Protein AF-A0A842QML1-F1 (afdb_monomer)

Foldseek 3Di:
DDDPVVLVVVVVVCVVVVHDLVVSLVVCVVVVDDNVVSVVVSVVVVVLVVLVVVVVVVVVVLVVVVCCVVVPPPCPVPPPPQDKDKDKDFDFDKAAAWDKDKDFAPDFAFWFAKEFWFKKWFDWWKWKWKDDPNDTFTFDTPVPDPFDQPPPVPVPTGGITTDDGGGDRRRGDPRHGDRIIMMTMHIDGIMTTTRMMMTIGRHHPPDPPPWAFAADEAEEAEAQAKAKEQRCLRTPDPDQWDKDKDWDQWDWDDDRRITITHHNDFDKTWMWMWTHDPPDIYIHPIHIYGYDNDDDRHDYDRPDVPPPPPDDDDDDDPDDCVVVVSVVVVVVVVVVSPPDPDDDDPPPVVVVVVPDDDDDVVVVVVVVVVVVVVLVPDDDPVVSVVVVVVVVVVVVVVLVPDWCSVLLVQLVVLLVQLVPDDDPVSNVVSLVVNVVSLVVVVVTPDDPVSNVVSVVSSVVSVVVD

Sequence (465 aa):
MGNKRQISRYITECLRKGISYRNIKDSLLRKGYPANIAEGIILDYRHKGRLIKWSAVSVMSVFFLISMYLSGSGIAGMATLGYSQNYIDETGLIINQSSSYSWYVPHKGRLISVAFTGNLLGGGSAKAYLEHENKKYLVFSSEKQNFQVTDISSSILGSAKHFNTVCEQACYLPELNKSVYSFVFEINNSVLEIEKIHYDIKAAAEVESVPEFLDIPDQEVSVNSRLAIDLNTFFNSSEKPEFSYLSRNISVEINDNLAAISPENKGTYHVYFIAELGSLKFMSNLVRIEVTDSGSSAGIIRGAAVHPQKKEKPSPRPLPNLLLLSLVIAVIITLAVIPSRFYDTRDLASKLDRIRKSSRLSSSIEKYNKMKETLNSSIPEKEKSKLLYKMEKGIRALSKELPGSDIQHQFDEKCREFRSAKSRGIKECIYNELRQVYEKMIESGLPQESKKEAYRKLQRYYKQI

Secondary structure (DSSP, 8-state):
---HHHHHHHHHHHHHTT--HHHHHHHHHHTT--HHHHHHHHHHHHHHHHHHHHHHHHHHHHHHHHHHHHTT-----------EEEEEEEEEEEE-SSEEEEEE--S-SEEEEEEEEEEEESSSEEEEEEEETTEEEEEEETTT---B------TTSPPEEEEEEE-SGGGS-S-B--SEEEEEEEEESSEEEEEEEEEEEEPPS-------BPPPPPEEEETT--EEEEGGGTB--SS-PEEEEEESS--EEEETTEEEE--SS-EEEEEEEEEEETTEEEE---EEEEEESSPPPP-EE----------PPPP-PPPPTHHHHHHHHHHHHHHHHS------GGGSHHHHGGG---STHHHHHHHHHHHHHHHHHHS-HHHHHHHHHHHHHHHHHHHHTSTTHHHHHHHHHHHHHHHH--SHHHHHHHHHHHHHHHHHHHHSS--HHHHHHHHHHHHHHHTT-

Mean predicted aligned error: 17.9 Å

Nearest PDB structures (foldseek):
  4m03-assembly1_A-2  TM=4.666E-01  e=7.725E-05  Staphylococcus aureus subsp. aureus NCTC 8325
  4ogz-assembly2_B  TM=7.692E-01  e=2.279E-02  Bacteroides fragilis NCTC 9343
  4m02-assembly1_A  TM=6.259E-01  e=4.138E-03  Staphylococcus aureus subsp. aureus NCTC 8325
  4nzj-assembly1_A  TM=6.607E-01  e=3.206E-02  Bacteroides fragilis NCTC 9343
  4m00-assembly1_A  TM=3.060E-01  e=6.153E-05  Staphylococcus aureus subsp. aureus NCTC 8325

Solvent-accessible surface area (backbone atoms only — not comparable to full-atom values): 26777 Å² total; per-residue (Å²): 131,83,58,68,68,58,55,52,52,50,53,54,52,39,48,74,70,68,48,50,73,65,61,52,38,52,53,37,43,76,72,71,42,56,67,69,59,39,49,52,53,54,50,55,52,55,50,53,58,49,51,58,56,52,48,53,53,51,53,52,52,51,52,52,53,51,46,50,60,72,68,63,62,71,77,75,71,79,73,77,73,77,60,63,49,81,46,77,43,82,65,67,42,76,42,68,53,58,47,75,46,81,46,75,52,90,70,82,31,18,39,32,28,39,25,39,23,34,36,37,35,42,88,46,45,44,37,34,23,45,41,55,96,94,42,74,34,45,22,44,46,60,90,78,56,86,60,57,74,56,83,72,87,50,96,83,60,62,66,47,33,48,48,72,72,40,46,60,54,19,61,63,42,94,50,48,75,65,55,65,43,37,36,41,38,49,47,43,77,28,35,43,35,37,42,33,41,39,34,27,34,28,64,53,84,76,69,70,68,76,64,50,61,44,84,61,74,69,45,66,31,19,52,75,37,57,39,34,37,40,48,59,62,33,40,58,60,97,64,85,58,50,60,51,74,50,56,88,87,64,70,70,49,67,59,75,52,39,38,35,34,60,44,84,58,74,48,79,46,56,37,31,45,32,40,29,56,90,93,42,78,46,69,42,56,82,25,43,38,38,31,38,91,79,39,64,85,48,59,75,46,61,63,64,88,71,69,80,71,76,78,72,79,78,74,87,72,81,81,61,72,62,62,57,50,52,50,50,51,51,50,51,54,53,58,67,68,43,82,74,79,81,83,83,79,76,72,64,67,70,64,64,66,77,77,74,84,79,75,73,62,56,57,58,50,52,52,47,51,56,50,52,56,55,52,73,76,75,54,63,72,78,57,46,55,58,49,50,51,53,50,54,53,50,53,55,54,60,46,66,74,41,76,49,40,67,53,55,50,55,41,56,49,43,57,49,51,42,71,69,45,87,48,64,70,57,33,54,54,42,48,53,53,45,48,54,46,47,54,54,45,68,77,35,83,51,57,69,66,60,53,53,51,52,51,57,50,50,60,52,52,64,73,73,102

pLDDT: mean 83.18, std 17.81, range [34.91, 98.5]

Structure (mmCIF, N/CA/C/O backbone):
data_AF-A0A842QML1-F1
#
_entry.id   AF-A0A842QML1-F1
#
loop_
_atom_site.group_PDB
_atom_site.id
_atom_site.type_symbol
_atom_site.label_atom_id
_atom_site.label_alt_id
_atom_site.label_comp_id
_atom_site.label_asym_id
_atom_site.label_entity_id
_atom_site.label_seq_id
_atom_site.pdbx_PDB_ins_code
_atom_site.Cartn_x
_atom_site.Cartn_y
_atom_site.Cartn_z
_atom_site.occupancy
_atom_site.B_iso_or_equiv
_atom_site.auth_seq_id
_atom_site.auth_comp_id
_atom_site.auth_asym_id
_atom_site.auth_atom_id
_atom_site.pdbx_PDB_model_num
ATOM 1 N N . MET A 1 1 ? 31.351 59.900 -23.881 1.00 55.59 1 MET A N 1
ATOM 2 C CA . MET A 1 1 ? 30.667 58.716 -23.306 1.00 55.59 1 MET A CA 1
ATOM 3 C C . MET A 1 1 ? 31.717 57.773 -22.739 1.00 55.59 1 MET A C 1
ATOM 5 O O . MET A 1 1 ? 32.613 57.384 -23.477 1.00 55.59 1 MET A O 1
ATOM 9 N N . GLY A 1 2 ? 31.667 57.469 -21.437 1.00 68.31 2 GLY A N 1
ATOM 10 C CA . GLY A 1 2 ? 32.673 56.628 -20.777 1.00 68.31 2 GLY A CA 1
ATOM 11 C C . GLY A 1 2 ? 32.789 55.239 -21.412 1.00 68.31 2 GLY A C 1
ATOM 12 O O . GLY A 1 2 ? 31.798 54.653 -21.852 1.00 68.31 2 GLY A O 1
ATOM 13 N N . ASN A 1 3 ? 34.009 54.706 -21.465 1.00 87.06 3 ASN A N 1
ATOM 14 C CA . ASN A 1 3 ? 34.282 53.377 -22.000 1.00 87.06 3 ASN A CA 1
ATOM 15 C C . ASN A 1 3 ? 33.513 52.322 -21.178 1.00 87.06 3 ASN A C 1
ATOM 17 O O . ASN A 1 3 ? 33.705 52.226 -19.965 1.00 87.06 3 ASN A O 1
ATOM 21 N N . LYS A 1 4 ? 32.668 51.497 -21.818 1.00 86.38 4 LYS A N 1
ATOM 22 C CA . LYS A 1 4 ? 31.871 50.442 -21.150 1.00 86.38 4 LYS A CA 1
ATOM 23 C C . LYS A 1 4 ? 32.716 49.540 -20.238 1.00 86.38 4 LYS A C 1
ATOM 25 O O . LYS A 1 4 ? 32.237 49.108 -19.191 1.00 86.38 4 LYS A O 1
ATOM 30 N N . ARG A 1 5 ? 33.989 49.300 -20.586 1.00 88.88 5 ARG A N 1
ATOM 31 C CA . ARG A 1 5 ? 34.927 48.533 -19.746 1.00 88.88 5 ARG A CA 1
ATOM 32 C C . ARG A 1 5 ? 35.213 49.208 -18.401 1.00 88.88 5 ARG A C 1
ATOM 34 O O . ARG A 1 5 ? 35.343 48.512 -17.401 1.00 88.88 5 ARG A O 1
ATOM 41 N N . GLN A 1 6 ? 35.294 50.537 -18.354 1.00 92.69 6 GLN A N 1
ATOM 42 C CA . GLN A 1 6 ? 35.544 51.279 -17.112 1.00 92.69 6 GLN A CA 1
ATOM 43 C C . GLN A 1 6 ? 34.335 51.219 -16.173 1.00 92.69 6 GLN A C 1
ATOM 45 O O . GLN A 1 6 ? 34.504 50.977 -14.982 1.00 92.69 6 GLN A O 1
ATOM 50 N N . ILE A 1 7 ? 33.119 51.351 -16.714 1.00 92.56 7 ILE A N 1
ATOM 51 C CA . ILE A 1 7 ? 31.875 51.226 -15.936 1.00 92.56 7 ILE A CA 1
ATOM 52 C C . ILE A 1 7 ? 31.741 49.811 -15.371 1.00 92.56 7 ILE A C 1
ATOM 54 O O . ILE A 1 7 ? 31.443 49.634 -14.195 1.00 92.56 7 ILE A O 1
ATOM 58 N N . SER A 1 8 ? 32.022 48.805 -16.199 1.00 91.25 8 SER A N 1
ATOM 59 C CA . SER A 1 8 ? 32.019 47.402 -15.794 1.00 91.25 8 SER A CA 1
ATOM 60 C C . SER A 1 8 ? 32.974 47.144 -14.622 1.00 91.25 8 SER A C 1
ATOM 62 O O . SER A 1 8 ? 32.567 46.571 -13.611 1.00 91.25 8 SER A O 1
ATOM 64 N N . ARG A 1 9 ? 34.220 47.636 -14.706 1.00 93.88 9 ARG A N 1
ATOM 65 C CA . ARG A 1 9 ? 35.197 47.514 -13.610 1.00 93.88 9 ARG A CA 1
ATOM 66 C C . ARG A 1 9 ? 34.731 48.228 -12.345 1.00 93.88 9 ARG A C 1
ATOM 68 O O . ARG A 1 9 ? 34.823 47.648 -11.270 1.00 93.88 9 ARG A O 1
ATOM 75 N N . TYR A 1 10 ? 34.195 49.440 -12.484 1.00 95.25 10 TYR A N 1
ATOM 76 C CA . TYR A 1 10 ? 33.683 50.225 -11.363 1.00 95.25 10 TYR A CA 1
ATOM 77 C C . TYR A 1 10 ? 32.561 49.492 -10.614 1.00 95.25 10 TYR A C 1
ATOM 79 O O . TYR A 1 10 ? 32.622 49.359 -9.395 1.00 95.25 10 TYR A O 1
ATOM 87 N N . ILE A 1 11 ? 31.575 48.948 -11.335 1.00 94.69 11 ILE A N 1
ATOM 88 C CA . ILE A 1 11 ? 30.469 48.190 -10.730 1.00 94.69 11 ILE A CA 1
ATOM 89 C C . ILE A 1 11 ? 30.998 46.953 -10.005 1.00 94.69 11 ILE A C 1
ATOM 91 O O . ILE A 1 11 ? 30.613 46.706 -8.864 1.00 94.69 11 ILE A O 1
ATOM 95 N N . THR A 1 12 ? 31.907 46.201 -10.632 1.00 93.69 12 THR A N 1
ATOM 96 C CA . THR A 1 12 ? 32.519 45.020 -10.013 1.00 93.69 12 THR A CA 1
ATOM 97 C C . THR A 1 12 ? 33.270 45.379 -8.728 1.00 93.69 12 THR A C 1
ATOM 99 O O . THR A 1 12 ? 33.119 44.691 -7.720 1.00 93.69 12 THR A O 1
ATOM 102 N N . GLU A 1 13 ? 34.042 46.468 -8.723 1.00 96.25 13 GLU A N 1
ATOM 103 C CA . GLU A 1 13 ? 34.774 46.915 -7.536 1.00 96.25 13 GLU A CA 1
ATOM 104 C C . GLU A 1 13 ? 33.829 47.370 -6.412 1.00 96.25 13 GLU A C 1
ATOM 106 O O . GLU A 1 13 ? 34.029 47.006 -5.253 1.00 96.25 13 GLU A O 1
ATOM 111 N N . CYS A 1 14 ? 32.762 48.102 -6.744 1.00 95.81 14 CYS A N 1
ATOM 112 C CA . CYS A 1 14 ? 31.739 48.507 -5.782 1.00 95.81 14 CYS A CA 1
ATOM 113 C C . CYS A 1 14 ? 31.014 47.305 -5.165 1.00 95.81 14 CYS A C 1
ATOM 115 O O . CYS A 1 14 ? 30.838 47.259 -3.948 1.00 95.81 14 CYS A O 1
ATOM 117 N N . LEU A 1 15 ? 30.640 46.312 -5.976 1.00 93.94 15 LEU A N 1
ATOM 118 C CA . LEU A 1 15 ? 30.017 45.082 -5.483 1.00 93.94 15 LEU A CA 1
ATOM 119 C C . LEU A 1 15 ? 30.975 44.280 -4.594 1.00 93.94 15 LEU A C 1
ATOM 121 O O . LEU A 1 15 ? 30.546 43.751 -3.572 1.00 93.94 15 LEU A O 1
ATOM 125 N N . ARG A 1 16 ? 32.276 44.245 -4.922 1.00 93.56 16 ARG A N 1
ATOM 126 C CA . ARG A 1 16 ? 33.303 43.610 -4.076 1.00 93.56 16 ARG A CA 1
ATOM 127 C C . ARG A 1 16 ? 33.438 44.295 -2.714 1.00 93.56 16 ARG A C 1
ATOM 129 O O . ARG A 1 16 ? 33.714 43.628 -1.726 1.00 93.56 16 ARG A O 1
ATOM 136 N N . LYS A 1 17 ? 33.211 45.610 -2.656 1.00 97.00 17 LYS A N 1
ATOM 137 C CA . LYS A 1 17 ? 33.167 46.400 -1.414 1.00 97.00 17 LYS A CA 1
ATOM 138 C C . LYS A 1 17 ? 31.820 46.302 -0.675 1.00 97.00 17 LYS A C 1
ATOM 140 O O . LYS A 1 17 ? 31.623 47.014 0.301 1.00 97.00 17 LYS A O 1
ATOM 145 N N . GLY A 1 18 ? 30.882 45.468 -1.134 1.00 95.00 18 GLY A N 1
ATOM 146 C CA . GLY A 1 18 ? 29.568 45.292 -0.503 1.00 95.00 18 GLY A CA 1
ATOM 147 C C . GLY A 1 18 ? 28.580 46.437 -0.755 1.00 95.00 18 GLY A C 1
ATOM 148 O O . GLY A 1 18 ? 27.549 46.520 -0.091 1.00 95.00 18 GLY A O 1
ATOM 149 N N . ILE A 1 19 ? 28.861 47.329 -1.710 1.00 96.81 19 ILE A N 1
ATOM 150 C CA . ILE A 1 19 ? 27.980 48.459 -2.017 1.00 96.81 19 ILE A CA 1
ATOM 151 C C . ILE A 1 19 ? 26.719 47.943 -2.720 1.00 96.81 19 ILE A C 1
ATOM 153 O O . ILE A 1 19 ? 26.787 47.194 -3.696 1.00 96.81 19 ILE A O 1
ATOM 157 N N . SER A 1 20 ? 25.550 48.371 -2.239 1.00 96.12 20 SER A N 1
ATOM 158 C CA . SER A 1 20 ? 24.263 47.968 -2.808 1.00 96.12 20 SER A CA 1
ATOM 159 C C . SER A 1 20 ? 24.079 48.486 -4.244 1.00 96.12 20 SER A C 1
ATOM 161 O O . SER A 1 20 ? 24.532 49.574 -4.599 1.00 96.12 20 SER A O 1
ATOM 163 N N . TYR A 1 21 ? 23.339 47.743 -5.074 1.00 95.38 21 TYR A N 1
ATOM 164 C CA . TYR A 1 21 ? 23.032 48.151 -6.454 1.00 95.38 21 TYR A CA 1
ATOM 165 C C . TYR A 1 21 ? 22.348 49.525 -6.548 1.00 95.38 21 TYR A C 1
ATOM 167 O O . TYR A 1 21 ? 22.563 50.239 -7.525 1.00 95.38 21 TYR A O 1
ATOM 175 N N . ARG A 1 22 ? 21.558 49.911 -5.532 1.00 96.25 22 ARG A N 1
ATOM 176 C CA . ARG A 1 22 ? 20.924 51.237 -5.452 1.00 96.25 22 ARG A CA 1
ATOM 177 C C . ARG A 1 22 ? 21.986 52.336 -5.332 1.00 96.25 22 ARG A C 1
ATOM 179 O O . ARG A 1 22 ? 22.004 53.242 -6.152 1.00 96.25 22 ARG A O 1
ATOM 186 N N . ASN A 1 23 ? 22.944 52.179 -4.419 1.00 97.31 23 ASN A N 1
ATOM 187 C CA . ASN A 1 23 ? 24.018 53.157 -4.216 1.00 97.31 23 ASN A CA 1
ATOM 188 C C . ASN A 1 23 ? 24.957 53.256 -5.431 1.00 97.31 23 ASN A C 1
ATOM 190 O O . ASN A 1 23 ? 25.477 54.330 -5.739 1.00 97.31 23 ASN A O 1
ATOM 194 N N . ILE A 1 24 ? 25.162 52.146 -6.150 1.00 96.94 24 ILE A N 1
ATOM 195 C CA . ILE A 1 24 ? 25.912 52.143 -7.414 1.00 96.94 24 ILE A CA 1
ATOM 196 C C . ILE A 1 24 ? 25.136 52.907 -8.497 1.00 96.94 24 ILE A C 1
ATOM 198 O O . ILE A 1 24 ? 25.736 53.732 -9.186 1.00 96.94 24 ILE A O 1
ATOM 202 N N . LYS A 1 25 ? 23.814 52.690 -8.623 1.00 97.12 25 LYS A N 1
ATOM 203 C CA . LYS A 1 25 ? 22.943 53.451 -9.541 1.00 97.12 25 LYS A CA 1
ATOM 204 C C . LYS A 1 25 ? 23.053 54.948 -9.253 1.00 97.12 25 LYS A C 1
ATOM 206 O O . LYS A 1 25 ? 23.355 55.714 -10.162 1.00 97.12 25 LYS A O 1
ATOM 211 N N . ASP A 1 26 ? 22.919 55.345 -7.991 1.00 96.50 26 ASP A N 1
ATOM 212 C CA . ASP A 1 26 ? 22.982 56.750 -7.579 1.00 96.50 26 ASP A CA 1
ATOM 213 C C . ASP A 1 26 ? 24.363 57.368 -7.845 1.00 96.50 26 ASP A C 1
ATOM 215 O O . ASP A 1 26 ? 24.467 58.509 -8.294 1.00 96.50 26 ASP A O 1
ATOM 219 N N . SER A 1 27 ? 25.440 56.602 -7.652 1.00 96.62 27 SER A N 1
ATOM 220 C CA . SER A 1 27 ? 26.801 57.051 -7.972 1.00 96.62 27 SER A CA 1
ATOM 221 C C . SER A 1 27 ? 27.025 57.240 -9.475 1.00 96.62 27 SER A C 1
ATOM 223 O O . SER A 1 27 ? 27.752 58.147 -9.879 1.00 96.62 27 SER A O 1
ATOM 225 N N . LEU A 1 28 ? 26.398 56.413 -10.319 1.00 95.88 28 LEU A N 1
ATOM 226 C CA . LEU A 1 28 ? 26.414 56.596 -11.772 1.00 95.88 28 LEU A CA 1
ATOM 227 C C . LEU A 1 28 ? 25.606 57.837 -12.176 1.00 95.88 28 LEU A C 1
ATOM 229 O O . LEU A 1 28 ? 26.089 58.629 -12.981 1.00 95.88 28 LEU A O 1
ATOM 233 N N . LEU A 1 29 ? 24.438 58.066 -11.571 1.00 96.25 29 LEU A N 1
ATOM 234 C CA . LEU A 1 29 ? 23.644 59.278 -11.811 1.00 96.25 29 LEU A CA 1
ATOM 235 C C . LEU A 1 29 ? 24.438 60.548 -11.466 1.00 96.25 29 LEU A C 1
ATOM 237 O O . LEU A 1 29 ? 24.521 61.459 -12.286 1.00 96.25 29 LEU A O 1
ATOM 241 N N . ARG A 1 30 ? 25.114 60.578 -10.306 1.00 96.81 30 ARG A N 1
ATOM 242 C CA . ARG A 1 30 ? 25.975 61.708 -9.891 1.00 96.81 30 ARG A CA 1
ATOM 243 C C . ARG A 1 30 ? 27.157 61.954 -10.831 1.00 96.81 30 ARG A C 1
ATOM 245 O O . ARG A 1 30 ? 27.635 63.077 -10.924 1.00 96.81 30 ARG A O 1
ATOM 252 N N . LYS A 1 31 ? 27.623 60.922 -11.540 1.00 95.00 31 LYS A N 1
ATOM 253 C CA . LYS A 1 31 ? 28.674 61.024 -12.567 1.00 95.00 31 LYS A CA 1
ATOM 254 C C . LYS A 1 31 ? 28.137 61.432 -13.949 1.00 95.00 31 LYS A C 1
ATOM 256 O O . LYS A 1 31 ? 28.888 61.376 -14.920 1.00 95.00 31 LYS A O 1
ATOM 261 N N . GLY A 1 32 ? 26.862 61.818 -14.049 1.00 95.94 32 GLY A N 1
ATOM 262 C CA . GLY A 1 32 ? 26.246 62.336 -15.272 1.00 95.94 32 GLY A CA 1
ATOM 263 C C . GLY A 1 32 ? 25.717 61.268 -16.231 1.00 95.94 32 GLY A C 1
ATOM 264 O O . GLY A 1 32 ? 25.461 61.569 -17.395 1.00 95.94 32 GLY A O 1
ATOM 265 N N . TYR A 1 33 ? 25.560 60.014 -15.790 1.00 94.06 33 TYR A N 1
ATOM 266 C CA . TYR A 1 33 ? 24.946 58.983 -16.630 1.00 94.06 33 TYR A CA 1
ATOM 267 C C . TYR A 1 33 ? 23.414 59.134 -16.647 1.00 94.06 33 TYR A C 1
ATOM 269 O O . TYR A 1 33 ? 22.812 59.236 -15.576 1.00 94.06 33 TYR A O 1
ATOM 277 N N . PRO A 1 34 ? 22.757 59.081 -17.825 1.00 95.44 34 PRO A N 1
ATOM 278 C CA . PRO A 1 34 ? 21.299 59.077 -17.921 1.00 95.44 34 PRO A CA 1
ATOM 279 C C . PRO A 1 34 ? 20.665 57.930 -17.128 1.00 95.44 34 PRO A C 1
ATOM 281 O O . PRO A 1 34 ? 21.191 56.811 -17.102 1.00 95.44 34 PRO A O 1
ATOM 284 N N . ALA A 1 35 ? 19.514 58.191 -16.505 1.00 94.69 35 ALA A N 1
ATOM 285 C CA . ALA A 1 35 ? 18.883 57.249 -15.581 1.00 94.69 35 ALA A CA 1
ATOM 286 C C . ALA A 1 35 ? 18.518 55.903 -16.217 1.00 94.69 35 ALA A C 1
ATOM 288 O O . ALA A 1 35 ? 18.776 54.856 -15.624 1.00 94.69 35 ALA A O 1
ATOM 289 N N . ASN A 1 36 ? 18.010 55.922 -17.449 1.00 92.75 36 ASN A N 1
ATOM 290 C CA . ASN A 1 36 ? 17.714 54.722 -18.231 1.00 92.75 36 ASN A CA 1
ATOM 291 C C . ASN A 1 36 ? 18.972 53.881 -18.525 1.00 92.75 36 ASN A C 1
ATOM 293 O O . ASN A 1 36 ? 18.925 52.654 -18.461 1.00 92.75 36 ASN A O 1
ATOM 297 N N . ILE A 1 37 ? 20.112 54.525 -18.800 1.00 93.00 37 ILE A N 1
ATOM 298 C CA . ILE A 1 37 ? 21.386 53.844 -19.061 1.00 93.00 37 ILE A CA 1
ATOM 299 C C . ILE A 1 37 ? 21.933 53.226 -17.772 1.00 93.00 37 ILE A C 1
ATOM 301 O O . ILE A 1 37 ? 22.316 52.056 -17.771 1.00 93.00 37 ILE A O 1
ATOM 305 N N . ALA A 1 38 ? 21.940 53.979 -16.668 1.00 94.62 38 ALA A N 1
ATOM 306 C CA . ALA A 1 38 ? 22.382 53.477 -15.367 1.00 94.62 38 ALA A CA 1
ATOM 307 C C . ALA A 1 38 ? 21.535 52.275 -14.909 1.00 94.62 38 ALA A C 1
ATOM 309 O O . ALA A 1 38 ? 22.074 51.269 -14.451 1.00 94.62 38 ALA A O 1
ATOM 310 N N . GLU A 1 39 ? 20.217 52.345 -15.093 1.00 94.56 39 GLU A N 1
ATOM 311 C CA . GLU A 1 39 ? 19.285 51.259 -14.786 1.00 94.56 39 GLU A CA 1
ATOM 312 C C . GLU A 1 39 ? 19.513 50.019 -15.654 1.00 94.56 39 GLU A C 1
ATOM 314 O O . GLU A 1 39 ? 19.634 48.915 -15.118 1.00 94.56 39 GLU A O 1
ATOM 319 N N . GLY A 1 40 ? 19.663 50.194 -16.970 1.00 94.31 40 GLY A N 1
ATOM 320 C CA . GLY A 1 40 ? 19.946 49.093 -17.890 1.00 94.31 40 GLY A CA 1
ATOM 321 C C . GLY A 1 40 ? 21.242 48.354 -17.547 1.00 94.31 40 GLY A C 1
ATOM 322 O O . GLY A 1 40 ? 21.274 47.124 -17.545 1.00 94.31 40 GLY A O 1
ATOM 323 N N . ILE A 1 41 ? 22.298 49.087 -17.176 1.00 92.38 41 ILE A N 1
ATOM 324 C CA . ILE A 1 41 ? 23.580 48.486 -16.786 1.00 92.38 41 ILE A CA 1
ATOM 325 C C . ILE A 1 41 ? 23.444 47.684 -15.481 1.00 92.38 41 ILE A C 1
ATOM 327 O O . ILE A 1 41 ? 23.972 46.576 -15.380 1.00 92.38 41 ILE A O 1
ATOM 331 N N . ILE A 1 42 ? 22.729 48.214 -14.484 1.00 94.25 42 ILE A N 1
ATOM 332 C CA . ILE A 1 42 ? 22.511 47.525 -13.203 1.00 94.25 42 ILE A CA 1
ATOM 333 C C . ILE A 1 42 ? 21.672 46.254 -13.392 1.00 94.25 42 ILE A C 1
ATOM 335 O O . ILE A 1 42 ? 21.979 45.220 -12.791 1.00 94.25 42 ILE A O 1
ATOM 339 N N . LEU A 1 43 ? 20.643 46.300 -14.242 1.00 91.25 43 LEU A N 1
ATOM 340 C CA . LEU A 1 43 ? 19.810 45.138 -14.556 1.00 91.25 43 LEU A CA 1
ATOM 341 C C . LEU A 1 43 ? 20.603 44.037 -15.271 1.00 91.25 43 LEU A C 1
ATOM 343 O O . LEU A 1 43 ? 20.524 42.880 -14.853 1.00 91.25 43 LEU A O 1
ATOM 347 N N . ASP A 1 44 ? 21.418 44.385 -16.272 1.00 90.69 44 ASP A N 1
ATOM 348 C CA . ASP A 1 44 ? 22.288 43.431 -16.978 1.00 90.69 44 ASP A CA 1
ATOM 349 C C . ASP A 1 44 ? 23.252 42.724 -16.005 1.00 90.69 44 ASP A C 1
ATOM 351 O O . ASP A 1 44 ? 23.385 41.497 -16.005 1.00 90.69 44 ASP A O 1
ATOM 355 N N . TYR A 1 45 ? 23.845 43.480 -15.077 1.00 89.19 45 TYR A N 1
ATOM 356 C CA . TYR A 1 45 ? 24.709 42.928 -14.031 1.00 89.19 45 TYR A CA 1
ATOM 357 C C . TYR A 1 45 ? 23.971 42.006 -13.054 1.00 89.19 45 TYR A C 1
ATOM 359 O O . TYR A 1 45 ? 24.484 40.943 -12.692 1.00 89.19 45 TYR A O 1
ATOM 367 N N . ARG A 1 46 ? 22.748 42.369 -12.647 1.00 88.81 46 ARG A N 1
ATOM 368 C CA . ARG A 1 46 ? 21.918 41.541 -11.759 1.00 88.81 46 ARG A CA 1
ATOM 369 C C . ARG A 1 46 ? 21.536 40.215 -12.420 1.00 88.81 46 ARG A C 1
ATOM 371 O O . ARG A 1 46 ? 21.548 39.180 -11.749 1.00 88.81 46 ARG A O 1
ATOM 378 N N . HIS A 1 47 ? 21.219 40.235 -13.714 1.00 85.31 47 HIS A N 1
ATOM 379 C CA . HIS A 1 47 ? 20.915 39.029 -14.484 1.00 85.31 47 HIS A CA 1
ATOM 380 C C . HIS A 1 47 ? 22.141 38.123 -14.635 1.00 85.31 47 HIS A C 1
ATOM 382 O O . HIS A 1 47 ? 22.050 36.937 -14.315 1.00 85.31 47 HIS A O 1
ATOM 388 N N . LYS A 1 48 ? 23.304 38.676 -15.003 1.00 87.19 48 LYS A N 1
ATOM 389 C CA . LYS A 1 48 ? 24.568 37.919 -15.093 1.00 87.19 48 LYS A CA 1
ATOM 390 C C . LYS A 1 48 ? 24.964 37.284 -13.763 1.00 87.19 48 LYS A C 1
ATOM 392 O O . LYS A 1 48 ? 25.312 36.108 -13.722 1.00 87.19 48 LYS A O 1
ATOM 397 N N . GLY A 1 49 ? 24.832 38.024 -12.661 1.00 83.38 49 GLY A N 1
ATOM 398 C CA . GLY A 1 49 ? 25.118 37.508 -11.322 1.00 83.38 49 GLY A CA 1
ATOM 399 C C . GLY A 1 49 ? 24.214 36.340 -10.910 1.00 83.38 49 GLY A C 1
ATOM 400 O O . GLY A 1 49 ? 24.682 35.411 -10.256 1.00 83.38 49 GLY A O 1
ATOM 401 N N . ARG A 1 50 ? 22.931 36.342 -11.308 1.00 83.31 50 ARG A N 1
ATOM 402 C CA . ARG A 1 50 ? 22.047 35.182 -11.098 1.00 83.31 50 ARG A CA 1
ATOM 403 C C . ARG A 1 50 ? 22.462 34.009 -11.980 1.00 83.31 50 ARG A C 1
ATOM 405 O O . ARG A 1 50 ? 22.604 32.913 -11.454 1.00 83.31 50 ARG A O 1
ATOM 412 N N . LEU A 1 51 ? 22.691 34.234 -13.273 1.00 82.12 51 LEU A N 1
ATOM 413 C CA . LEU A 1 51 ? 23.059 33.170 -14.214 1.00 82.12 51 LEU A CA 1
ATOM 414 C C . LEU A 1 51 ? 24.316 32.410 -13.769 1.00 82.12 51 LEU A C 1
ATOM 416 O O . LEU A 1 51 ? 24.307 31.186 -13.784 1.00 82.12 51 LEU A O 1
ATOM 420 N N . ILE A 1 52 ? 25.339 33.115 -13.276 1.00 83.19 52 ILE A N 1
ATOM 421 C CA . ILE A 1 52 ? 26.573 32.497 -12.758 1.00 83.19 52 ILE A CA 1
ATOM 422 C C . ILE A 1 52 ? 26.308 31.632 -11.512 1.00 83.19 52 ILE A C 1
ATOM 424 O O . ILE A 1 52 ? 26.905 30.573 -11.347 1.00 83.19 52 ILE A O 1
ATOM 428 N N . LYS A 1 53 ? 25.399 32.049 -10.620 1.00 81.69 53 LYS A N 1
ATOM 429 C CA . LYS A 1 53 ? 25.046 31.244 -9.437 1.00 81.69 53 LYS A CA 1
ATOM 430 C C . LYS A 1 53 ? 24.271 29.981 -9.816 1.00 81.69 53 LYS A C 1
ATOM 432 O O . LYS A 1 53 ? 24.544 28.914 -9.279 1.00 81.69 53 LYS A O 1
ATOM 437 N N . TRP A 1 54 ? 23.327 30.093 -10.749 1.00 84.69 54 TRP A N 1
ATOM 438 C CA . TRP A 1 54 ? 22.528 28.953 -11.206 1.00 84.69 54 TRP A CA 1
ATOM 439 C C . TRP A 1 54 ? 23.329 27.977 -12.079 1.00 84.69 54 TRP A C 1
ATOM 441 O O . TRP A 1 54 ? 23.075 26.773 -12.020 1.00 84.69 54 TRP A O 1
ATOM 451 N N . SER A 1 55 ? 24.323 28.453 -12.838 1.00 84.62 55 SER A N 1
ATOM 452 C CA . SER A 1 55 ? 25.195 27.572 -13.622 1.00 84.62 55 SER A CA 1
ATOM 453 C C . SER A 1 55 ? 26.050 26.680 -12.723 1.00 84.62 55 SER A C 1
ATOM 455 O O . SER A 1 55 ? 26.136 25.484 -12.983 1.00 84.62 55 SER A O 1
ATOM 457 N N . ALA A 1 56 ? 26.590 27.206 -11.618 1.00 84.81 56 ALA A N 1
ATOM 458 C CA . ALA A 1 56 ? 27.343 26.407 -10.650 1.00 84.81 56 ALA A CA 1
ATOM 459 C C . ALA A 1 56 ? 26.494 25.278 -10.034 1.00 84.81 56 ALA A C 1
ATOM 461 O O . ALA A 1 56 ? 26.943 24.135 -9.965 1.00 84.81 56 ALA A O 1
ATOM 462 N N . VAL A 1 57 ? 25.244 25.575 -9.653 1.00 85.81 57 VAL A N 1
ATOM 463 C CA . VAL A 1 57 ? 24.299 24.570 -9.127 1.00 85.81 57 VAL A CA 1
ATOM 464 C C . VAL A 1 57 ? 23.975 23.508 -10.180 1.00 85.81 57 VAL A C 1
ATOM 466 O O . VAL A 1 57 ? 23.961 22.317 -9.878 1.00 85.81 57 VAL A O 1
ATOM 469 N N . SER A 1 58 ? 23.762 23.927 -11.429 1.00 83.62 58 SER A N 1
ATOM 470 C CA . SER A 1 58 ? 23.445 23.012 -12.531 1.00 83.62 58 SER A CA 1
ATOM 471 C C . SER A 1 58 ? 24.610 22.065 -12.829 1.00 83.62 58 SER A C 1
ATOM 473 O O . SER A 1 58 ? 24.407 20.861 -12.951 1.00 83.62 58 SER A O 1
ATOM 475 N N . VAL A 1 59 ? 25.841 22.587 -12.874 1.00 88.94 59 VAL A N 1
ATOM 476 C CA . VAL A 1 59 ? 27.054 21.780 -13.071 1.00 88.94 59 VAL A CA 1
ATOM 477 C C . VAL A 1 59 ? 27.228 20.777 -11.928 1.00 88.94 59 VAL A C 1
ATOM 479 O O . VAL A 1 59 ? 27.447 19.597 -12.188 1.00 88.94 59 VAL A O 1
ATOM 482 N N . MET A 1 60 ? 27.055 21.202 -10.672 1.00 89.75 60 MET A N 1
ATOM 483 C CA . MET A 1 60 ? 27.161 20.311 -9.510 1.00 89.75 60 MET A CA 1
ATOM 484 C C . MET A 1 60 ? 26.117 19.182 -9.543 1.00 89.75 60 MET A C 1
ATOM 486 O O . MET A 1 60 ? 26.444 18.034 -9.254 1.00 89.75 60 MET A O 1
ATOM 490 N N . SER A 1 61 ? 24.882 19.479 -9.961 1.00 85.25 61 SER A N 1
ATOM 491 C CA . SER A 1 61 ? 23.829 18.470 -10.129 1.00 85.25 61 SER A CA 1
ATOM 492 C C . SER A 1 61 ? 24.166 17.450 -11.220 1.00 85.25 61 SER A C 1
ATOM 494 O O . SER A 1 61 ? 23.974 16.254 -11.010 1.00 85.25 61 SER A O 1
ATOM 496 N N . VAL A 1 62 ? 24.722 17.890 -12.353 1.00 91.31 62 VAL A N 1
ATOM 497 C CA . VAL A 1 62 ? 25.167 16.981 -13.423 1.00 91.31 62 VAL A CA 1
ATOM 498 C C . VAL A 1 62 ? 26.295 16.071 -12.932 1.00 91.31 62 VAL A C 1
ATOM 500 O O . VAL A 1 62 ? 26.236 14.866 -13.157 1.00 91.31 62 VAL A O 1
ATOM 503 N N . PHE A 1 63 ? 27.280 16.607 -12.204 1.00 89.56 63 PHE A N 1
ATOM 504 C CA . PHE A 1 63 ? 28.339 15.790 -11.599 1.00 89.56 63 PHE A CA 1
ATOM 505 C C . PHE A 1 63 ? 27.793 14.771 -10.596 1.00 89.56 63 PHE A C 1
ATOM 507 O O . PHE A 1 63 ? 28.235 13.625 -10.601 1.00 89.56 63 PHE A O 1
ATOM 514 N N . PHE A 1 64 ? 26.811 15.151 -9.774 1.00 87.25 64 PHE A N 1
ATOM 515 C CA . PHE A 1 64 ? 26.159 14.231 -8.842 1.00 87.25 64 PHE A CA 1
ATOM 516 C C . PHE A 1 64 ? 25.455 13.077 -9.573 1.00 87.25 64 PHE A C 1
ATOM 518 O O . PHE A 1 64 ? 25.633 11.918 -9.208 1.00 87.25 64 PHE A O 1
ATOM 525 N N . LEU A 1 65 ? 24.729 13.374 -10.656 1.00 82.81 65 LEU A N 1
ATOM 526 C CA . LEU A 1 65 ? 24.064 12.357 -11.477 1.00 82.81 65 LEU A CA 1
ATOM 527 C C . LEU A 1 65 ? 25.062 11.430 -12.187 1.00 82.81 65 LEU A C 1
ATOM 529 O O . LEU A 1 65 ? 24.858 10.218 -12.215 1.00 82.81 65 LEU A O 1
ATOM 533 N N . ILE A 1 66 ? 26.160 11.977 -12.722 1.00 86.94 66 ILE A N 1
ATOM 534 C CA . ILE A 1 66 ? 27.238 11.178 -13.324 1.00 86.94 66 ILE A CA 1
ATOM 535 C C . ILE A 1 66 ? 27.899 10.289 -12.266 1.00 86.94 66 ILE A C 1
ATOM 537 O O . ILE A 1 66 ? 28.158 9.122 -12.539 1.00 86.94 66 ILE A O 1
ATOM 541 N N . SER A 1 67 ? 28.129 10.809 -11.058 1.00 84.44 67 SER A N 1
ATOM 542 C CA . SER A 1 67 ? 28.676 10.035 -9.939 1.00 84.44 67 SER A CA 1
ATOM 543 C C . SER A 1 67 ? 27.759 8.865 -9.571 1.00 84.44 67 SER A C 1
ATOM 545 O O . SER A 1 67 ? 28.213 7.726 -9.551 1.00 84.44 67 SER A O 1
ATOM 547 N N . MET A 1 68 ? 26.450 9.104 -9.403 1.00 78.94 68 MET A N 1
ATOM 548 C CA . MET A 1 68 ? 25.474 8.033 -9.141 1.00 78.94 68 MET A CA 1
ATOM 549 C C . MET A 1 68 ? 25.478 6.953 -10.232 1.00 78.94 68 MET A C 1
ATOM 551 O O . MET A 1 68 ? 25.387 5.762 -9.921 1.00 78.94 68 MET A O 1
ATOM 555 N N . TYR A 1 69 ? 25.613 7.362 -11.496 1.00 79.19 69 TYR A N 1
ATOM 556 C CA . TYR A 1 69 ? 25.687 6.450 -12.635 1.00 79.19 69 TYR A CA 1
ATOM 557 C C . TYR A 1 69 ? 26.990 5.632 -12.647 1.00 79.19 69 TYR A C 1
ATOM 559 O O . TYR A 1 69 ? 26.956 4.416 -12.822 1.00 79.19 69 TYR A O 1
ATOM 567 N N . LEU A 1 70 ? 28.143 6.278 -12.435 1.00 78.75 70 LEU A N 1
ATOM 568 C CA . LEU A 1 70 ? 29.460 5.631 -12.461 1.00 78.75 70 LEU A CA 1
ATOM 569 C C . LEU A 1 70 ? 29.711 4.731 -11.251 1.00 78.75 70 LEU A C 1
ATOM 571 O O . LEU A 1 70 ? 30.363 3.701 -11.394 1.00 78.75 70 LEU A O 1
ATOM 575 N N . SER A 1 71 ? 29.175 5.073 -10.078 1.00 75.69 71 SER A N 1
ATOM 576 C CA . SER A 1 71 ? 29.291 4.245 -8.874 1.00 75.69 71 SER A CA 1
ATOM 577 C C . SER A 1 71 ? 28.516 2.928 -8.966 1.00 75.69 71 SER A C 1
ATOM 579 O O . SER A 1 71 ? 28.499 2.179 -7.994 1.00 75.69 71 SER A O 1
ATOM 581 N N . GLY A 1 72 ? 27.873 2.628 -10.102 1.00 60.78 72 GLY A N 1
ATOM 582 C CA . GLY A 1 72 ? 27.194 1.354 -10.305 1.00 60.78 72 GLY A CA 1
ATOM 583 C C . GLY A 1 72 ? 26.098 1.123 -9.274 1.00 60.78 72 GLY A C 1
ATOM 584 O O . GLY A 1 72 ? 25.796 -0.026 -8.963 1.00 60.78 72 GLY A O 1
ATOM 585 N N . SER A 1 73 ? 25.517 2.206 -8.738 1.00 51.88 73 SER A N 1
ATOM 586 C CA . SER A 1 73 ? 24.351 2.132 -7.869 1.00 51.88 73 SER A CA 1
ATOM 587 C C . SER A 1 73 ? 23.152 1.713 -8.716 1.00 51.88 73 SER A C 1
ATOM 589 O O . SER A 1 73 ? 22.257 2.490 -9.035 1.00 51.88 73 SER A O 1
ATOM 591 N N . GLY A 1 74 ? 23.128 0.437 -9.103 1.00 53.03 74 GLY A N 1
ATOM 592 C CA . GLY A 1 74 ? 21.870 -0.266 -9.167 1.00 53.03 74 GLY A CA 1
ATOM 593 C C . GLY A 1 74 ? 21.269 -0.059 -7.791 1.00 53.03 74 GLY A C 1
ATOM 594 O O . GLY A 1 74 ? 21.725 -0.657 -6.820 1.00 53.03 74 GLY A O 1
ATOM 595 N N . ILE A 1 75 ? 20.322 0.871 -7.686 1.00 49.75 75 ILE A N 1
ATOM 596 C CA . ILE A 1 75 ? 19.410 0.938 -6.557 1.00 49.75 75 ILE A CA 1
ATOM 597 C C . ILE A 1 75 ? 18.607 -0.360 -6.672 1.00 49.75 75 ILE A C 1
ATOM 599 O O . ILE A 1 75 ? 17.474 -0.377 -7.138 1.00 49.75 75 ILE A O 1
ATOM 603 N N . ALA A 1 76 ? 19.227 -1.479 -6.299 1.00 50.06 76 ALA A N 1
ATOM 604 C CA . ALA A 1 76 ? 18.539 -2.637 -5.789 1.00 50.06 76 ALA A CA 1
ATOM 605 C C . ALA A 1 76 ? 18.011 -2.160 -4.439 1.00 50.06 76 ALA A C 1
ATOM 607 O O . ALA A 1 76 ? 18.611 -2.377 -3.389 1.00 50.06 76 ALA A O 1
ATOM 608 N N . GLY A 1 77 ? 16.964 -1.335 -4.500 1.00 44.31 77 GLY A N 1
ATOM 609 C CA . GLY A 1 77 ? 16.218 -0.937 -3.333 1.00 44.31 77 GLY A CA 1
ATOM 610 C C . GLY A 1 77 ? 15.646 -2.222 -2.783 1.00 44.31 77 GLY A C 1
ATOM 611 O O . GLY A 1 77 ? 14.662 -2.732 -3.308 1.00 44.31 77 GLY A O 1
ATOM 612 N N . MET A 1 78 ? 16.298 -2.769 -1.764 1.00 45.28 78 MET A N 1
ATOM 613 C CA . MET A 1 78 ? 15.708 -3.803 -0.940 1.00 45.28 78 MET A CA 1
ATOM 614 C C . MET A 1 78 ? 14.618 -3.103 -0.134 1.00 45.28 78 MET A C 1
ATOM 616 O O . MET A 1 78 ? 14.837 -2.625 0.976 1.00 45.28 78 MET A O 1
ATOM 620 N N . ALA A 1 79 ? 13.453 -2.935 -0.753 1.00 43.88 79 ALA A N 1
ATOM 621 C CA . ALA A 1 79 ? 12.244 -2.640 -0.022 1.00 43.88 79 ALA A CA 1
ATOM 622 C C . ALA A 1 79 ? 11.917 -3.921 0.743 1.00 43.88 79 ALA A C 1
ATOM 624 O O . ALA A 1 79 ? 11.336 -4.853 0.194 1.00 43.88 79 ALA A O 1
ATOM 625 N N . THR A 1 80 ? 12.341 -3.994 2.003 1.00 46.78 80 THR A N 1
ATOM 626 C CA . THR A 1 80 ? 11.803 -4.981 2.932 1.00 46.78 80 THR A CA 1
ATOM 627 C C . THR A 1 80 ? 10.375 -4.544 3.234 1.00 46.78 80 THR A C 1
ATOM 629 O O . THR A 1 80 ? 10.103 -3.802 4.176 1.00 46.78 80 THR A O 1
ATOM 632 N N . LEU A 1 81 ? 9.446 -4.922 2.356 1.00 55.88 81 LEU A N 1
ATOM 633 C CA . LEU A 1 81 ? 8.024 -4.778 2.621 1.00 55.88 81 LEU A CA 1
ATOM 634 C C . LEU A 1 81 ? 7.732 -5.669 3.827 1.00 55.88 81 LEU A C 1
ATOM 636 O O . LEU A 1 81 ? 7.678 -6.892 3.718 1.00 55.88 81 LEU A O 1
ATOM 640 N N . GLY A 1 82 ? 7.656 -5.048 5.007 1.00 60.59 82 GLY A N 1
ATOM 641 C CA . GLY A 1 82 ? 7.209 -5.713 6.219 1.00 60.59 82 GLY A CA 1
ATOM 642 C C . GLY A 1 82 ? 5.839 -6.304 5.934 1.00 60.59 82 GLY A C 1
ATOM 643 O O . GLY A 1 82 ? 4.898 -5.574 5.639 1.00 60.59 82 GLY A O 1
ATOM 644 N N . TYR A 1 83 ? 5.766 -7.627 5.949 1.00 71.12 83 TYR A N 1
ATOM 645 C CA . TYR A 1 83 ? 4.593 -8.349 5.508 1.00 71.12 83 TYR A CA 1
ATOM 646 C C . TYR A 1 83 ? 3.475 -8.206 6.530 1.00 71.12 83 TYR A C 1
ATOM 648 O O . TYR A 1 83 ? 3.537 -8.829 7.586 1.00 71.12 83 TYR A O 1
ATOM 656 N N . SER A 1 84 ? 2.476 -7.379 6.240 1.00 85.19 84 SER A N 1
ATOM 657 C CA . SER A 1 84 ? 1.257 -7.278 7.037 1.00 85.19 84 SER A CA 1
ATOM 658 C C . SER A 1 84 ? 0.067 -7.707 6.190 1.00 85.19 84 SER A C 1
ATOM 660 O O . SER A 1 84 ? -0.159 -7.144 5.119 1.00 85.19 84 SER A O 1
ATOM 662 N N . GLN A 1 85 ? -0.689 -8.694 6.658 1.00 88.25 85 GLN A N 1
ATOM 663 C CA . GLN A 1 85 ? -1.968 -9.073 6.060 1.00 88.25 85 GLN A CA 1
ATOM 664 C C . GLN A 1 85 ? -3.097 -8.403 6.829 1.00 88.25 85 GLN A C 1
ATOM 666 O O . GLN A 1 85 ? -3.104 -8.451 8.059 1.00 88.25 85 GLN A O 1
ATOM 671 N N . ASN A 1 86 ? -4.026 -7.800 6.090 1.00 94.00 86 ASN A N 1
ATOM 672 C CA . ASN A 1 86 ? -5.229 -7.197 6.642 1.00 94.00 86 ASN A CA 1
ATOM 673 C C . ASN A 1 86 ? -6.348 -8.237 6.712 1.00 94.00 86 ASN A C 1
ATOM 675 O O . ASN A 1 86 ? -6.613 -8.939 5.735 1.00 94.00 86 ASN A O 1
ATOM 679 N N . TYR A 1 87 ? -7.008 -8.296 7.859 1.00 95.56 87 TYR A N 1
ATOM 680 C CA . TYR A 1 87 ? -8.108 -9.198 8.144 1.00 95.56 87 TYR A CA 1
ATOM 681 C C . TYR A 1 87 ? -9.302 -8.426 8.701 1.00 95.56 87 TYR A C 1
ATOM 683 O O . TYR A 1 87 ? -9.158 -7.354 9.295 1.00 95.56 87 TYR A O 1
ATOM 691 N N . ILE A 1 88 ? -10.491 -8.998 8.516 1.00 97.19 88 ILE A N 1
ATOM 692 C CA . ILE A 1 88 ? -11.758 -8.450 8.997 1.00 97.19 88 ILE A CA 1
ATOM 693 C C . ILE A 1 88 ? -12.484 -9.552 9.762 1.00 97.19 88 ILE A C 1
ATOM 695 O O . ILE A 1 88 ? -12.653 -10.652 9.242 1.00 97.19 88 ILE A O 1
ATOM 699 N N . ASP A 1 89 ? -12.901 -9.246 10.985 1.00 97.38 89 ASP A N 1
ATOM 700 C CA . ASP A 1 89 ? -13.728 -10.106 11.831 1.00 97.38 89 ASP A CA 1
ATOM 701 C C . ASP A 1 89 ? -15.104 -9.453 12.025 1.00 97.38 89 ASP A C 1
ATOM 703 O O . ASP A 1 89 ? -15.188 -8.300 12.458 1.00 97.38 89 ASP A O 1
ATOM 707 N N . GLU A 1 90 ? -16.175 -10.152 11.647 1.00 97.31 90 GLU A N 1
ATOM 708 C CA . GLU A 1 90 ? -17.558 -9.672 11.761 1.00 97.31 90 GLU A CA 1
ATOM 709 C C . GLU A 1 90 ? -18.124 -10.102 13.116 1.00 97.31 90 GLU A C 1
ATOM 711 O O . GLU A 1 90 ? -18.483 -11.262 13.312 1.00 97.31 90 GLU A O 1
ATOM 716 N N . THR A 1 91 ? -18.179 -9.177 14.076 1.00 95.62 91 THR A N 1
ATOM 717 C CA . THR A 1 91 ? -18.451 -9.526 15.478 1.00 95.62 91 THR A CA 1
ATOM 718 C C . THR A 1 91 ? -19.868 -9.192 15.929 1.00 95.62 91 THR A C 1
ATOM 720 O O . THR A 1 91 ? -20.408 -9.893 16.785 1.00 95.62 91 THR A O 1
ATOM 723 N N . GLY A 1 92 ? -20.483 -8.142 15.370 1.00 96.06 92 GLY A N 1
ATOM 724 C CA . GLY A 1 92 ? -21.843 -7.714 15.724 1.00 96.06 92 GLY A CA 1
ATOM 725 C C . GLY A 1 92 ? -22.033 -7.430 17.222 1.00 96.06 92 GLY A C 1
ATOM 726 O O . GLY A 1 92 ? -23.095 -7.711 17.775 1.00 96.06 92 GLY A O 1
ATOM 727 N N . LEU A 1 93 ? -20.997 -6.930 17.904 1.00 97.69 93 LEU A N 1
ATOM 728 C CA . LEU A 1 93 ? -21.026 -6.703 19.350 1.00 97.69 93 LEU A CA 1
ATOM 729 C C . LEU A 1 93 ? -21.883 -5.485 19.686 1.00 97.69 93 LEU A C 1
ATOM 731 O O . LEU A 1 93 ? -21.703 -4.420 19.102 1.00 97.69 93 LEU A O 1
ATOM 735 N N . ILE A 1 94 ? -22.747 -5.620 20.692 1.00 98.00 94 ILE A N 1
ATOM 736 C CA . ILE A 1 94 ? -23.561 -4.525 21.231 1.00 98.00 94 ILE A CA 1
ATOM 737 C C . ILE A 1 94 ? -23.173 -4.320 22.693 1.00 98.00 94 ILE A C 1
ATOM 739 O O . ILE A 1 94 ? -23.418 -5.180 23.539 1.00 98.00 94 ILE A O 1
ATOM 743 N N . ILE A 1 95 ? -22.566 -3.173 22.996 1.00 98.25 95 ILE A N 1
ATOM 744 C CA . ILE A 1 95 ? -22.067 -2.832 24.326 1.00 98.25 95 ILE A CA 1
ATOM 745 C C . ILE A 1 95 ? -22.849 -1.637 24.876 1.00 98.25 95 ILE A C 1
ATOM 747 O O . ILE A 1 95 ? -22.659 -0.496 24.461 1.00 98.25 95 ILE A O 1
ATOM 751 N N . ASN A 1 96 ? -23.724 -1.899 25.845 1.00 97.75 96 ASN A N 1
ATOM 752 C CA . ASN A 1 96 ? -24.559 -0.889 26.510 1.00 97.75 96 ASN A CA 1
ATOM 753 C C . ASN A 1 96 ? -24.059 -0.497 27.915 1.00 97.75 96 ASN A C 1
ATOM 755 O O . ASN A 1 96 ? -24.608 0.414 28.531 1.00 97.75 96 ASN A O 1
ATOM 759 N N . GLN A 1 97 ? -23.024 -1.170 28.424 1.00 97.88 97 GLN A N 1
ATOM 760 C CA . GLN A 1 97 ? -22.403 -0.895 29.718 1.00 97.88 97 GLN A CA 1
ATOM 761 C C . GLN A 1 97 ? -20.907 -1.222 29.692 1.00 97.88 97 GLN A C 1
ATOM 763 O O . GLN A 1 97 ? -20.453 -2.055 28.902 1.00 97.88 97 GLN A O 1
ATOM 768 N N . SER A 1 98 ? -20.141 -0.581 30.578 1.00 98.38 98 SER A N 1
ATOM 769 C CA . SER A 1 98 ? -18.710 -0.853 30.724 1.00 98.38 98 SER A CA 1
ATOM 770 C C . SER A 1 98 ? -18.470 -2.331 31.032 1.00 98.38 98 SER A C 1
ATOM 772 O O . SER A 1 98 ? -19.051 -2.885 31.964 1.00 98.38 98 SER A O 1
ATOM 774 N N . SER A 1 99 ? -17.646 -2.981 30.219 1.00 98.31 99 SER A N 1
ATOM 775 C CA . SER A 1 99 ? -17.458 -4.435 30.233 1.00 98.31 99 SER A CA 1
ATOM 776 C C . SER A 1 99 ? -16.134 -4.816 29.574 1.00 98.31 99 SER A C 1
ATOM 778 O O . SER A 1 99 ? -15.425 -3.959 29.045 1.00 98.31 99 SER A O 1
ATOM 780 N N . SER A 1 100 ? -15.782 -6.100 29.615 1.00 98.00 100 SER A N 1
ATOM 781 C CA . SER A 1 100 ? -14.670 -6.652 28.845 1.00 98.00 100 SER A CA 1
ATOM 782 C C . SER A 1 100 ? -15.139 -7.761 27.906 1.00 98.00 100 SER A C 1
ATOM 784 O O . SER A 1 100 ? -16.108 -8.464 28.190 1.00 98.00 100 SER A O 1
ATOM 786 N N . TYR A 1 101 ? -14.448 -7.917 26.778 1.00 98.12 101 TYR A N 1
ATOM 787 C CA . TYR A 1 101 ? -14.715 -8.935 25.766 1.00 98.12 101 TYR A CA 1
ATOM 788 C C . TYR A 1 101 ? -13.411 -9.614 25.353 1.00 98.12 101 TYR A C 1
ATOM 790 O O . TYR A 1 101 ? -12.466 -8.954 24.920 1.00 98.12 101 TYR A O 1
ATOM 798 N N . SER A 1 102 ? -13.352 -10.938 25.483 1.00 97.81 102 SER A N 1
ATOM 799 C CA . SER A 1 102 ? -12.210 -11.723 25.017 1.00 97.81 102 SER A CA 1
ATOM 800 C C . SER A 1 102 ? -12.320 -11.967 23.517 1.00 97.81 102 SER A C 1
ATOM 802 O O . SER A 1 102 ? -13.234 -12.645 23.057 1.00 97.81 102 SER A O 1
ATOM 804 N N . TRP A 1 103 ? -11.365 -11.430 22.768 1.00 98.06 103 TRP A N 1
ATOM 805 C CA . TRP A 1 103 ? -11.279 -11.555 21.323 1.00 98.06 103 TRP A CA 1
ATOM 806 C C . TRP A 1 103 ? -10.215 -12.581 20.933 1.00 98.06 103 TRP A C 1
ATOM 808 O O . TRP A 1 103 ? -9.058 -12.480 21.352 1.00 98.06 103 TRP A O 1
ATOM 818 N N . TYR A 1 104 ? -10.620 -13.573 20.141 1.00 97.25 104 TYR A N 1
ATOM 819 C CA . TYR A 1 104 ? -9.746 -14.608 19.599 1.00 97.25 104 TYR A CA 1
ATOM 820 C C . TYR A 1 104 ? -9.308 -14.227 18.184 1.00 97.25 104 TYR A C 1
ATOM 822 O O . TYR A 1 104 ? -10.144 -14.073 17.300 1.00 97.25 104 TYR A O 1
ATOM 830 N N . VAL A 1 105 ? -8.000 -14.106 17.968 1.00 96.56 105 VAL A N 1
ATOM 831 C CA . VAL A 1 105 ? -7.405 -13.820 16.660 1.00 96.56 105 VAL A CA 1
ATOM 832 C C . VAL A 1 105 ? -7.117 -15.153 15.961 1.00 96.56 105 VAL A C 1
ATOM 834 O O . VAL A 1 105 ? -6.216 -15.876 16.396 1.00 96.56 105 VAL A O 1
ATOM 837 N N . PRO A 1 106 ? -7.844 -15.507 14.884 1.00 91.31 106 PRO A N 1
ATOM 838 C CA . PRO A 1 106 ? -7.695 -16.811 14.234 1.00 91.31 106 PRO A CA 1
ATOM 839 C C . PRO A 1 106 ? -6.377 -16.962 13.461 1.00 91.31 106 PRO A C 1
ATOM 841 O O . PRO A 1 106 ? -5.912 -18.080 13.240 1.00 91.31 106 PRO A O 1
ATOM 844 N N . HIS A 1 107 ? -5.754 -15.852 13.063 1.00 91.88 107 HIS A N 1
ATOM 845 C CA . HIS A 1 107 ? -4.533 -15.845 12.261 1.00 91.88 107 HIS A CA 1
ATOM 846 C C . HIS A 1 107 ? -3.283 -15.779 13.145 1.00 91.88 107 HIS A C 1
ATOM 848 O O . HIS A 1 107 ? -3.181 -14.953 14.052 1.00 91.88 107 HIS A O 1
ATOM 854 N N . LYS A 1 108 ? -2.302 -16.643 12.863 1.00 89.06 108 LYS A N 1
ATOM 855 C CA . LYS A 1 108 ? -1.020 -16.662 13.578 1.00 89.06 108 LYS A CA 1
ATOM 856 C C . LYS A 1 108 ? -0.142 -15.488 13.145 1.00 89.06 108 LYS A C 1
ATOM 858 O O . LYS A 1 108 ? 0.023 -15.238 11.956 1.00 89.06 108 LYS A O 1
ATOM 863 N N . GLY A 1 109 ? 0.495 -14.831 14.109 1.00 90.69 109 GLY A N 1
ATOM 864 C CA . GLY A 1 109 ? 1.492 -13.795 13.865 1.00 90.69 109 GLY A CA 1
ATOM 865 C C . GLY A 1 109 ? 1.464 -12.702 14.927 1.00 90.69 109 GLY A C 1
ATOM 866 O O . GLY A 1 109 ? 0.857 -12.855 15.983 1.00 90.69 109 GLY A O 1
ATOM 867 N N . ARG A 1 110 ? 2.144 -11.591 14.645 1.00 93.25 110 ARG A N 1
ATOM 868 C CA . ARG A 1 110 ? 2.191 -10.414 15.512 1.00 93.25 110 ARG A CA 1
ATOM 869 C C . ARG A 1 110 ? 1.129 -9.411 15.083 1.00 93.25 110 ARG A C 1
ATOM 871 O O . ARG A 1 110 ? 1.173 -8.908 13.966 1.00 93.25 110 ARG A O 1
ATOM 878 N N . LEU A 1 111 ? 0.218 -9.077 15.978 1.00 95.69 111 LEU A N 1
ATOM 879 C CA . LEU A 1 111 ? -0.789 -8.045 15.791 1.00 95.69 111 LEU A CA 1
ATOM 880 C C . LEU A 1 111 ? -0.130 -6.659 15.713 1.00 95.69 111 LEU A C 1
ATOM 882 O O . LEU A 1 111 ? 0.491 -6.201 16.678 1.00 95.69 111 LEU A O 1
ATOM 886 N N . ILE A 1 112 ? -0.251 -6.012 14.551 1.00 95.81 112 ILE A N 1
ATOM 887 C CA . ILE A 1 112 ? 0.330 -4.694 14.251 1.00 95.81 112 ILE A CA 1
ATOM 888 C C . ILE A 1 112 ? -0.700 -3.587 14.446 1.00 95.81 112 ILE A C 1
ATOM 890 O O . ILE A 1 112 ? -0.352 -2.513 14.928 1.00 95.81 112 ILE A O 1
ATOM 894 N N . SER A 1 113 ? -1.954 -3.821 14.071 1.00 96.56 113 SER A N 1
ATOM 895 C CA . SER A 1 113 ? -2.998 -2.803 14.151 1.00 96.56 113 SER A CA 1
ATOM 896 C C . SER A 1 113 ? -4.355 -3.427 14.470 1.00 96.56 113 SER A C 1
ATOM 898 O O . SER A 1 113 ? -4.591 -4.599 14.173 1.00 96.56 113 SER A O 1
ATOM 900 N N . VAL A 1 114 ? -5.230 -2.639 15.097 1.00 97.81 114 VAL A N 1
ATOM 901 C CA . VAL A 1 114 ? -6.646 -2.953 15.316 1.00 97.81 114 VAL A CA 1
ATOM 902 C C . VAL A 1 114 ? -7.467 -1.680 15.128 1.00 97.81 114 VAL A C 1
ATOM 904 O O . VAL A 1 114 ? -7.143 -0.640 15.706 1.00 97.81 114 VAL A O 1
ATOM 907 N N . ALA A 1 115 ? -8.548 -1.774 14.363 1.00 98.00 115 ALA A N 1
ATOM 908 C CA . ALA A 1 115 ? -9.513 -0.711 14.125 1.00 98.00 115 ALA A CA 1
ATOM 909 C C . ALA A 1 115 ? -10.948 -1.253 14.172 1.00 98.00 115 ALA A C 1
ATOM 911 O O . ALA A 1 115 ? -11.187 -2.435 13.928 1.00 98.00 115 ALA A O 1
ATOM 912 N N . PHE A 1 116 ? -11.911 -0.378 14.455 1.00 97.94 116 PHE A N 1
ATOM 913 C CA . PHE A 1 116 ? -13.328 -0.734 14.516 1.00 97.94 116 PHE A CA 1
ATOM 914 C C . PHE A 1 116 ? -14.158 -0.025 13.452 1.00 97.94 116 PHE A C 1
ATOM 916 O O . PHE A 1 116 ? -13.892 1.122 13.092 1.00 97.94 116 PHE A O 1
ATOM 923 N N . THR A 1 117 ? -15.212 -0.706 13.018 1.00 97.12 117 THR A N 1
ATOM 924 C CA . THR A 1 117 ? -16.312 -0.158 12.219 1.00 97.12 117 THR A CA 1
ATOM 925 C C . THR A 1 117 ? -17.623 -0.472 12.931 1.00 97.12 117 THR A C 1
ATOM 927 O O . THR A 1 117 ? -17.794 -1.586 13.432 1.00 97.12 117 THR A O 1
ATOM 930 N N . GLY A 1 118 ? -18.530 0.502 13.009 1.00 96.69 118 GLY A N 1
ATOM 931 C CA . GLY A 1 118 ? -19.804 0.340 13.704 1.00 96.69 118 GLY A CA 1
ATOM 932 C C . GLY A 1 118 ? -20.516 1.655 14.014 1.00 96.69 118 GLY A C 1
ATOM 933 O O . GLY A 1 118 ? -20.308 2.663 13.335 1.00 96.69 118 GLY A O 1
ATOM 934 N N . ASN A 1 119 ? -21.372 1.646 15.038 1.00 95.50 119 ASN A N 1
ATOM 935 C CA . ASN A 1 119 ? -22.258 2.760 15.380 1.00 95.50 119 ASN A CA 1
ATOM 936 C C . ASN A 1 119 ? -22.157 3.128 16.861 1.00 95.50 119 ASN A C 1
ATOM 938 O O . ASN A 1 119 ? -21.998 2.279 17.733 1.00 95.50 119 ASN A O 1
ATOM 942 N N . LEU A 1 120 ? -22.293 4.415 17.163 1.00 95.44 120 LEU A N 1
ATOM 943 C CA . LEU A 1 120 ? -22.521 4.908 18.517 1.00 95.44 120 LEU A CA 1
ATOM 944 C C . LEU A 1 120 ? -23.941 5.462 18.603 1.00 95.44 120 LEU A C 1
ATOM 946 O O . LEU A 1 120 ? -24.262 6.447 17.936 1.00 95.44 120 LEU A O 1
ATOM 950 N N . LEU A 1 121 ? -24.779 4.844 19.427 1.00 94.31 121 LEU A N 1
ATOM 951 C CA . LEU A 1 121 ? -26.158 5.260 19.651 1.00 94.31 121 LEU A CA 1
ATOM 952 C C . LEU A 1 121 ? -26.270 6.070 20.948 1.00 94.31 121 LEU A C 1
ATOM 954 O O . LEU A 1 121 ? -25.729 5.694 21.992 1.00 94.31 121 LEU A O 1
ATOM 958 N N . GLY A 1 122 ? -27.026 7.167 20.891 1.00 91.81 122 GLY A N 1
ATOM 959 C CA . GLY A 1 122 ? -27.292 8.034 22.039 1.00 91.81 122 GLY A CA 1
ATOM 960 C C . GLY A 1 122 ? -26.323 9.215 22.176 1.00 91.81 122 GLY A C 1
ATOM 961 O O . GLY A 1 122 ? -25.412 9.419 21.377 1.00 91.81 122 GLY A O 1
ATOM 962 N N . GLY A 1 123 ? -26.558 10.045 23.197 1.00 90.94 123 GLY A N 1
ATOM 963 C CA . GLY A 1 123 ? -25.817 11.296 23.422 1.00 90.94 123 GLY A CA 1
ATOM 964 C C . GLY A 1 123 ? -24.580 11.177 24.319 1.00 90.94 123 GLY A C 1
ATOM 965 O O . GLY A 1 123 ? -23.921 12.184 24.566 1.00 90.94 123 GLY A O 1
ATOM 966 N N . GLY A 1 124 ? -24.301 9.983 24.842 1.00 94.56 124 GLY A N 1
ATOM 967 C CA . GLY A 1 124 ? -23.214 9.727 25.780 1.00 94.56 124 GLY A CA 1
ATOM 968 C C . GLY A 1 124 ? -21.822 9.602 25.155 1.00 94.56 124 GLY A C 1
ATOM 969 O O . GLY A 1 124 ? -21.584 10.006 24.015 1.00 94.56 124 GLY A O 1
ATOM 970 N N . SER A 1 125 ? -20.890 9.026 25.917 1.00 96.38 125 SER A N 1
ATOM 971 C CA . SER A 1 125 ? -19.524 8.742 25.469 1.00 96.38 125 SER A CA 1
ATOM 972 C C . SER A 1 125 ? -19.177 7.259 25.566 1.00 96.38 125 SER A C 1
ATOM 974 O O . SER A 1 125 ? -19.725 6.528 26.395 1.00 96.38 125 SER A O 1
ATOM 976 N N . ALA A 1 126 ? -18.263 6.827 24.698 1.00 98.00 126 ALA A N 1
ATOM 977 C CA . ALA A 1 126 ? -17.750 5.467 24.655 1.00 98.00 126 ALA A CA 1
ATOM 978 C C . ALA A 1 126 ? -16.247 5.467 24.353 1.00 98.00 126 ALA A C 1
ATOM 980 O O . ALA A 1 126 ? -15.771 6.202 23.478 1.00 98.00 126 ALA A O 1
ATOM 981 N N . LYS A 1 127 ? -15.503 4.621 25.069 1.00 98.31 127 LYS A N 1
ATOM 982 C CA . LYS A 1 127 ? -14.086 4.333 24.822 1.00 98.31 127 LYS A CA 1
ATOM 983 C C . LYS A 1 127 ? -13.880 2.829 24.772 1.00 98.31 127 LYS A C 1
ATOM 985 O O . LYS A 1 127 ? -14.521 2.087 25.512 1.00 98.31 127 LYS A O 1
ATOM 990 N N . ALA A 1 128 ? -12.978 2.390 23.907 1.00 98.31 128 ALA A N 1
ATOM 991 C CA . ALA A 1 128 ? -12.595 0.992 23.803 1.00 98.31 128 ALA A CA 1
ATOM 992 C C . ALA A 1 128 ? -11.074 0.865 23.785 1.00 98.31 128 ALA A C 1
ATOM 994 O O . ALA A 1 128 ? -10.390 1.578 23.043 1.00 98.31 128 ALA A O 1
ATOM 995 N N . TYR A 1 129 ? -10.556 -0.057 24.588 1.00 98.50 129 TYR A N 1
ATOM 996 C CA . TYR A 1 129 ? -9.130 -0.319 24.731 1.00 98.50 129 TYR A CA 1
ATOM 997 C C . TYR A 1 129 ? -8.836 -1.775 24.404 1.00 98.50 129 TYR A C 1
ATOM 999 O O . TYR A 1 129 ? -9.564 -2.656 24.845 1.00 98.50 129 TYR A O 1
ATOM 1007 N N . LEU A 1 130 ? -7.742 -2.030 23.697 1.00 98.19 130 LEU A N 1
ATOM 1008 C CA . LEU A 1 130 ? -7.121 -3.346 23.626 1.00 98.19 130 LEU A CA 1
ATOM 1009 C C . LEU A 1 130 ? -6.186 -3.482 24.832 1.00 98.19 130 LEU A C 1
ATOM 1011 O O . LEU A 1 130 ? -5.281 -2.665 25.001 1.00 98.19 130 LEU A O 1
ATOM 1015 N N . GLU A 1 131 ? -6.396 -4.480 25.679 1.00 97.62 131 GLU A N 1
ATOM 1016 C CA . GLU A 1 131 ? -5.573 -4.734 26.859 1.00 97.62 131 GLU A CA 1
ATOM 1017 C C . GLU A 1 131 ? -4.636 -5.925 26.634 1.00 97.62 131 GLU A C 1
ATOM 1019 O O . GLU A 1 131 ? -5.049 -7.017 26.235 1.00 97.62 131 GLU A O 1
ATOM 1024 N N . HIS A 1 132 ? -3.349 -5.709 26.902 1.00 95.88 132 HIS A N 1
ATOM 1025 C CA . HIS A 1 132 ? -2.311 -6.728 26.818 1.00 95.88 132 HIS A CA 1
ATOM 1026 C C . HIS A 1 132 ? -1.251 -6.485 27.893 1.00 95.88 132 HIS A C 1
ATOM 1028 O O . HIS A 1 132 ? -0.652 -5.415 27.940 1.00 95.88 132 HIS A O 1
ATOM 1034 N N . GLU A 1 133 ? -1.007 -7.479 28.753 1.00 94.50 133 GLU A N 1
ATOM 1035 C CA . GLU A 1 133 ? 0.017 -7.405 29.815 1.00 94.50 133 GLU A CA 1
ATOM 1036 C C . GLU A 1 133 ? -0.138 -6.167 30.713 1.00 94.50 133 GLU A C 1
ATOM 1038 O O . GLU A 1 133 ? 0.822 -5.449 30.987 1.00 94.50 133 GLU A O 1
ATOM 1043 N N . ASN A 1 134 ? -1.377 -5.898 31.145 1.00 95.44 134 ASN A N 1
ATOM 1044 C CA . ASN A 1 134 ? -1.764 -4.731 31.948 1.00 95.44 134 ASN A CA 1
ATOM 1045 C C . ASN A 1 134 ? -1.491 -3.369 31.278 1.00 95.44 134 ASN A C 1
ATOM 1047 O O . ASN A 1 134 ? -1.543 -2.330 31.936 1.00 95.44 134 ASN A O 1
ATOM 1051 N N . LYS A 1 135 ? -1.208 -3.346 29.970 1.00 97.31 135 LYS A N 1
ATOM 1052 C CA . LYS A 1 135 ? -1.146 -2.125 29.162 1.00 97.31 135 LYS A CA 1
ATOM 1053 C C . LYS A 1 135 ? -2.416 -2.007 28.333 1.00 97.31 135 LYS A C 1
ATOM 1055 O O . LYS A 1 135 ? -2.816 -2.959 27.667 1.00 97.31 135 LYS A O 1
ATOM 1060 N N . LYS A 1 136 ? -3.028 -0.824 28.360 1.00 97.94 136 LYS A N 1
ATOM 1061 C CA . LYS A 1 136 ? -4.215 -0.483 27.571 1.00 97.94 136 LYS A CA 1
ATOM 1062 C C . LYS A 1 136 ? -3.815 0.373 26.375 1.00 97.94 136 LYS A C 1
ATOM 1064 O O . LYS A 1 136 ? -3.168 1.404 26.542 1.00 97.94 136 LYS A O 1
ATOM 1069 N N . TYR A 1 137 ? -4.237 -0.042 25.189 1.00 97.62 137 TYR A N 1
ATOM 1070 C CA . TYR A 1 137 ? -4.064 0.683 23.935 1.00 97.62 137 TYR A CA 1
ATOM 1071 C C . TYR A 1 137 ? -5.431 1.197 23.491 1.00 97.62 137 TYR A C 1
ATOM 1073 O O . TYR A 1 137 ? -6.328 0.398 23.231 1.00 97.62 137 TYR A O 1
ATOM 1081 N N . LEU A 1 138 ? -5.622 2.516 23.425 1.00 97.88 138 LEU A N 1
ATOM 1082 C CA . LEU A 1 138 ? -6.893 3.092 22.983 1.00 97.88 138 LEU A CA 1
ATOM 1083 C C . LEU A 1 138 ? -7.145 2.731 21.512 1.00 97.88 138 LEU A C 1
ATOM 1085 O O . LEU A 1 138 ? -6.358 3.100 20.638 1.00 97.88 138 LEU A O 1
ATOM 1089 N N . VAL A 1 139 ? -8.245 2.035 21.241 1.00 97.25 139 VAL A N 1
ATOM 1090 C CA . VAL A 1 139 ? -8.692 1.697 19.882 1.00 97.25 139 VAL A CA 1
ATOM 1091 C C . VAL A 1 139 ? -9.665 2.760 19.394 1.00 97.25 139 VAL A C 1
ATOM 1093 O O . VAL A 1 139 ? -9.475 3.317 18.321 1.00 97.25 139 VAL A O 1
ATOM 1096 N N . PHE A 1 140 ? -10.657 3.103 20.215 1.00 97.50 140 PHE A N 1
ATOM 1097 C CA . PHE A 1 140 ? -11.737 4.017 19.853 1.00 97.50 140 PHE A CA 1
ATOM 1098 C C . PHE A 1 140 ? -12.061 4.977 21.001 1.00 97.50 140 PHE A C 1
ATOM 1100 O O . PHE A 1 140 ? -12.059 4.578 22.167 1.00 97.50 140 PHE A O 1
ATOM 1107 N N . SER A 1 141 ? -12.375 6.234 20.672 1.00 97.38 141 SER A N 1
ATOM 1108 C CA . SER A 1 141 ? -12.885 7.230 21.621 1.00 97.38 141 SER A CA 1
ATOM 1109 C C . SER A 1 141 ? -13.866 8.178 20.944 1.00 97.38 141 SER A C 1
ATOM 1111 O O . SER A 1 141 ? -13.478 8.961 20.078 1.00 97.38 141 SER A O 1
ATOM 1113 N N . SER A 1 142 ? -15.117 8.196 21.399 1.00 95.69 142 SER A N 1
ATOM 1114 C CA . SER A 1 142 ? -16.146 9.081 20.843 1.00 95.69 142 SER A CA 1
ATOM 1115 C C . SER A 1 142 ? -15.849 10.577 21.010 1.00 95.69 142 SER A C 1
ATOM 1117 O O . SER A 1 142 ? -16.423 11.403 20.313 1.00 95.69 142 SER A O 1
ATOM 1119 N N . GLU A 1 143 ? -14.961 10.958 21.927 1.00 94.81 143 GLU A N 1
ATOM 1120 C CA . GLU A 1 143 ? -14.579 12.362 22.154 1.00 94.81 143 GLU A CA 1
ATOM 1121 C C . GLU A 1 143 ? -13.636 12.905 21.072 1.00 94.81 143 GLU A C 1
ATOM 1123 O O . GLU A 1 143 ? -13.552 14.115 20.877 1.00 94.81 143 GLU A O 1
ATOM 1128 N N . LYS A 1 144 ? -12.901 12.020 20.387 1.00 90.19 144 LYS A N 1
ATOM 1129 C CA . LYS A 1 144 ? -11.880 12.393 19.396 1.00 90.19 144 LYS A CA 1
ATOM 1130 C C . LYS A 1 144 ? -12.349 12.244 17.954 1.00 90.19 144 LYS A C 1
ATOM 1132 O O . LYS A 1 144 ? -11.705 12.760 17.044 1.00 90.19 144 LYS A O 1
ATOM 1137 N N . GLN A 1 145 ? -13.444 11.523 17.745 1.00 86.00 145 GLN A N 1
ATOM 1138 C CA . GLN A 1 145 ? -13.896 11.161 16.415 1.00 86.00 145 GLN A CA 1
ATOM 1139 C C . GLN A 1 145 ? -14.754 12.262 15.795 1.00 86.00 145 GLN A C 1
ATOM 1141 O O . GLN A 1 145 ? -15.748 12.713 16.366 1.00 86.00 145 GLN A O 1
ATOM 1146 N N . ASN A 1 146 ? -14.384 12.659 14.577 1.00 82.12 146 ASN A N 1
ATOM 1147 C CA . ASN A 1 146 ? -15.218 13.495 13.723 1.00 82.12 146 ASN A CA 1
ATOM 1148 C C . ASN A 1 146 ? -16.266 12.604 13.055 1.00 82.12 146 ASN A C 1
ATOM 1150 O O . ASN A 1 146 ? -16.102 12.178 11.913 1.00 82.12 146 ASN A O 1
ATOM 1154 N N . PHE A 1 147 ? -17.326 12.283 13.794 1.00 79.38 147 PHE A N 1
ATOM 1155 C CA . PHE A 1 147 ? -18.427 11.496 13.255 1.00 79.38 147 PHE A CA 1
ATOM 1156 C C . PHE A 1 147 ? -19.087 12.228 12.090 1.00 79.38 147 PHE A C 1
ATOM 1158 O O . PHE A 1 147 ? -19.461 13.398 12.208 1.00 79.38 147 PHE A O 1
ATOM 1165 N N . GLN A 1 148 ? -19.285 11.518 10.982 1.00 68.56 148 GLN A N 1
ATOM 1166 C CA . GLN A 1 148 ? -20.263 11.948 9.997 1.00 68.56 148 GLN A CA 1
ATOM 1167 C C . GLN A 1 148 ? -21.631 11.642 10.595 1.00 68.56 148 GLN A C 1
ATOM 1169 O O . GLN A 1 148 ? -21.983 10.483 10.805 1.00 68.56 148 GLN A O 1
ATOM 1174 N N . VAL A 1 149 ? -22.373 12.689 10.948 1.00 68.38 149 VAL A N 1
ATOM 1175 C CA . VAL A 1 149 ? -23.762 12.535 11.374 1.00 68.38 149 VAL A CA 1
ATOM 1176 C C . VAL A 1 149 ? -24.545 12.118 10.138 1.00 68.38 149 VAL A C 1
ATOM 1178 O O . VAL A 1 149 ? -24.894 12.938 9.294 1.00 68.38 149 VAL A O 1
ATOM 1181 N N . THR A 1 150 ? -24.752 10.818 9.986 1.00 66.06 150 THR A N 1
ATOM 1182 C CA . THR A 1 150 ? -25.742 10.301 9.055 1.00 66.06 150 THR A CA 1
ATOM 1183 C C . THR A 1 150 ? -27.090 10.514 9.720 1.00 66.06 150 THR A C 1
ATOM 1185 O O . THR A 1 150 ? -27.431 9.786 10.651 1.00 66.06 150 THR A O 1
ATOM 1188 N N . ASP A 1 151 ? -27.829 11.537 9.282 1.00 55.91 151 ASP A N 1
ATOM 1189 C CA . ASP A 1 151 ? -29.211 11.785 9.702 1.00 55.91 151 ASP A CA 1
ATOM 1190 C C . ASP A 1 151 ? -30.111 10.649 9.193 1.00 55.91 151 ASP A C 1
ATOM 1192 O O . ASP A 1 151 ? -30.892 10.793 8.250 1.00 55.91 151 ASP A O 1
ATOM 1196 N N . ILE A 1 152 ? -30.002 9.476 9.815 1.00 61.62 152 ILE A N 1
ATOM 1197 C CA . ILE A 1 152 ? -31.011 8.438 9.691 1.00 61.62 152 ILE A CA 1
ATOM 1198 C C . ILE A 1 152 ? -32.200 8.975 10.481 1.00 61.62 152 ILE A C 1
ATOM 1200 O O . ILE A 1 152 ? -32.240 8.920 11.707 1.00 61.62 152 ILE A O 1
ATOM 1204 N N . SER A 1 153 ? -33.129 9.596 9.754 1.00 52.56 153 SER A N 1
ATOM 1205 C CA . SER A 1 153 ? -34.363 10.209 10.253 1.00 52.56 153 SER A CA 1
ATOM 1206 C C . SER A 1 153 ? -35.334 9.158 10.813 1.00 52.56 153 SER A C 1
ATOM 1208 O O . SER A 1 153 ? -36.453 9.017 10.330 1.00 52.56 153 SER A O 1
ATOM 1210 N N . SER A 1 154 ? -34.927 8.396 11.829 1.00 53.50 154 SER A N 1
ATOM 1211 C CA . SER A 1 154 ? -35.825 7.592 12.656 1.00 53.50 154 SER A CA 1
ATOM 1212 C C . SER A 1 154 ? -35.992 8.298 13.995 1.00 53.50 154 SER A C 1
ATOM 1214 O O . SER A 1 154 ? -35.234 8.091 14.936 1.00 53.50 154 SER A O 1
ATOM 1216 N N . SER A 1 155 ? -37.002 9.156 14.057 1.00 54.50 155 SER A N 1
ATOM 1217 C CA . SER A 1 155 ? -37.396 10.059 15.146 1.00 54.50 155 SER A CA 1
ATOM 1218 C C . SER A 1 155 ? -37.712 9.409 16.510 1.00 54.50 155 SER A C 1
ATOM 1220 O O . SER A 1 155 ? -38.317 10.055 17.361 1.00 54.50 155 SER A O 1
ATOM 1222 N N . ILE A 1 156 ? -37.333 8.148 16.744 1.00 61.44 156 ILE A N 1
ATOM 1223 C CA . ILE A 1 156 ? -37.730 7.369 17.930 1.00 61.44 156 ILE A CA 1
ATOM 1224 C C . ILE A 1 156 ? -36.533 6.682 18.619 1.00 61.44 156 ILE A C 1
ATOM 1226 O O . ILE A 1 156 ? -36.579 6.456 19.826 1.00 61.44 156 ILE A O 1
ATOM 1230 N N . LEU A 1 157 ? -35.427 6.428 17.911 1.00 61.72 157 LEU A N 1
ATOM 1231 C CA . LEU A 1 157 ? -34.160 5.969 18.495 1.00 61.72 157 LEU A CA 1
ATOM 1232 C C . LEU A 1 157 ? -33.144 7.102 18.329 1.00 61.72 157 LEU A C 1
ATOM 1234 O O . LEU A 1 157 ? -33.044 7.663 17.245 1.00 61.72 157 LEU A O 1
ATOM 1238 N N . GLY A 1 158 ? -32.448 7.488 19.401 1.00 69.69 158 GLY A N 1
ATOM 1239 C CA . GLY A 1 158 ? -31.531 8.636 19.411 1.00 69.69 158 GLY A CA 1
ATOM 1240 C C . GLY A 1 158 ? -30.513 8.651 18.259 1.00 69.69 158 GLY A C 1
ATOM 1241 O O . GLY A 1 158 ? -30.277 7.640 17.606 1.00 69.69 158 GLY A O 1
ATOM 1242 N N . SER A 1 159 ? -29.894 9.811 18.018 1.00 81.94 159 SER A N 1
ATOM 1243 C CA . SER A 1 159 ? -28.947 10.004 16.914 1.00 81.94 159 SER A CA 1
ATOM 1244 C C . SER A 1 159 ? -27.863 8.921 16.890 1.00 81.94 159 SER A C 1
ATOM 1246 O O . SER A 1 159 ? -27.086 8.770 17.835 1.00 81.94 159 SER A O 1
ATOM 1248 N N . ALA A 1 160 ? -27.832 8.160 15.797 1.00 89.75 160 ALA A N 1
ATOM 1249 C CA . ALA A 1 160 ? -26.807 7.167 15.524 1.00 89.75 160 ALA A CA 1
ATOM 1250 C C . ALA A 1 160 ? -25.624 7.842 14.826 1.00 89.75 160 ALA A C 1
ATOM 1252 O O . ALA A 1 160 ? -25.791 8.531 13.817 1.00 89.75 160 ALA A O 1
ATOM 1253 N N . LYS A 1 161 ? -24.420 7.657 15.362 1.00 93.06 161 LYS A N 1
ATOM 1254 C CA . LYS A 1 161 ? -23.177 8.145 14.763 1.00 93.06 161 LYS A CA 1
ATOM 1255 C C . LYS A 1 161 ? -22.391 6.964 14.215 1.00 93.06 161 LYS A C 1
ATOM 1257 O O . LYS A 1 161 ? -21.816 6.201 14.989 1.00 93.06 161 LYS A O 1
ATOM 1262 N N . HIS A 1 162 ? -22.360 6.832 12.895 1.00 93.62 162 HIS A N 1
ATOM 1263 C CA . HIS A 1 162 ? -21.586 5.789 12.232 1.00 93.62 162 HIS A CA 1
ATOM 1264 C C . HIS A 1 162 ? -20.094 6.149 12.196 1.00 93.62 162 HIS A C 1
ATOM 1266 O O . HIS A 1 162 ? -19.720 7.310 11.989 1.00 93.62 162 HIS A O 1
ATOM 1272 N N . PHE A 1 163 ? -19.233 5.152 12.383 1.00 94.25 163 PHE A N 1
ATOM 1273 C CA . PHE A 1 163 ? -17.787 5.269 12.240 1.00 94.25 163 PHE A CA 1
ATOM 1274 C C . PHE A 1 163 ? -17.232 4.096 11.430 1.00 94.25 163 PHE A C 1
ATOM 1276 O O . PHE A 1 163 ? -17.672 2.958 11.570 1.00 94.25 163 PHE A O 1
ATOM 1283 N N . ASN A 1 164 ? -16.232 4.377 10.593 1.00 95.38 164 ASN A N 1
ATOM 1284 C CA . ASN A 1 164 ? -15.643 3.396 9.687 1.00 95.38 164 ASN A CA 1
ATOM 1285 C C . ASN A 1 164 ? -14.124 3.345 9.864 1.00 95.38 164 ASN A C 1
ATOM 1287 O O . ASN A 1 164 ? -13.461 4.374 9.745 1.00 95.38 164 ASN A O 1
ATOM 1291 N N . THR A 1 165 ? -13.603 2.143 10.115 1.00 93.81 165 THR A N 1
ATOM 1292 C CA . THR A 1 165 ? -12.176 1.824 10.256 1.00 93.81 165 THR A CA 1
ATOM 1293 C C . THR A 1 165 ? -11.424 2.842 11.123 1.00 93.81 165 THR A C 1
ATOM 1295 O O . THR A 1 165 ? -10.454 3.467 10.696 1.00 93.81 165 THR A O 1
ATOM 1298 N N . VAL A 1 166 ? -11.886 3.041 12.356 1.00 95.38 166 VAL A N 1
ATOM 1299 C CA . VAL A 1 166 ? -11.257 3.960 13.315 1.00 95.38 166 VAL A CA 1
ATOM 1300 C C . VAL A 1 166 ? -10.325 3.225 14.259 1.00 95.38 166 VAL A C 1
ATOM 1302 O O . VAL A 1 166 ? -10.696 2.238 14.893 1.00 95.38 166 VAL A O 1
ATOM 1305 N N . CYS A 1 167 ? -9.114 3.757 14.367 1.00 95.19 167 CYS A N 1
ATOM 1306 C CA . CYS A 1 167 ? -8.117 3.391 15.355 1.00 95.19 167 CYS A CA 1
ATOM 1307 C C . CYS A 1 167 ? -7.484 4.672 15.915 1.00 95.19 167 CYS A C 1
ATOM 1309 O O . CYS A 1 167 ? -7.373 5.683 15.222 1.00 95.19 167 CYS A O 1
ATOM 1311 N N . GLU A 1 168 ? -7.084 4.640 17.183 1.00 94.25 168 GLU A N 1
ATOM 1312 C CA . GLU A 1 168 ? -6.382 5.741 17.847 1.00 94.25 168 GLU A CA 1
ATOM 1313 C C . GLU A 1 168 ? -4.913 5.356 18.067 1.00 94.25 168 GLU A C 1
ATOM 1315 O O . GLU A 1 168 ? -4.072 5.488 17.183 1.00 94.25 168 GLU A O 1
ATOM 1320 N N . GLN A 1 169 ? -4.584 4.813 19.238 1.00 93.56 169 GLN A N 1
ATOM 1321 C CA . GLN A 1 169 ? -3.247 4.293 19.530 1.00 93.56 169 GLN A CA 1
ATOM 1322 C C . GLN A 1 169 ? -3.036 2.910 18.910 1.00 93.56 169 GLN A C 1
ATOM 1324 O O . GLN A 1 169 ? -1.907 2.527 18.617 1.00 93.56 169 GLN A O 1
ATOM 1329 N N . ALA A 1 170 ? -4.121 2.169 18.686 1.00 93.50 170 ALA A N 1
ATOM 1330 C CA . ALA A 1 170 ? -4.079 0.829 18.119 1.00 93.50 170 ALA A CA 1
ATOM 1331 C C . ALA A 1 170 ? -3.826 0.786 16.600 1.00 93.50 170 ALA A C 1
ATOM 1333 O O . ALA A 1 170 ? -3.803 -0.301 16.037 1.00 93.50 170 ALA A O 1
ATOM 1334 N N . CYS A 1 171 ? -3.586 1.923 15.931 1.00 94.19 171 CYS A N 1
ATOM 1335 C CA . CYS A 1 171 ? -3.129 1.915 14.536 1.00 94.19 171 CYS A CA 1
ATOM 1336 C C . CYS A 1 171 ? -1.685 1.395 14.391 1.00 94.19 171 CYS A C 1
ATOM 1338 O O . CYS A 1 171 ? -1.288 0.976 13.308 1.00 94.19 171 CYS A O 1
ATOM 1340 N N . TYR A 1 172 ? -0.890 1.462 15.466 1.00 93.81 172 TYR A N 1
ATOM 1341 C CA . TYR A 1 172 ? 0.489 0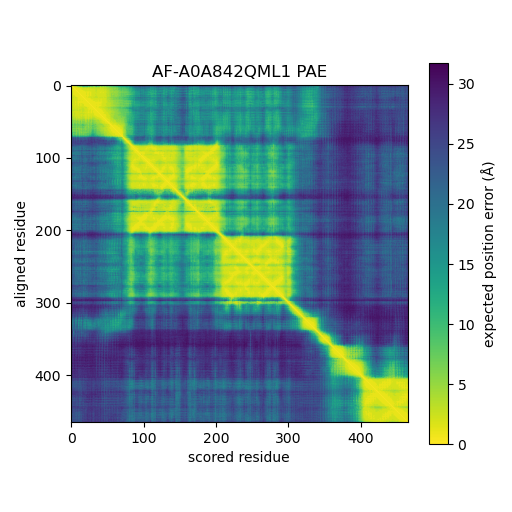.982 15.502 1.00 93.81 172 TYR A CA 1
ATOM 1342 C C . TYR A 1 172 ? 0.793 0.375 16.876 1.00 93.81 172 TYR A C 1
ATOM 1344 O O . TYR A 1 172 ? 1.148 1.065 17.834 1.00 93.81 172 TYR A O 1
ATOM 1352 N N . LEU A 1 173 ? 0.617 -0.936 16.977 1.00 95.06 173 LEU A N 1
ATOM 1353 C CA . LEU A 1 173 ? 0.895 -1.732 18.163 1.00 95.06 173 LEU A CA 1
ATOM 1354 C C . LEU A 1 173 ? 2.355 -2.210 18.148 1.00 95.06 173 LEU A C 1
ATOM 1356 O O . LEU A 1 173 ? 2.926 -2.419 17.075 1.00 95.06 173 LEU A O 1
ATOM 1360 N N . PRO A 1 174 ? 2.978 -2.431 19.320 1.00 89.69 174 PRO A N 1
ATOM 1361 C CA . PRO A 1 174 ? 4.368 -2.880 19.427 1.00 89.69 174 PRO A CA 1
ATOM 1362 C C . PRO A 1 174 ? 4.541 -4.379 19.099 1.00 89.69 174 PRO A C 1
ATOM 1364 O O . PRO A 1 174 ? 5.271 -5.079 19.791 1.00 89.69 174 PRO A O 1
ATOM 1367 N N . GLU A 1 175 ? 3.872 -4.861 18.047 1.00 81.94 175 GLU A N 1
ATOM 1368 C CA . GLU A 1 175 ? 3.919 -6.237 17.540 1.00 81.94 175 GLU A CA 1
ATOM 1369 C C . GLU A 1 175 ? 3.528 -7.300 18.588 1.00 81.94 175 GLU A C 1
ATOM 1371 O O . GLU A 1 175 ? 4.317 -8.171 18.959 1.00 81.94 175 GLU A O 1
ATOM 1376 N N . LEU A 1 176 ? 2.283 -7.246 19.072 1.00 94.00 176 LEU A N 1
ATOM 1377 C CA . LEU A 1 176 ? 1.792 -8.153 20.116 1.00 94.00 176 LEU A CA 1
ATOM 1378 C C . LEU A 1 176 ? 1.627 -9.581 19.569 1.00 94.00 176 LEU A C 1
ATOM 1380 O O . LEU A 1 176 ? 1.036 -9.749 18.514 1.00 94.00 176 LEU A O 1
ATOM 1384 N N . ASN A 1 177 ? 2.057 -10.618 20.292 1.00 93.81 177 ASN A N 1
ATOM 1385 C CA . ASN A 1 177 ? 2.069 -12.004 19.788 1.00 93.81 177 ASN A CA 1
ATOM 1386 C C . ASN A 1 177 ? 1.267 -12.972 20.683 1.00 93.81 177 ASN A C 1
ATOM 1388 O O . ASN A 1 177 ? 1.836 -13.861 21.315 1.00 93.81 177 ASN A O 1
ATOM 1392 N N . LYS A 1 178 ? -0.048 -12.763 20.808 1.00 94.62 178 LYS A N 1
ATOM 1393 C CA . LYS A 1 178 ? -0.973 -13.689 21.489 1.00 94.62 178 LYS A CA 1
ATOM 1394 C C . LYS A 1 178 ? -2.133 -14.021 20.555 1.00 94.62 178 LYS A C 1
ATOM 1396 O O . LYS A 1 178 ? -2.442 -13.256 19.655 1.00 94.62 178 LYS A O 1
ATOM 1401 N N . SER A 1 179 ? -2.778 -15.160 20.774 1.00 92.88 179 SER A N 1
ATOM 1402 C CA . SER A 1 179 ? -3.992 -15.549 20.042 1.00 92.88 179 SER A CA 1
ATOM 1403 C C . SER A 1 179 ? -5.271 -15.006 20.680 1.00 92.88 179 SER A C 1
ATOM 1405 O O . SER A 1 179 ? -6.319 -15.012 20.047 1.00 92.88 179 SER A O 1
ATOM 1407 N N . VAL A 1 180 ? -5.203 -14.548 21.933 1.00 96.56 180 VAL A N 1
ATOM 1408 C CA . VAL A 1 180 ? -6.346 -14.011 22.677 1.00 96.56 180 VAL A CA 1
ATOM 1409 C C . VAL A 1 180 ? -5.972 -12.667 23.281 1.00 96.56 180 VAL A C 1
ATOM 1411 O O . VAL A 1 180 ? -4.943 -12.540 23.952 1.00 96.56 180 VAL A O 1
ATOM 1414 N N . TYR A 1 181 ? -6.839 -11.684 23.071 1.00 97.25 181 TYR A N 1
ATOM 1415 C CA . TYR A 1 181 ? -6.750 -10.353 23.657 1.00 97.25 181 TYR A CA 1
ATOM 1416 C C . TYR A 1 181 ? -8.044 -10.007 24.387 1.00 97.25 181 TYR A C 1
ATOM 1418 O O . TYR A 1 181 ? -9.079 -10.630 24.170 1.00 97.25 181 TYR A O 1
ATO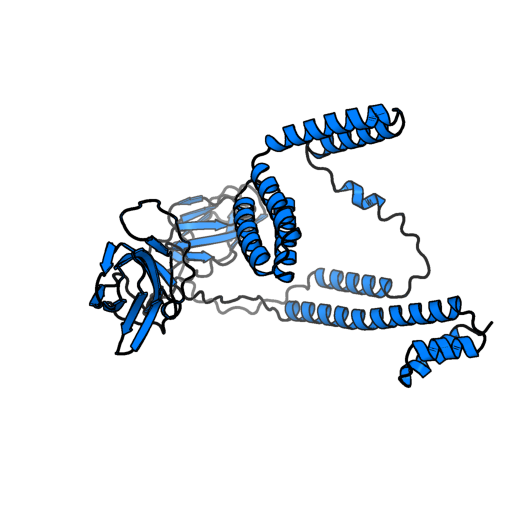M 1426 N N . SER A 1 182 ? -7.992 -9.008 25.264 1.00 98.19 182 SER A N 1
ATOM 1427 C CA . SER A 1 182 ? -9.173 -8.495 25.957 1.00 98.19 182 SER A CA 1
ATOM 1428 C C . SER A 1 182 ? -9.454 -7.080 25.474 1.00 98.19 182 SER A C 1
ATOM 1430 O O . SER A 1 182 ? -8.589 -6.212 25.585 1.00 98.19 182 SER A O 1
ATOM 1432 N N . PHE A 1 183 ? -10.645 -6.832 24.943 1.00 98.38 183 PHE A N 1
ATOM 1433 C CA . PHE A 1 183 ? -11.148 -5.476 24.792 1.00 98.38 183 PHE A CA 1
ATOM 1434 C C . PHE A 1 183 ? -11.818 -5.038 26.086 1.00 98.38 183 PHE A C 1
ATOM 1436 O O . PHE A 1 183 ? -12.599 -5.786 26.664 1.00 98.38 183 PHE A O 1
ATOM 1443 N N . VAL A 1 184 ? -11.527 -3.823 26.533 1.00 98.38 184 VAL A N 1
ATOM 1444 C CA . VAL A 1 184 ? -12.170 -3.189 27.686 1.00 98.38 184 VAL A CA 1
ATOM 1445 C C . VAL A 1 184 ? -12.952 -1.986 27.185 1.00 98.38 184 VAL A C 1
ATOM 1447 O O . VAL A 1 184 ? -12.386 -1.107 26.533 1.00 98.38 184 VAL A O 1
ATOM 1450 N N . PHE A 1 185 ? -14.243 -1.944 27.492 1.00 98.44 185 PHE A N 1
ATOM 1451 C CA . PHE A 1 185 ? -15.159 -0.885 27.093 1.00 98.44 185 PHE A CA 1
ATOM 1452 C C . PHE A 1 185 ? -15.530 -0.019 28.293 1.00 98.44 185 PHE A C 1
ATOM 1454 O O . PHE A 1 185 ? -15.886 -0.529 29.355 1.00 98.44 185 PHE A O 1
ATOM 1461 N N . GLU A 1 186 ? -15.484 1.295 28.104 1.00 98.31 186 GLU A N 1
ATOM 1462 C CA . GLU A 1 186 ? -15.966 2.294 29.056 1.00 98.31 186 GLU A CA 1
ATOM 1463 C C . GLU A 1 186 ? -17.135 3.034 28.401 1.00 98.31 186 GLU A C 1
ATOM 1465 O O . GLU A 1 186 ? -16.933 3.808 27.464 1.00 98.31 186 GLU A O 1
ATOM 1470 N N . ILE A 1 187 ? -18.356 2.767 28.870 1.00 98.12 187 ILE A N 1
ATOM 1471 C CA . ILE A 1 187 ? -19.601 3.304 28.308 1.00 98.12 187 ILE A CA 1
ATOM 1472 C C . ILE A 1 187 ? -20.275 4.217 29.331 1.00 98.12 187 ILE A C 1
ATOM 1474 O O . ILE A 1 187 ? -20.468 3.836 30.485 1.00 98.12 187 ILE A O 1
ATOM 1478 N N . ASN A 1 188 ? -20.671 5.413 28.898 1.00 97.94 188 ASN A N 1
ATOM 1479 C CA . ASN A 1 188 ? -21.424 6.366 29.706 1.00 97.94 188 ASN A CA 1
ATOM 1480 C C . ASN A 1 188 ? -22.632 6.880 28.916 1.00 97.94 188 ASN A C 1
ATOM 1482 O O . ASN A 1 188 ? -22.457 7.681 28.001 1.00 97.94 188 ASN A O 1
ATOM 1486 N N . ASN A 1 189 ? -23.844 6.434 29.269 1.00 96.00 189 ASN A N 1
ATOM 1487 C CA . ASN A 1 189 ? -25.119 6.862 28.666 1.00 96.00 189 ASN A CA 1
ATOM 1488 C C . ASN A 1 189 ? -25.165 6.769 27.123 1.00 96.00 189 ASN A C 1
ATOM 1490 O O . ASN A 1 189 ? -25.712 7.644 26.447 1.00 96.00 189 ASN A O 1
ATOM 1494 N N . SER A 1 190 ? -24.561 5.726 26.558 1.00 96.06 190 SER A N 1
ATOM 1495 C CA . SER A 1 190 ? -24.576 5.424 25.123 1.00 96.06 190 SER A CA 1
ATOM 1496 C C . SER A 1 190 ? -24.618 3.911 24.894 1.00 96.06 190 SER A C 1
ATOM 1498 O O . SER A 1 190 ? -24.509 3.136 25.843 1.00 96.06 190 SER A O 1
ATOM 1500 N N . VAL A 1 191 ? -24.799 3.491 23.644 1.00 96.75 191 VAL A N 1
ATOM 1501 C CA . VAL A 1 191 ? -24.623 2.099 23.212 1.00 96.75 191 VAL A CA 1
ATOM 1502 C C . VAL A 1 191 ? -23.605 2.092 22.079 1.00 96.75 191 VAL A C 1
ATOM 1504 O O . VAL A 1 191 ? -23.763 2.824 21.104 1.00 96.75 191 VAL A O 1
ATOM 1507 N N . LEU A 1 192 ? -22.549 1.297 22.224 1.00 97.44 192 LEU A N 1
ATOM 1508 C CA . LEU A 1 192 ? -21.532 1.100 21.199 1.00 97.44 192 LEU A CA 1
ATOM 1509 C C . LEU A 1 192 ? -21.814 -0.210 20.467 1.00 97.44 192 LEU A C 1
ATOM 1511 O O . LEU A 1 192 ? -21.797 -1.276 21.076 1.00 97.44 192 LEU A O 1
ATOM 1515 N N . GLU A 1 193 ? -22.042 -0.124 19.166 1.00 97.50 193 GLU A N 1
ATOM 1516 C CA . GLU A 1 193 ? -22.163 -1.268 18.271 1.00 97.50 193 GLU A CA 1
ATOM 1517 C C . GLU A 1 193 ? -20.866 -1.408 17.475 1.00 97.50 193 GLU A C 1
ATOM 1519 O O . GLU A 1 193 ? -20.435 -0.461 16.816 1.00 97.50 193 GLU A O 1
ATOM 1524 N N . ILE A 1 194 ? -20.231 -2.576 17.539 1.00 98.00 194 ILE A N 1
ATOM 1525 C CA . ILE A 1 194 ? -19.050 -2.914 16.740 1.00 98.00 194 ILE A CA 1
ATOM 1526 C C . ILE A 1 194 ? -19.480 -3.973 15.739 1.00 98.00 194 ILE A C 1
ATOM 1528 O O . ILE A 1 194 ? -19.690 -5.131 16.087 1.00 98.00 194 ILE A O 1
ATOM 1532 N N . GLU A 1 195 ? -19.614 -3.561 14.485 1.00 97.56 195 GLU A N 1
ATOM 1533 C CA . GLU A 1 195 ? -19.968 -4.454 13.387 1.00 97.56 195 GLU A CA 1
ATOM 1534 C C . GLU A 1 195 ? -18.752 -5.282 12.974 1.00 97.56 195 GLU A C 1
ATOM 1536 O O . GLU A 1 195 ? -18.853 -6.498 12.803 1.00 97.56 195 GLU A O 1
ATOM 1541 N N . LYS A 1 196 ? -17.596 -4.616 12.826 1.00 98.12 196 LYS A N 1
ATOM 1542 C CA . LYS A 1 196 ? -16.368 -5.225 12.308 1.00 98.12 196 LYS A CA 1
ATOM 1543 C C . LYS A 1 196 ? -15.136 -4.794 13.086 1.00 98.12 196 LYS A C 1
ATOM 1545 O O . LYS A 1 196 ? -14.981 -3.622 13.441 1.00 98.12 196 LYS A O 1
ATOM 1550 N N . ILE A 1 197 ? -14.226 -5.743 13.271 1.00 98.12 197 ILE A N 1
ATOM 1551 C CA . ILE A 1 197 ? -12.871 -5.520 13.765 1.00 98.12 197 ILE A CA 1
ATOM 1552 C C . ILE A 1 197 ? -11.912 -5.725 12.595 1.00 98.12 197 ILE A C 1
ATOM 1554 O O . ILE A 1 197 ? -11.770 -6.830 12.077 1.00 98.12 197 ILE A O 1
ATOM 1558 N N . HIS A 1 198 ? -11.258 -4.650 12.173 1.00 97.88 198 HIS A N 1
ATOM 1559 C CA . HIS A 1 198 ? -10.185 -4.687 11.185 1.00 97.88 198 HIS A CA 1
ATOM 1560 C C . HIS A 1 198 ? -8.859 -4.844 11.919 1.00 97.88 198 HIS A C 1
ATOM 1562 O O . HIS A 1 198 ? -8.626 -4.147 12.906 1.00 97.88 198 HIS A O 1
ATOM 1568 N N . TYR A 1 199 ? -7.98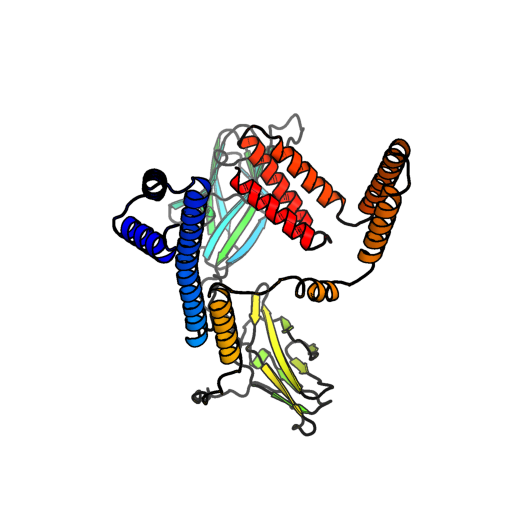0 -5.723 11.457 1.00 97.38 199 TYR A N 1
ATOM 1569 C CA . TYR A 1 199 ? -6.684 -5.911 12.098 1.00 97.38 199 TYR A CA 1
ATOM 1570 C C . TYR A 1 199 ? -5.612 -6.361 11.119 1.00 97.38 199 TYR A C 1
ATOM 1572 O O . TYR A 1 199 ? -5.894 -7.068 10.153 1.00 97.38 199 TYR A O 1
ATOM 1580 N N . ASP A 1 200 ? -4.372 -5.972 11.405 1.00 95.19 200 ASP A N 1
ATOM 1581 C CA . ASP A 1 200 ? -3.215 -6.375 10.614 1.00 95.19 200 ASP A CA 1
ATOM 1582 C C . ASP A 1 200 ? -2.330 -7.339 11.401 1.00 95.19 200 ASP A C 1
ATOM 1584 O O . ASP A 1 200 ? -1.920 -7.048 12.530 1.00 95.19 200 ASP A O 1
ATOM 1588 N N . ILE A 1 201 ? -1.980 -8.465 10.781 1.00 94.19 201 ILE A N 1
ATOM 1589 C CA . ILE A 1 201 ? -1.030 -9.433 11.329 1.00 94.19 201 ILE A CA 1
ATOM 1590 C C . ILE A 1 201 ? 0.263 -9.389 10.525 1.00 94.19 201 ILE A C 1
ATOM 1592 O O . ILE A 1 201 ? 0.267 -9.578 9.308 1.00 94.19 201 ILE A O 1
ATOM 1596 N N . LYS A 1 202 ? 1.378 -9.185 11.226 1.00 90.31 202 LYS A N 1
ATOM 1597 C CA . LYS A 1 202 ? 2.718 -9.481 10.728 1.00 90.31 202 LYS A CA 1
ATOM 1598 C C . LYS A 1 202 ? 2.958 -10.966 10.881 1.00 90.31 202 LYS A C 1
ATOM 1600 O O . LYS A 1 202 ? 2.864 -11.460 12.004 1.00 90.31 202 LYS A O 1
ATOM 1605 N N . ALA A 1 203 ? 3.327 -11.673 9.821 1.00 82.88 203 ALA A N 1
ATOM 1606 C CA . ALA A 1 203 ? 3.758 -13.060 9.975 1.00 82.88 203 ALA A CA 1
ATOM 1607 C C . ALA A 1 203 ? 4.867 -13.130 11.046 1.00 82.88 203 ALA A C 1
ATOM 1609 O O . ALA A 1 203 ? 5.828 -12.349 11.016 1.00 82.88 203 ALA A O 1
ATOM 1610 N N . ALA A 1 204 ? 4.702 -13.998 12.051 1.00 76.06 204 ALA A N 1
ATOM 1611 C CA . ALA A 1 204 ? 5.772 -14.240 13.008 1.00 76.06 204 ALA A CA 1
ATOM 1612 C C . ALA A 1 204 ? 6.960 -14.775 12.207 1.00 76.06 204 ALA A C 1
ATOM 1614 O O . ALA A 1 204 ? 6.796 -15.702 11.426 1.00 76.06 204 ALA A O 1
ATOM 1615 N N . ALA A 1 205 ? 8.133 -14.169 12.373 1.00 63.19 205 ALA A N 1
ATOM 1616 C CA . ALA A 1 205 ? 9.358 -14.543 11.671 1.00 63.19 205 ALA A CA 1
ATOM 1617 C C . ALA A 1 205 ? 9.908 -15.930 12.082 1.00 63.19 205 ALA A C 1
ATOM 1619 O O . ALA A 1 205 ? 11.118 -16.102 12.191 1.00 63.19 205 ALA A O 1
ATOM 1620 N N . GLU A 1 206 ? 9.051 -16.926 12.318 1.00 55.41 206 GLU A N 1
ATOM 1621 C CA . GLU A 1 206 ? 9.408 -18.304 11.998 1.00 55.41 206 GLU A CA 1
ATOM 1622 C C . GLU A 1 206 ? 9.443 -18.371 10.474 1.00 55.41 206 GLU A C 1
ATOM 1624 O O . GLU A 1 206 ? 8.446 -18.575 9.791 1.00 55.41 206 GLU A O 1
ATOM 1629 N N . VAL A 1 207 ? 10.616 -18.004 9.968 1.00 49.66 207 VAL A N 1
ATOM 1630 C CA . VAL A 1 207 ? 10.974 -17.904 8.564 1.00 49.66 207 VAL A CA 1
ATOM 1631 C C . VAL A 1 207 ? 10.826 -19.290 7.935 1.00 49.66 207 VAL A C 1
ATOM 1633 O O . VAL A 1 207 ? 11.792 -20.042 7.845 1.00 49.66 207 VAL A O 1
ATOM 1636 N N . GLU A 1 208 ? 9.637 -19.621 7.433 1.00 57.06 208 GLU A N 1
ATOM 1637 C CA . GLU A 1 208 ? 9.624 -20.213 6.100 1.00 57.06 208 GLU A CA 1
ATOM 1638 C C . GLU A 1 208 ? 10.333 -19.177 5.228 1.00 57.06 208 GLU A C 1
ATOM 1640 O O . GLU A 1 208 ? 9.912 -18.020 5.154 1.00 57.06 208 GLU A O 1
ATOM 1645 N N . SER A 1 209 ? 11.529 -19.529 4.747 1.00 70.00 209 SER A N 1
ATOM 1646 C CA . SER A 1 209 ? 12.366 -18.653 3.928 1.00 70.00 209 SER A CA 1
ATOM 1647 C C . SER A 1 209 ? 11.480 -17.983 2.897 1.00 70.00 209 SER A C 1
ATOM 1649 O O . SER A 1 209 ? 10.871 -18.696 2.101 1.00 70.00 209 SER A O 1
ATOM 1651 N N . VAL A 1 210 ? 11.379 -16.646 2.960 1.00 76.62 210 VAL A N 1
ATOM 1652 C CA . VAL A 1 210 ? 10.657 -15.854 1.961 1.00 76.62 210 VAL A CA 1
ATOM 1653 C C . VAL A 1 210 ? 11.064 -16.415 0.602 1.00 76.62 210 VAL A C 1
ATOM 1655 O O . VAL A 1 210 ? 12.266 -16.399 0.322 1.00 76.62 210 VAL A O 1
ATOM 1658 N N . PRO A 1 211 ? 10.121 -16.976 -0.179 1.00 85.31 211 PRO A N 1
ATOM 1659 C CA . PRO A 1 211 ? 10.459 -17.645 -1.420 1.00 85.31 211 PRO A CA 1
ATOM 1660 C C . PRO A 1 211 ? 11.308 -16.724 -2.286 1.00 85.31 211 PRO A C 1
ATOM 1662 O O . PRO A 1 211 ? 10.934 -15.584 -2.562 1.00 85.31 211 PRO A O 1
ATOM 1665 N N . GLU A 1 212 ? 12.489 -17.193 -2.659 1.00 88.25 212 GLU A N 1
ATOM 1666 C CA . GLU A 1 212 ? 13.412 -16.433 -3.488 1.00 88.25 212 GLU A CA 1
ATOM 1667 C C . GLU A 1 212 ? 13.442 -17.069 -4.873 1.00 88.25 212 GLU A C 1
ATOM 1669 O O . GLU A 1 212 ? 13.523 -18.293 -5.013 1.00 88.25 212 GLU A O 1
ATOM 1674 N N . PHE A 1 213 ? 13.366 -16.227 -5.905 1.00 91.94 213 PHE A N 1
ATOM 1675 C CA . PHE A 1 213 ? 13.699 -16.664 -7.251 1.00 91.94 213 PHE A CA 1
ATOM 1676 C C . PHE A 1 213 ? 15.208 -16.891 -7.328 1.00 91.94 213 PHE A C 1
ATOM 1678 O O . PHE A 1 213 ? 15.992 -15.952 -7.196 1.00 91.94 213 PHE A O 1
ATOM 1685 N N . LEU A 1 214 ? 15.611 -18.129 -7.582 1.00 93.62 214 LEU A N 1
ATOM 1686 C CA . LEU A 1 214 ? 16.961 -18.447 -8.019 1.00 93.62 214 LEU A CA 1
ATOM 1687 C C . LEU A 1 214 ? 17.195 -17.862 -9.417 1.00 93.62 214 LEU A C 1
ATOM 1689 O O . LEU A 1 214 ? 16.266 -17.748 -10.220 1.00 93.62 214 LEU A O 1
ATOM 1693 N N . ASP A 1 215 ? 18.450 -17.524 -9.719 1.00 94.00 215 ASP A N 1
ATOM 1694 C CA . ASP A 1 215 ? 18.826 -17.025 -11.041 1.00 94.00 215 ASP A CA 1
ATOM 1695 C C . ASP A 1 215 ? 18.502 -18.069 -12.121 1.00 94.00 215 ASP A C 1
ATOM 1697 O O . ASP A 1 215 ? 19.055 -19.174 -12.144 1.00 94.00 215 ASP A O 1
ATOM 1701 N N . ILE A 1 216 ? 17.628 -17.692 -13.052 1.00 94.56 216 ILE A N 1
ATOM 1702 C 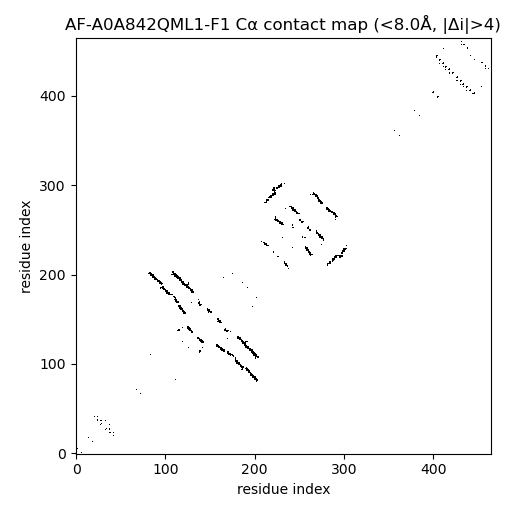CA . ILE A 1 216 ? 17.329 -18.467 -14.252 1.00 94.56 216 ILE A CA 1
ATOM 1703 C C . ILE A 1 216 ? 18.420 -18.146 -15.285 1.00 94.56 216 ILE A C 1
ATOM 1705 O O . ILE A 1 216 ? 18.576 -16.975 -15.651 1.00 94.56 216 ILE A O 1
ATOM 1709 N N . PRO A 1 217 ? 19.195 -19.137 -15.762 1.00 94.25 217 PRO A N 1
ATOM 1710 C CA . PRO A 1 217 ? 20.281 -18.882 -16.699 1.00 94.25 217 PRO A CA 1
ATOM 1711 C C . PRO A 1 217 ? 19.758 -18.408 -18.059 1.00 94.25 217 PRO A C 1
ATOM 1713 O O . PRO A 1 217 ? 18.658 -18.779 -18.477 1.00 94.25 217 PRO A O 1
ATOM 1716 N N . ASP A 1 218 ? 20.579 -17.629 -18.766 1.00 95.00 218 ASP A N 1
ATOM 1717 C CA . ASP A 1 218 ? 20.331 -17.254 -20.162 1.00 95.00 218 ASP A CA 1
ATOM 1718 C C . ASP A 1 218 ? 20.201 -18.502 -21.049 1.00 95.00 218 ASP A C 1
ATOM 1720 O O . ASP A 1 218 ? 20.837 -19.526 -20.792 1.00 95.00 218 ASP A O 1
ATOM 1724 N N . GLN A 1 219 ? 19.387 -18.405 -22.100 1.00 94.69 219 GLN A N 1
ATOM 1725 C CA . GLN A 1 219 ? 19.035 -19.523 -22.973 1.00 94.69 219 GLN A CA 1
ATOM 1726 C C . GLN A 1 219 ? 19.325 -19.240 -24.439 1.00 94.69 219 GLN A C 1
ATOM 1728 O O . GLN A 1 219 ? 19.235 -18.099 -24.891 1.00 94.69 219 GLN A O 1
ATOM 1733 N N . GLU A 1 220 ? 19.599 -20.307 -25.185 1.00 94.31 220 GLU A N 1
ATOM 1734 C CA . GLU A 1 220 ? 19.666 -20.300 -26.644 1.00 94.31 220 GLU A CA 1
ATOM 1735 C C . GLU A 1 220 ? 18.660 -21.312 -27.204 1.00 94.31 220 GLU A C 1
ATOM 1737 O O . GLU A 1 220 ? 18.524 -22.421 -26.686 1.00 94.31 220 GLU A O 1
ATOM 1742 N N . VAL A 1 221 ? 17.920 -20.925 -28.240 1.00 94.69 221 VAL A N 1
ATOM 1743 C CA . VAL A 1 221 ? 16.845 -21.735 -28.827 1.00 94.69 221 VAL A CA 1
ATOM 1744 C C . VAL A 1 221 ? 16.799 -21.520 -30.341 1.00 94.69 221 VAL A C 1
ATOM 1746 O O . VAL A 1 221 ? 17.074 -20.425 -30.826 1.00 94.69 221 VAL A O 1
ATOM 1749 N N . SER A 1 222 ? 16.466 -22.548 -31.122 1.00 94.56 222 SER A N 1
ATOM 1750 C CA . SER A 1 222 ? 16.315 -22.388 -32.573 1.00 94.56 222 SER A CA 1
ATOM 1751 C C . SER A 1 222 ? 14.952 -21.806 -32.952 1.00 94.56 222 SER A C 1
ATOM 1753 O O . SER A 1 222 ? 13.954 -22.019 -32.256 1.00 94.56 222 SER A O 1
ATOM 1755 N N . VAL A 1 223 ? 14.893 -21.074 -34.067 1.00 95.25 223 VAL A N 1
ATOM 1756 C CA . VAL A 1 223 ? 13.626 -20.574 -34.635 1.00 95.25 223 VAL A CA 1
ATOM 1757 C C . VAL A 1 223 ? 12.641 -21.735 -34.828 1.00 95.25 223 VAL A C 1
ATOM 1759 O O . VAL A 1 223 ? 13.021 -22.798 -35.314 1.00 95.25 223 VAL A O 1
ATOM 1762 N N . ASN A 1 224 ? 11.372 -21.531 -34.465 1.00 93.12 224 ASN A N 1
ATOM 1763 C CA . ASN A 1 224 ? 10.294 -22.531 -34.513 1.00 93.12 224 ASN A CA 1
ATOM 1764 C C . ASN A 1 224 ? 10.499 -23.771 -33.624 1.00 93.12 224 ASN A C 1
ATOM 1766 O O . ASN A 1 224 ? 9.756 -24.745 -33.755 1.00 93.12 224 ASN A O 1
ATOM 1770 N N . SER A 1 225 ? 11.475 -23.759 -32.714 1.00 93.62 225 SER A N 1
ATOM 1771 C CA . SER A 1 225 ? 11.595 -24.785 -31.675 1.00 93.62 225 SER A CA 1
ATOM 1772 C C . SER A 1 225 ? 10.902 -24.347 -30.380 1.00 93.62 225 SER A C 1
ATOM 1774 O O . SER A 1 225 ? 10.555 -23.178 -30.210 1.00 93.62 225 SER A O 1
ATOM 1776 N N . ARG A 1 226 ? 10.652 -25.299 -29.472 1.00 94.12 226 ARG A N 1
ATOM 1777 C CA . ARG A 1 226 ? 9.955 -25.057 -28.201 1.00 94.12 226 ARG A CA 1
ATOM 1778 C C . ARG A 1 226 ? 10.929 -25.189 -27.037 1.00 94.12 226 ARG A C 1
ATOM 1780 O O . ARG A 1 226 ? 11.376 -26.293 -26.747 1.00 94.12 226 ARG A O 1
ATOM 1787 N N . LEU A 1 227 ? 11.203 -24.087 -26.347 1.00 95.00 227 LEU A N 1
ATOM 1788 C CA . LEU A 1 227 ? 11.939 -24.061 -25.083 1.00 95.00 227 LEU A CA 1
ATOM 1789 C C . LEU A 1 227 ? 10.955 -24.184 -23.917 1.00 95.00 227 LEU A C 1
ATOM 1791 O O . LEU A 1 227 ? 9.976 -23.446 -23.866 1.00 95.00 227 LEU A O 1
ATOM 1795 N N . ALA A 1 228 ? 11.20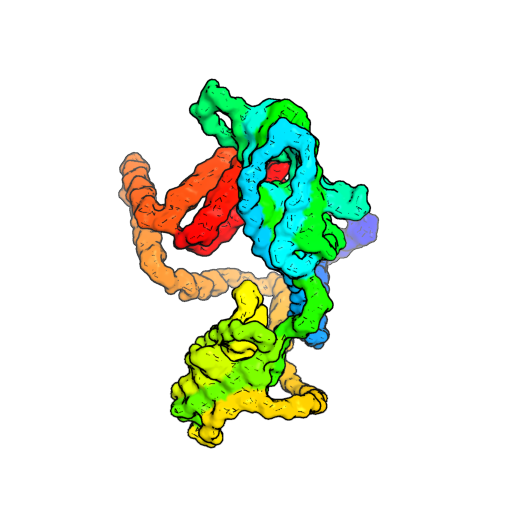9 -25.099 -22.983 1.00 96.38 228 ALA A N 1
ATOM 1796 C CA . ALA A 1 228 ? 10.388 -25.273 -21.789 1.00 96.38 228 ALA A CA 1
ATOM 1797 C C . ALA A 1 228 ? 11.231 -25.072 -20.523 1.00 96.38 228 ALA A C 1
ATOM 1799 O O . ALA A 1 228 ? 12.272 -25.709 -20.369 1.00 96.38 228 ALA A O 1
ATOM 1800 N N . ILE A 1 229 ? 10.776 -24.206 -19.617 1.00 95.75 229 ILE A N 1
ATOM 1801 C CA . ILE A 1 229 ? 11.436 -23.890 -18.345 1.00 95.75 229 ILE A CA 1
ATOM 1802 C C . ILE A 1 229 ? 10.502 -24.297 -17.205 1.00 95.75 229 ILE A C 1
ATOM 1804 O O . ILE A 1 229 ? 9.361 -23.842 -17.151 1.00 95.75 229 ILE A O 1
ATOM 1808 N N . ASP A 1 230 ? 10.979 -25.153 -16.302 1.00 96.94 230 ASP A N 1
ATOM 1809 C CA . ASP A 1 230 ? 10.241 -25.529 -15.093 1.00 96.94 230 ASP A CA 1
ATOM 1810 C C . ASP A 1 230 ? 10.489 -24.496 -13.984 1.00 96.94 230 ASP A C 1
ATOM 1812 O O . ASP A 1 230 ? 11.526 -24.512 -13.315 1.00 96.94 230 ASP A O 1
ATOM 1816 N N . LEU A 1 231 ? 9.542 -23.578 -13.793 1.00 96.81 231 LEU A N 1
ATOM 1817 C CA . LEU A 1 231 ? 9.671 -22.442 -12.880 1.00 96.81 231 LEU A CA 1
ATOM 1818 C C . LEU A 1 231 ? 9.736 -22.860 -11.404 1.00 96.81 231 LEU A C 1
ATOM 1820 O O . LEU A 1 231 ? 10.386 -22.172 -10.619 1.00 96.81 231 LEU A O 1
ATOM 1824 N N . ASN A 1 232 ? 9.178 -24.018 -11.031 1.00 95.38 232 ASN A N 1
ATOM 1825 C CA . ASN A 1 232 ? 9.284 -24.536 -9.659 1.00 95.38 232 ASN A CA 1
ATOM 1826 C C . ASN A 1 232 ? 10.727 -24.888 -9.288 1.00 95.38 232 ASN A C 1
ATOM 1828 O O . ASN A 1 232 ? 11.097 -24.846 -8.119 1.00 95.38 232 ASN A O 1
ATOM 1832 N N . THR A 1 233 ? 11.573 -25.203 -10.273 1.00 95.00 233 THR A N 1
ATOM 1833 C CA . THR A 1 233 ? 12.995 -25.465 -10.003 1.00 95.00 233 THR A CA 1
ATOM 1834 C C . THR A 1 233 ? 13.782 -24.201 -9.661 1.00 95.00 233 THR A C 1
ATOM 1836 O O . THR A 1 233 ? 14.865 -24.296 -9.087 1.00 95.00 233 THR A O 1
ATOM 1839 N N . PHE A 1 234 ? 13.230 -23.025 -9.975 1.00 94.88 234 PHE A N 1
ATOM 1840 C CA . PHE A 1 234 ? 13.837 -21.723 -9.707 1.00 94.88 234 PHE A CA 1
ATOM 1841 C C . PHE A 1 234 ? 13.099 -20.930 -8.629 1.00 94.88 234 PHE A C 1
ATOM 1843 O O . PHE A 1 234 ? 13.555 -19.852 -8.270 1.00 94.88 234 PHE A O 1
ATOM 1850 N N . PHE A 1 235 ? 11.986 -21.433 -8.101 1.00 94.56 235 PHE A N 1
ATOM 1851 C CA . PHE A 1 235 ? 11.201 -20.744 -7.085 1.00 94.56 235 PHE A CA 1
ATOM 1852 C C . PHE A 1 235 ? 10.774 -21.730 -5.997 1.00 94.56 235 PHE A C 1
ATOM 1854 O O . PHE A 1 235 ? 9.840 -22.510 -6.174 1.00 94.56 235 PHE A O 1
ATOM 1861 N N . ASN A 1 236 ? 11.494 -21.713 -4.874 1.00 89.44 236 ASN A N 1
ATOM 1862 C CA . ASN A 1 236 ? 11.255 -22.632 -3.765 1.00 89.44 236 ASN A CA 1
ATOM 1863 C C . ASN A 1 236 ? 10.198 -22.056 -2.813 1.00 89.44 236 ASN A C 1
ATOM 1865 O O . ASN A 1 236 ? 10.486 -21.121 -2.065 1.00 89.44 236 ASN A O 1
ATOM 1869 N N . SER A 1 237 ? 8.990 -22.618 -2.841 1.00 89.19 237 SER A N 1
ATOM 1870 C CA . SER A 1 237 ? 7.896 -22.256 -1.939 1.00 89.19 237 SER A CA 1
ATOM 1871 C C . SER A 1 237 ? 7.200 -23.503 -1.391 1.00 89.19 237 SER A C 1
ATOM 1873 O O . SER A 1 237 ? 7.092 -24.519 -2.078 1.00 89.19 237 SER A O 1
ATOM 1875 N N . SER A 1 238 ? 6.743 -23.415 -0.141 1.00 87.50 238 SER A N 1
ATOM 1876 C CA . SER A 1 238 ? 5.847 -24.384 0.502 1.00 87.50 238 SER A CA 1
ATOM 1877 C C . SER A 1 238 ? 4.432 -24.331 -0.087 1.00 87.50 238 SER A C 1
ATOM 1879 O O . SER A 1 238 ? 3.722 -25.338 -0.103 1.00 87.50 238 SER A O 1
ATOM 1881 N N . GLU A 1 239 ? 4.035 -23.167 -0.598 1.00 89.19 239 GLU A N 1
ATOM 1882 C CA . GLU A 1 239 ? 2.755 -22.915 -1.248 1.00 89.19 239 GLU A CA 1
ATOM 1883 C C . GLU A 1 239 ? 2.879 -23.033 -2.773 1.00 89.19 239 GLU A C 1
ATOM 1885 O O . GLU A 1 239 ? 3.959 -22.896 -3.348 1.00 89.19 239 GLU A O 1
ATOM 1890 N N . LYS A 1 240 ? 1.757 -23.290 -3.456 1.00 93.94 240 LYS A N 1
ATOM 1891 C CA . LYS A 1 240 ? 1.724 -23.393 -4.920 1.00 93.94 240 LYS A CA 1
ATOM 1892 C C . LYS A 1 240 ? 1.597 -21.991 -5.546 1.00 93.94 240 LYS A C 1
ATOM 1894 O O . LYS A 1 240 ? 0.524 -21.401 -5.415 1.00 93.94 240 LYS A O 1
ATOM 1899 N N . PRO A 1 241 ? 2.626 -21.462 -6.237 1.00 95.31 241 PRO A N 1
ATOM 1900 C CA . PRO A 1 241 ? 2.547 -20.156 -6.887 1.00 95.31 241 PRO A CA 1
ATOM 1901 C C . PRO A 1 241 ? 1.726 -20.185 -8.180 1.00 95.31 241 PRO A C 1
ATOM 1903 O O . PRO A 1 241 ? 1.716 -21.179 -8.907 1.00 95.31 241 PRO A O 1
ATOM 1906 N N . GLU A 1 242 ? 1.100 -19.055 -8.502 1.00 97.06 242 GLU A N 1
ATOM 1907 C CA . GLU A 1 242 ? 0.579 -18.764 -9.838 1.00 97.06 242 GLU A CA 1
ATOM 1908 C C . GLU A 1 242 ? 1.647 -18.006 -10.636 1.00 97.06 242 GLU A C 1
ATOM 1910 O O . GLU A 1 242 ? 2.113 -16.945 -10.220 1.00 97.06 242 GLU A O 1
ATOM 1915 N N . PHE A 1 243 ? 2.075 -18.549 -11.776 1.00 97.62 243 PHE A N 1
ATOM 1916 C CA . PHE A 1 243 ? 3.133 -17.935 -12.574 1.00 97.62 243 PHE A CA 1
ATOM 1917 C C . PHE A 1 243 ? 2.581 -17.074 -13.713 1.00 97.62 243 PHE A C 1
ATOM 1919 O O . PHE A 1 243 ? 1.686 -17.471 -14.456 1.00 97.62 243 PHE A O 1
ATOM 1926 N N . SER A 1 244 ? 3.190 -15.909 -13.907 1.00 97.56 244 SER A N 1
ATOM 1927 C CA . SER A 1 244 ? 2.978 -15.029 -15.055 1.00 97.56 244 SER A CA 1
ATOM 1928 C C . SER A 1 244 ? 4.319 -14.542 -15.620 1.00 97.56 244 SER A C 1
ATOM 1930 O O . SER A 1 244 ? 5.393 -14.899 -15.128 1.00 97.56 244 SER A O 1
ATOM 1932 N N . TYR A 1 245 ? 4.292 -13.766 -16.706 1.00 97.75 245 TYR A N 1
ATOM 1933 C CA . TYR A 1 245 ? 5.511 -13.250 -17.330 1.00 97.75 245 TYR A CA 1
ATOM 1934 C C . TYR A 1 245 ? 5.347 -11.823 -17.843 1.00 97.75 245 TYR A C 1
ATOM 1936 O O . TYR A 1 245 ? 4.250 -11.364 -18.164 1.00 97.75 245 TYR A O 1
ATOM 1944 N N . LEU A 1 246 ? 6.480 -11.137 -17.976 1.00 96.19 246 LEU A N 1
ATOM 1945 C CA . LEU A 1 246 ? 6.585 -9.844 -18.632 1.00 96.19 246 LEU A CA 1
ATOM 1946 C C . LEU A 1 246 ? 7.627 -9.929 -19.750 1.00 96.19 246 LEU A C 1
ATOM 1948 O O . LEU A 1 246 ? 8.815 -10.143 -19.500 1.00 96.19 246 LEU A O 1
ATOM 1952 N N . SER A 1 247 ? 7.189 -9.715 -20.990 1.00 94.75 247 SER A N 1
ATOM 1953 C CA . SER A 1 247 ? 8.077 -9.597 -22.147 1.00 94.75 247 SER A CA 1
ATOM 1954 C C . SER A 1 247 ? 7.583 -8.542 -23.133 1.00 94.75 247 SER A C 1
ATOM 1956 O O . SER A 1 247 ? 6.422 -8.142 -23.109 1.00 94.75 247 SER A O 1
ATOM 1958 N N . ARG A 1 248 ? 8.482 -8.062 -24.000 1.00 90.06 248 ARG A N 1
ATOM 1959 C CA . ARG A 1 248 ? 8.143 -7.096 -25.055 1.00 90.06 248 ARG A CA 1
ATOM 1960 C C . ARG A 1 248 ? 7.759 -7.758 -26.373 1.00 90.06 248 ARG A C 1
ATOM 1962 O O . ARG A 1 248 ? 6.859 -7.255 -27.027 1.00 90.06 248 ARG A O 1
ATOM 1969 N N . ASN A 1 249 ? 8.437 -8.842 -26.759 1.00 90.94 249 ASN A N 1
ATOM 1970 C CA . ASN A 1 249 ? 8.411 -9.332 -28.145 1.00 90.94 249 ASN A CA 1
ATOM 1971 C C . ASN A 1 249 ? 8.412 -10.867 -28.276 1.00 90.94 249 ASN A C 1
ATOM 1973 O O . ASN A 1 249 ? 8.635 -11.366 -29.374 1.00 90.94 249 ASN A O 1
ATOM 1977 N N . ILE A 1 250 ? 8.217 -11.620 -27.190 1.00 94.75 250 ILE A N 1
ATOM 1978 C CA . ILE A 1 250 ? 8.087 -13.080 -27.254 1.00 94.75 250 ILE A CA 1
ATOM 1979 C C . ILE A 1 250 ? 6.868 -13.521 -26.452 1.00 94.75 250 ILE A C 1
ATOM 1981 O O . ILE A 1 250 ? 6.641 -13.035 -25.342 1.00 94.75 250 ILE A O 1
ATOM 1985 N N . SER A 1 251 ? 6.062 -14.400 -27.042 1.00 93.12 251 SER A N 1
ATOM 1986 C CA . SER A 1 251 ? 4.939 -15.035 -26.362 1.00 93.12 251 SER A CA 1
ATOM 1987 C C . SER A 1 251 ? 5.448 -16.198 -25.526 1.00 93.12 251 SER A C 1
ATOM 1989 O O . SER A 1 251 ? 6.172 -17.063 -26.025 1.00 93.12 251 SER A O 1
ATOM 1991 N N . VAL A 1 252 ? 5.036 -16.220 -24.265 1.00 97.31 252 VAL A N 1
ATOM 1992 C CA . VAL A 1 252 ? 5.270 -17.334 -23.351 1.00 97.31 252 VAL A CA 1
ATOM 1993 C C . VAL A 1 252 ? 3.910 -17.925 -22.994 1.00 97.31 252 VAL A C 1
ATOM 1995 O O . VAL A 1 252 ? 2.982 -17.200 -22.640 1.00 97.31 252 VAL A O 1
ATOM 1998 N N . GLU A 1 253 ? 3.777 -19.236 -23.120 1.00 97.88 253 GLU A N 1
ATOM 1999 C CA . GLU A 1 253 ? 2.621 -19.990 -22.645 1.00 97.88 253 GLU A CA 1
ATOM 2000 C C . GLU A 1 253 ? 3.006 -20.632 -21.313 1.00 97.88 253 GLU A C 1
ATOM 2002 O O . GLU A 1 253 ? 3.961 -21.402 -21.257 1.00 97.88 253 GLU A O 1
ATOM 2007 N N . ILE A 1 254 ? 2.299 -20.309 -20.234 1.00 97.94 254 ILE A N 1
ATOM 2008 C CA . ILE A 1 254 ? 2.553 -20.897 -18.916 1.00 97.94 254 ILE A CA 1
ATOM 2009 C C . ILE A 1 254 ? 1.417 -21.867 -18.609 1.00 97.94 254 ILE A C 1
ATOM 2011 O O . ILE A 1 254 ? 0.257 -21.462 -18.556 1.00 97.94 254 ILE A O 1
ATOM 2015 N N . ASN A 1 255 ? 1.757 -23.143 -18.425 1.00 97.31 255 ASN A N 1
ATOM 2016 C CA . ASN A 1 255 ? 0.828 -24.169 -17.969 1.00 97.31 255 ASN A CA 1
ATOM 2017 C C . ASN A 1 255 ? 1.322 -24.717 -16.628 1.00 97.31 255 ASN A C 1
ATOM 2019 O O . ASN A 1 255 ? 2.314 -25.447 -16.575 1.00 97.31 255 ASN A O 1
ATOM 2023 N N . ASP A 1 256 ? 0.638 -24.323 -15.556 1.00 95.44 256 ASP A N 1
ATOM 2024 C CA . ASP A 1 256 ? 1.043 -24.571 -14.174 1.00 95.44 256 ASP A CA 1
ATOM 2025 C C . ASP A 1 256 ? 2.441 -23.989 -13.876 1.00 95.44 256 ASP A C 1
ATOM 2027 O O . ASP A 1 256 ? 2.616 -22.772 -13.886 1.00 95.44 256 ASP A O 1
ATOM 2031 N N . ASN A 1 257 ? 3.454 -24.833 -13.678 1.00 96.62 257 ASN A N 1
ATOM 2032 C CA . ASN A 1 257 ? 4.845 -24.441 -13.446 1.00 96.62 257 ASN A CA 1
ATOM 2033 C C . ASN A 1 257 ? 5.716 -24.429 -14.712 1.00 96.62 257 ASN A C 1
ATOM 2035 O O . ASN A 1 257 ? 6.886 -24.053 -14.640 1.00 96.62 257 ASN A O 1
ATOM 2039 N N . LEU A 1 258 ? 5.194 -24.868 -15.860 1.00 97.56 258 LEU A N 1
ATOM 2040 C CA . LEU A 1 258 ? 5.982 -25.016 -17.080 1.00 97.56 258 LEU A CA 1
ATOM 2041 C C . LEU A 1 258 ? 5.769 -23.821 -18.015 1.00 97.56 258 LEU A C 1
ATOM 2043 O O . LEU A 1 258 ? 4.708 -23.675 -18.624 1.00 97.56 258 LEU A O 1
ATOM 2047 N N . ALA A 1 259 ? 6.803 -22.997 -18.171 1.00 97.75 259 ALA A N 1
ATOM 2048 C CA . ALA A 1 259 ? 6.829 -21.913 -19.144 1.00 97.75 259 ALA A CA 1
ATOM 2049 C C . ALA A 1 259 ? 7.358 -22.415 -20.493 1.00 97.75 259 ALA A C 1
ATOM 2051 O O . ALA A 1 259 ? 8.525 -22.783 -20.615 1.00 97.75 259 ALA A O 1
ATOM 2052 N N . ALA A 1 260 ? 6.504 -22.413 -21.512 1.00 97.19 260 ALA A N 1
ATOM 2053 C CA . ALA A 1 260 ? 6.819 -22.774 -22.885 1.00 97.19 260 ALA A CA 1
ATOM 2054 C C . ALA A 1 260 ? 7.010 -21.529 -23.763 1.00 97.19 260 ALA A C 1
ATOM 2056 O O . ALA A 1 260 ? 6.178 -20.625 -23.789 1.00 97.19 260 ALA A O 1
ATOM 2057 N N . ILE A 1 261 ? 8.104 -21.505 -24.518 1.00 96.38 261 ILE A N 1
ATOM 2058 C CA . ILE A 1 261 ? 8.546 -20.379 -25.336 1.00 96.38 261 ILE A CA 1
ATOM 2059 C C . ILE A 1 261 ? 8.796 -20.885 -26.757 1.00 96.38 261 ILE A C 1
ATOM 2061 O O . ILE A 1 261 ? 9.612 -21.785 -26.955 1.00 96.38 261 ILE A O 1
ATOM 2065 N N . SER A 1 262 ? 8.113 -20.290 -27.737 1.00 95.19 262 SER A N 1
ATOM 2066 C CA . SER A 1 262 ? 8.173 -20.696 -29.150 1.00 95.19 262 SER A CA 1
ATOM 2067 C C . SER A 1 262 ? 8.459 -19.479 -30.039 1.00 95.19 262 SER A C 1
ATOM 2069 O O . SER A 1 262 ? 7.523 -18.801 -30.463 1.00 95.19 262 SER A O 1
ATOM 2071 N N . PRO A 1 263 ? 9.733 -19.126 -30.285 1.00 95.19 263 PRO A N 1
ATOM 2072 C CA . PRO A 1 263 ? 10.074 -17.946 -31.069 1.00 95.19 263 PRO A CA 1
ATOM 2073 C C . PRO A 1 263 ? 9.916 -18.177 -32.577 1.00 95.19 263 PRO A C 1
ATOM 2075 O O . PRO A 1 263 ? 10.454 -19.130 -33.138 1.00 95.19 263 PRO A O 1
ATOM 2078 N N . GLU A 1 264 ? 9.245 -17.241 -33.248 1.00 95.62 264 GLU A N 1
ATOM 2079 C CA . GLU A 1 264 ? 9.047 -17.255 -34.709 1.00 95.62 264 GLU A CA 1
ATOM 2080 C C . GLU A 1 264 ? 10.164 -16.538 -35.479 1.00 95.62 264 GLU A C 1
ATOM 2082 O O . GLU A 1 264 ? 10.353 -16.754 -36.674 1.00 95.62 264 GLU A O 1
ATOM 2087 N N . ASN A 1 265 ? 10.902 -15.650 -34.809 1.00 96.25 265 ASN A N 1
ATOM 2088 C CA . ASN A 1 265 ? 11.901 -14.791 -35.433 1.00 96.25 265 ASN A CA 1
ATOM 2089 C C . ASN A 1 265 ? 13.232 -14.873 -34.685 1.00 96.25 265 ASN A C 1
ATOM 2091 O O . ASN A 1 265 ? 13.278 -15.126 -33.482 1.00 96.25 265 ASN A O 1
ATOM 2095 N N . LYS A 1 266 ? 14.326 -14.623 -35.407 1.00 96.75 266 LYS A N 1
ATOM 2096 C CA . LYS A 1 266 ? 15.658 -14.493 -34.806 1.00 96.75 266 LYS A CA 1
ATOM 2097 C C . LYS A 1 266 ? 15.756 -13.219 -33.991 1.00 96.75 266 LYS A C 1
ATOM 2099 O O . LYS A 1 266 ? 15.178 -12.191 -34.348 1.00 96.75 266 LYS A O 1
ATOM 2104 N N . GLY A 1 267 ? 16.599 -13.265 -32.973 1.00 95.94 267 GLY A N 1
ATOM 2105 C CA . GLY A 1 267 ? 16.952 -12.093 -32.195 1.00 95.94 267 GLY A CA 1
ATOM 2106 C C . GLY A 1 267 ? 17.205 -12.425 -30.739 1.00 95.94 267 GLY A C 1
ATOM 2107 O O . GLY A 1 267 ? 17.295 -13.583 -30.341 1.00 95.94 267 GLY A O 1
ATOM 2108 N N . THR A 1 268 ? 17.320 -11.371 -29.944 1.00 96.25 268 THR A N 1
ATOM 2109 C CA . THR A 1 268 ? 17.512 -11.475 -28.504 1.00 96.25 268 THR A CA 1
ATOM 2110 C C . THR A 1 268 ? 16.260 -10.987 -27.800 1.00 96.25 268 THR A C 1
ATOM 2112 O O . THR A 1 268 ? 15.889 -9.812 -27.894 1.00 96.25 268 THR A O 1
ATOM 2115 N N . TYR A 1 269 ? 15.627 -11.884 -27.062 1.00 96.62 269 TYR A N 1
ATOM 2116 C CA . TYR A 1 269 ? 14.458 -11.596 -26.251 1.00 96.62 269 TYR A CA 1
ATOM 2117 C C . TYR A 1 269 ? 14.850 -11.527 -24.787 1.00 96.62 269 TYR A C 1
ATOM 2119 O O . TYR A 1 269 ? 15.845 -12.109 -24.360 1.00 96.62 269 TYR A O 1
ATOM 2127 N N . HIS A 1 270 ? 14.062 -10.780 -24.024 1.00 96.00 270 HIS A N 1
ATOM 2128 C CA . HIS A 1 270 ? 14.230 -10.713 -22.586 1.00 96.00 270 HIS A CA 1
ATOM 2129 C C . HIS A 1 270 ? 12.885 -10.946 -21.909 1.00 96.00 270 HIS A C 1
ATOM 2131 O O . HIS A 1 270 ? 11.861 -10.404 -22.351 1.00 96.00 270 HIS A O 1
ATOM 2137 N N . VAL A 1 271 ? 12.896 -11.765 -20.865 1.00 96.56 271 VAL A N 1
ATOM 2138 C CA . VAL A 1 271 ? 11.696 -12.188 -20.143 1.00 96.56 271 VAL A CA 1
ATOM 2139 C C . VAL A 1 271 ? 11.951 -12.074 -18.644 1.00 96.56 271 VAL A C 1
ATOM 2141 O O . VAL A 1 271 ? 13.021 -12.446 -18.166 1.00 96.56 271 VAL A O 1
ATOM 2144 N N . TYR A 1 272 ? 10.965 -11.552 -17.919 1.00 97.06 272 TYR A N 1
ATOM 2145 C CA . TYR A 1 272 ? 10.843 -11.739 -16.475 1.00 97.06 272 TYR A CA 1
ATOM 2146 C C . TYR A 1 272 ? 9.722 -12.730 -16.204 1.00 97.06 272 TYR A C 1
ATOM 2148 O O . TYR A 1 272 ? 8.656 -12.625 -16.816 1.00 97.06 272 TYR A O 1
ATOM 2156 N N . PHE A 1 273 ? 9.941 -13.634 -15.260 1.00 97.25 273 PHE A N 1
ATOM 2157 C CA . PHE A 1 273 ? 8.893 -14.465 -14.688 1.00 97.25 273 PHE A CA 1
ATOM 2158 C C . PHE A 1 273 ? 8.440 -13.857 -13.369 1.00 97.25 273 PHE A C 1
ATOM 2160 O O . PHE A 1 273 ? 9.235 -13.262 -12.638 1.00 97.25 273 PHE A O 1
ATOM 2167 N N . ILE A 1 274 ? 7.149 -13.970 -13.097 1.00 96.69 274 ILE A N 1
ATOM 2168 C CA . ILE A 1 274 ? 6.525 -13.463 -11.885 1.00 96.69 274 ILE A CA 1
ATOM 2169 C C . ILE A 1 274 ? 5.829 -14.644 -11.216 1.00 96.69 274 ILE A C 1
ATOM 2171 O O . ILE A 1 274 ? 5.057 -15.334 -11.870 1.00 96.69 274 ILE A O 1
ATOM 2175 N N . ALA A 1 275 ? 6.112 -14.885 -9.941 1.00 95.81 275 ALA A N 1
ATOM 2176 C CA . ALA A 1 275 ? 5.399 -15.859 -9.121 1.00 95.81 275 ALA A CA 1
ATOM 2177 C C . ALA A 1 275 ? 4.473 -15.115 -8.162 1.00 95.81 275 ALA A C 1
ATOM 2179 O O . ALA A 1 275 ? 4.924 -14.208 -7.454 1.00 95.81 275 ALA A O 1
ATOM 2180 N N . GLU A 1 276 ? 3.198 -15.490 -8.141 1.00 93.00 276 GLU A N 1
ATOM 2181 C CA . GLU A 1 276 ? 2.184 -14.913 -7.269 1.00 93.00 276 GLU A CA 1
ATOM 2182 C C . GLU A 1 276 ? 1.793 -15.908 -6.173 1.00 93.00 276 GLU A C 1
ATOM 2184 O O . GLU A 1 276 ? 1.401 -17.039 -6.453 1.00 93.00 276 GLU A O 1
ATOM 2189 N N . LEU A 1 277 ? 1.930 -15.489 -4.914 1.00 87.50 277 LEU A N 1
ATOM 2190 C CA . LEU A 1 277 ? 1.555 -16.265 -3.728 1.00 87.50 277 LEU A CA 1
ATOM 2191 C C . LEU A 1 277 ? 0.547 -15.443 -2.928 1.00 87.50 277 LEU A C 1
ATOM 2193 O O . LEU A 1 277 ? 0.914 -14.544 -2.166 1.00 87.50 277 LEU A O 1
ATOM 2197 N N . GLY A 1 278 ? -0.739 -15.678 -3.189 1.00 84.31 278 GLY A N 1
ATOM 2198 C CA . GLY A 1 278 ? -1.819 -14.850 -2.661 1.00 84.31 278 GLY A CA 1
ATOM 2199 C C . GLY A 1 278 ? -1.691 -13.397 -3.128 1.00 84.31 278 GLY A C 1
ATOM 2200 O O . GLY A 1 278 ? -1.919 -13.087 -4.291 1.00 84.31 278 GLY A O 1
ATOM 2201 N N . SER A 1 279 ? -1.330 -12.490 -2.218 1.00 72.75 279 SER A N 1
ATOM 2202 C CA . SER A 1 279 ? -1.128 -11.066 -2.524 1.00 72.75 279 SER A CA 1
ATOM 2203 C C . SER A 1 279 ? 0.311 -10.698 -2.904 1.00 72.75 279 SER A C 1
ATOM 2205 O O . SER A 1 279 ? 0.584 -9.531 -3.199 1.00 72.75 279 SER A O 1
ATOM 2207 N N . LEU A 1 280 ? 1.241 -11.657 -2.897 1.00 78.81 280 LEU A N 1
ATOM 2208 C CA . LEU A 1 280 ? 2.642 -11.399 -3.220 1.00 78.81 280 LEU A CA 1
ATOM 2209 C C . LEU A 1 280 ? 2.948 -11.558 -4.673 1.00 78.81 280 LEU A C 1
ATOM 2211 O O . LEU A 1 280 ? 2.376 -12.411 -5.334 1.00 78.81 280 LEU A O 1
ATOM 2215 N N . LYS A 1 281 ? 3.963 -10.812 -5.106 1.00 90.19 281 LYS A N 1
ATOM 2216 C CA . LYS A 1 281 ? 4.590 -10.990 -6.405 1.00 90.19 281 LYS A CA 1
ATOM 2217 C C . LYS A 1 281 ? 6.098 -11.019 -6.233 1.00 90.19 281 LYS A C 1
ATOM 2219 O O . LYS A 1 281 ? 6.686 -10.074 -5.709 1.00 90.19 281 LYS A O 1
ATOM 2224 N N . PHE A 1 282 ? 6.709 -12.089 -6.709 1.00 92.00 282 PHE A N 1
ATOM 2225 C CA . PHE A 1 282 ? 8.152 -12.255 -6.787 1.00 92.00 282 PHE A CA 1
ATOM 2226 C C . PHE A 1 282 ? 8.550 -12.187 -8.247 1.00 92.00 282 PHE A C 1
ATOM 2228 O O . PHE A 1 282 ? 7.894 -12.801 -9.078 1.00 92.00 282 PHE A O 1
ATOM 2235 N N . MET A 1 283 ? 9.597 -11.437 -8.569 1.00 95.38 283 MET A N 1
ATOM 2236 C CA . MET A 1 283 ? 10.065 -11.285 -9.943 1.00 95.38 283 MET A CA 1
ATOM 2237 C C . MET A 1 283 ? 11.434 -11.942 -10.085 1.00 95.38 283 MET A C 1
ATOM 2239 O O . MET A 1 283 ? 12.311 -11.708 -9.254 1.00 95.38 283 MET A O 1
ATOM 2243 N N . SER A 1 284 ? 11.614 -12.742 -11.133 1.00 95.94 284 SER A N 1
ATOM 2244 C CA . SER A 1 284 ? 12.894 -13.370 -11.457 1.00 95.94 284 SER A CA 1
ATOM 2245 C C . SER A 1 284 ? 13.949 -12.343 -11.888 1.00 95.94 284 SER A C 1
ATOM 2247 O O . SER A 1 284 ? 13.670 -11.158 -12.106 1.00 95.94 284 SER A O 1
ATOM 2249 N N . ASN A 1 285 ? 15.175 -12.813 -12.112 1.00 94.50 285 ASN A N 1
ATOM 2250 C CA . ASN A 1 285 ? 16.156 -12.088 -12.912 1.00 94.50 285 ASN A CA 1
ATOM 2251 C C . ASN A 1 285 ? 15.672 -11.907 -14.371 1.00 94.50 285 ASN A C 1
ATOM 2253 O O . ASN A 1 285 ? 14.729 -12.559 -14.827 1.00 94.50 285 ASN A O 1
ATOM 2257 N N . LEU A 1 286 ? 16.321 -10.998 -15.109 1.00 95.06 286 LEU A N 1
ATOM 2258 C CA . LEU A 1 286 ? 16.069 -10.797 -16.538 1.00 95.06 286 LEU A CA 1
ATOM 2259 C C . LEU A 1 286 ? 16.720 -11.936 -17.327 1.00 95.06 286 LEU A C 1
ATOM 2261 O O . LEU A 1 286 ? 17.943 -11.962 -17.450 1.00 95.06 286 LEU A O 1
ATOM 2265 N N . VAL A 1 287 ? 15.914 -12.829 -17.890 1.00 95.81 287 VAL A N 1
ATOM 2266 C CA . VAL A 1 287 ? 16.406 -13.972 -18.668 1.00 95.81 287 VAL A CA 1
ATOM 2267 C C . VAL A 1 287 ? 16.617 -13.545 -20.114 1.00 95.81 287 VAL A C 1
ATOM 2269 O O . VAL A 1 287 ? 15.662 -13.107 -20.766 1.00 95.81 287 VAL A O 1
ATOM 2272 N N . ARG A 1 288 ? 17.847 -13.657 -20.633 1.00 96.00 288 ARG A N 1
ATOM 2273 C CA . ARG A 1 288 ? 18.130 -13.446 -22.060 1.00 96.00 288 ARG A CA 1
ATOM 2274 C C . ARG A 1 288 ? 17.852 -14.734 -22.830 1.00 96.00 288 ARG A C 1
ATOM 2276 O O . ARG A 1 288 ? 18.373 -15.783 -22.476 1.00 96.00 288 ARG A O 1
ATOM 2283 N N . ILE A 1 289 ? 17.072 -14.638 -23.902 1.00 95.56 289 ILE A N 1
ATOM 2284 C CA . ILE A 1 289 ? 16.791 -15.746 -24.822 1.00 95.56 289 ILE A CA 1
ATOM 2285 C C . ILE A 1 289 ? 17.329 -15.364 -26.196 1.00 95.56 289 ILE A C 1
ATOM 2287 O O . ILE A 1 289 ? 16.829 -14.434 -26.833 1.00 95.56 289 ILE A O 1
ATOM 2291 N N . GLU A 1 290 ? 18.367 -16.057 -26.637 1.00 96.25 290 GLU A N 1
ATOM 2292 C CA . GLU A 1 290 ? 18.997 -15.874 -27.939 1.00 96.25 290 GLU A CA 1
ATOM 2293 C C . GLU A 1 290 ? 18.424 -16.874 -28.946 1.00 96.25 290 GLU A C 1
ATOM 2295 O O . GLU A 1 290 ? 18.428 -18.079 -28.710 1.00 96.25 290 GLU A O 1
ATOM 2300 N N . VAL A 1 291 ? 17.878 -16.367 -30.054 1.00 95.69 291 VAL A N 1
ATOM 2301 C CA . VAL A 1 291 ? 17.214 -17.192 -31.068 1.00 95.69 291 VAL A CA 1
ATOM 2302 C C . VAL A 1 291 ? 18.050 -17.255 -32.338 1.00 95.69 291 VAL A C 1
ATOM 2304 O O . VAL A 1 291 ? 18.217 -16.238 -33.019 1.00 95.69 291 VAL A O 1
ATOM 2307 N N . THR A 1 292 ? 18.538 -18.452 -32.670 1.00 96.25 292 THR A N 1
ATOM 2308 C CA . THR A 1 292 ? 19.449 -18.717 -33.798 1.00 96.25 292 THR A CA 1
ATOM 2309 C C . THR A 1 292 ? 18.824 -19.670 -34.832 1.00 96.25 292 THR A C 1
ATOM 2311 O O . THR A 1 292 ? 17.792 -20.291 -34.585 1.00 96.25 292 THR A O 1
ATOM 2314 N N . ASP A 1 293 ? 19.398 -19.778 -36.038 1.00 94.69 293 ASP A N 1
ATOM 2315 C CA . ASP A 1 293 ? 18.917 -20.736 -37.060 1.00 94.69 293 ASP A CA 1
ATOM 2316 C C . ASP A 1 293 ? 19.165 -22.196 -36.680 1.00 94.69 293 ASP A C 1
ATOM 2318 O O . ASP A 1 293 ? 18.409 -23.083 -37.062 1.00 94.69 293 ASP A O 1
ATOM 2322 N N . SER A 1 294 ? 20.272 -22.441 -35.983 1.00 83.94 294 SER A N 1
ATOM 2323 C CA . SER A 1 294 ? 20.869 -23.766 -35.810 1.00 83.94 294 SER A CA 1
ATOM 2324 C C . SER A 1 294 ? 21.097 -24.123 -34.341 1.00 83.94 294 SER A C 1
ATOM 2326 O O . SER A 1 294 ? 21.974 -24.928 -34.036 1.00 83.94 294 SER A O 1
ATOM 2328 N N . GLY A 1 295 ? 20.341 -23.508 -33.430 1.00 68.75 295 GLY A N 1
ATOM 2329 C CA . GLY A 1 295 ? 20.406 -23.808 -32.002 1.00 68.75 295 GLY A CA 1
ATOM 2330 C C . GLY A 1 295 ? 20.050 -25.268 -31.697 1.00 68.75 295 GLY A C 1
ATOM 2331 O O . GLY A 1 295 ? 19.190 -25.862 -32.357 1.00 68.75 295 GLY A O 1
ATOM 2332 N N . SER A 1 296 ? 20.702 -25.840 -30.679 1.00 72.12 296 SER A N 1
ATOM 2333 C CA . SER A 1 296 ? 20.361 -27.167 -30.151 1.00 72.12 296 SER A CA 1
ATOM 2334 C C . SER A 1 296 ? 18.880 -27.230 -29.786 1.00 72.12 296 SER A C 1
ATOM 2336 O O . SER A 1 296 ? 18.351 -26.327 -29.139 1.00 72.12 296 SER A O 1
ATOM 2338 N N . SER A 1 297 ? 18.210 -28.310 -30.192 1.00 56.16 297 SER A N 1
ATOM 2339 C CA . SER A 1 297 ? 16.811 -28.559 -29.849 1.00 56.16 297 SER A CA 1
ATOM 2340 C C . SER A 1 297 ? 16.624 -28.515 -28.332 1.00 56.16 297 SER A C 1
ATOM 2342 O O . SER A 1 297 ? 17.236 -29.300 -27.602 1.00 56.16 297 SER A O 1
ATOM 2344 N N . ALA A 1 298 ? 15.792 -27.577 -27.884 1.00 58.03 298 ALA A N 1
ATOM 2345 C CA . ALA A 1 298 ? 15.586 -27.252 -26.486 1.00 58.03 298 ALA A CA 1
ATOM 2346 C C . ALA A 1 298 ? 14.915 -28.410 -25.729 1.00 58.03 298 ALA A C 1
ATOM 2348 O O . ALA A 1 298 ? 13.802 -28.834 -26.040 1.00 58.03 298 ALA A O 1
ATOM 2349 N N . GLY A 1 299 ? 15.621 -28.938 -24.730 1.00 78.31 299 GLY A N 1
ATOM 2350 C CA . GLY A 1 299 ? 15.039 -29.818 -23.722 1.00 78.31 299 GLY A CA 1
ATOM 2351 C C . GLY A 1 299 ? 14.259 -29.027 -22.669 1.00 78.31 299 GLY A C 1
ATOM 2352 O O . GLY A 1 299 ? 14.245 -27.796 -22.667 1.00 78.31 299 GLY A O 1
ATOM 2353 N N . ILE A 1 300 ? 13.628 -29.747 -21.739 1.00 85.00 300 ILE A N 1
ATOM 2354 C CA . ILE A 1 300 ? 13.065 -29.132 -20.532 1.00 85.00 300 ILE A CA 1
ATOM 2355 C C . ILE A 1 300 ? 14.228 -28.715 -19.639 1.00 85.00 300 ILE A C 1
ATOM 2357 O O . ILE A 1 300 ? 14.996 -29.559 -19.169 1.00 85.00 300 ILE A O 1
ATOM 2361 N N . ILE A 1 301 ? 14.331 -27.421 -19.375 1.00 83.38 301 ILE A N 1
ATOM 2362 C CA . ILE A 1 301 ? 15.290 -26.884 -18.423 1.00 83.38 301 ILE A CA 1
ATOM 2363 C C . ILE A 1 301 ? 14.705 -27.074 -17.038 1.00 83.38 301 ILE A C 1
ATOM 2365 O O . ILE A 1 301 ? 13.825 -26.337 -16.594 1.00 83.38 301 ILE A O 1
ATOM 2369 N N . ARG A 1 302 ? 15.202 -28.106 -16.372 1.00 85.62 302 ARG A N 1
ATOM 2370 C CA . ARG A 1 302 ? 15.088 -28.256 -14.928 1.00 85.62 302 ARG A CA 1
ATOM 2371 C C . ARG A 1 302 ? 16.340 -27.638 -14.344 1.00 85.62 302 ARG A C 1
ATOM 2373 O O . ARG A 1 302 ? 17.419 -27.887 -14.881 1.00 85.62 302 ARG A O 1
ATOM 2380 N N . GLY A 1 303 ? 16.210 -26.851 -13.282 1.00 75.69 303 GLY A N 1
ATOM 2381 C CA . GLY A 1 303 ? 17.348 -26.405 -12.494 1.00 75.69 303 GLY A CA 1
ATOM 2382 C C . GLY A 1 303 ? 18.185 -27.617 -12.089 1.00 75.69 303 GLY A C 1
ATOM 2383 O O . GLY A 1 303 ? 17.890 -28.293 -11.108 1.00 75.69 303 GLY A O 1
ATOM 2384 N N . ALA A 1 304 ? 19.217 -27.942 -12.870 1.00 55.94 304 ALA A N 1
ATOM 2385 C CA . ALA A 1 304 ? 20.304 -28.761 -12.374 1.00 55.94 304 ALA A CA 1
ATOM 2386 C C . ALA A 1 304 ? 20.836 -27.998 -11.168 1.00 55.94 304 ALA A C 1
ATOM 2388 O O . ALA A 1 304 ? 20.940 -26.779 -11.263 1.00 55.94 304 ALA A O 1
ATOM 2389 N N . ALA A 1 305 ? 21.112 -28.669 -10.049 1.00 49.50 305 ALA A N 1
ATOM 2390 C CA . ALA A 1 305 ? 21.706 -28.036 -8.880 1.00 49.50 305 ALA A CA 1
ATOM 2391 C C . ALA A 1 305 ? 22.952 -27.261 -9.333 1.00 49.50 305 ALA A C 1
ATOM 2393 O O . ALA A 1 305 ? 24.021 -27.842 -9.527 1.00 49.50 305 ALA A O 1
ATOM 2394 N N . VAL A 1 306 ? 22.789 -25.964 -9.606 1.00 47.28 306 VAL A N 1
ATOM 2395 C CA . VAL A 1 306 ? 23.859 -25.119 -10.101 1.00 47.28 306 VAL A CA 1
ATOM 2396 C C . VAL A 1 306 ? 24.720 -24.931 -8.876 1.00 47.28 306 VAL A C 1
ATOM 2398 O O . VAL A 1 306 ? 24.423 -24.117 -8.004 1.00 47.28 306 VAL A O 1
ATOM 2401 N N . HIS A 1 307 ? 25.760 -25.757 -8.761 1.00 46.62 307 HIS A N 1
ATOM 2402 C CA . HIS A 1 307 ? 26.851 -25.470 -7.854 1.00 46.62 307 HIS A CA 1
ATOM 2403 C C . HIS A 1 307 ? 27.234 -24.017 -8.112 1.00 46.62 307 HIS A C 1
ATOM 2405 O O . HIS A 1 307 ? 27.490 -23.697 -9.277 1.00 46.62 307 HIS A O 1
ATOM 2411 N N . PRO A 1 308 ? 27.189 -23.141 -7.091 1.00 45.62 308 PRO A N 1
ATOM 2412 C CA . PRO A 1 308 ? 27.322 -21.707 -7.278 1.00 45.62 308 PRO A CA 1
ATOM 2413 C C . PRO A 1 308 ? 28.598 -21.451 -8.067 1.00 45.62 308 PRO A C 1
ATOM 2415 O O . PRO A 1 308 ? 29.706 -21.600 -7.543 1.00 45.62 308 PRO A O 1
ATOM 2418 N N . GLN A 1 309 ? 28.446 -21.149 -9.360 1.00 44.16 309 GLN A N 1
ATOM 2419 C CA . GLN A 1 309 ? 29.593 -20.889 -10.204 1.00 44.16 309 GLN A CA 1
ATOM 2420 C C . GLN A 1 309 ? 30.245 -19.642 -9.631 1.00 44.16 309 GLN A C 1
ATOM 2422 O O . GLN A 1 309 ? 29.623 -18.587 -9.484 1.00 44.16 309 GLN A O 1
ATOM 2427 N N . LYS A 1 310 ? 31.497 -19.811 -9.209 1.00 45.22 310 LYS A N 1
ATOM 2428 C CA . LYS A 1 310 ? 32.345 -18.768 -8.649 1.00 45.22 310 LYS A CA 1
ATOM 2429 C C . LYS A 1 310 ? 32.317 -17.593 -9.625 1.00 45.22 310 LYS A C 1
ATOM 2431 O O . LYS A 1 310 ? 32.913 -17.703 -10.688 1.00 45.22 310 LYS A O 1
ATOM 2436 N N . LYS A 1 311 ? 31.582 -16.522 -9.284 1.00 40.75 311 LYS A N 1
ATOM 2437 C CA . LYS A 1 311 ? 31.370 -15.339 -10.135 1.00 40.75 311 LYS A CA 1
ATOM 2438 C C . LYS A 1 311 ? 32.701 -14.913 -10.758 1.00 40.75 311 LYS A C 1
ATOM 2440 O O . LYS A 1 311 ? 33.547 -14.339 -10.068 1.00 40.75 311 LYS A O 1
ATOM 2445 N N . GLU A 1 312 ? 32.903 -15.212 -12.038 1.00 47.12 312 GLU A N 1
ATOM 2446 C CA . GLU A 1 312 ? 34.045 -14.685 -12.770 1.00 47.12 312 GLU A CA 1
ATOM 2447 C C . GLU A 1 312 ? 33.886 -13.169 -12.861 1.00 47.12 312 GLU A C 1
ATOM 2449 O O . GLU A 1 312 ? 32.797 -12.646 -13.118 1.00 47.12 312 GLU A O 1
ATOM 2454 N N . LYS A 1 313 ? 34.973 -12.445 -12.567 1.00 40.75 313 LYS A N 1
ATOM 2455 C CA . LYS A 1 313 ? 34.992 -10.983 -12.632 1.00 40.75 313 LYS A CA 1
ATOM 2456 C C . LYS A 1 313 ? 34.537 -10.560 -14.034 1.00 40.75 313 LYS A C 1
ATOM 2458 O O . LYS A 1 313 ? 35.162 -10.995 -15.001 1.00 40.75 313 LYS A O 1
ATOM 2463 N N . PRO A 1 314 ? 33.501 -9.713 -14.163 1.00 42.69 314 PRO A N 1
ATOM 2464 C CA . PRO A 1 314 ? 33.036 -9.281 -15.471 1.00 42.69 314 PRO A CA 1
ATOM 2465 C C . PRO A 1 314 ? 34.183 -8.594 -16.215 1.00 42.69 314 PRO A C 1
ATOM 2467 O O . PRO A 1 314 ? 34.830 -7.691 -15.675 1.00 42.69 314 PRO A O 1
ATOM 2470 N N . SER A 1 315 ? 34.442 -9.037 -17.447 1.00 47.94 315 SER A N 1
ATOM 2471 C CA . SER A 1 315 ? 35.407 -8.381 -18.325 1.00 47.94 315 SER A CA 1
ATOM 2472 C C . SER A 1 315 ? 34.965 -6.929 -18.582 1.00 47.94 315 SER A C 1
ATOM 2474 O O . SER A 1 315 ? 33.760 -6.640 -18.620 1.00 47.94 315 SER A O 1
ATOM 2476 N N . PRO A 1 316 ? 35.911 -5.979 -18.695 1.00 47.75 316 PRO A N 1
ATOM 2477 C CA . PRO A 1 316 ? 35.593 -4.566 -18.861 1.00 47.75 316 PRO A CA 1
ATOM 2478 C C . PRO A 1 316 ? 34.798 -4.359 -20.153 1.00 47.75 316 PRO A C 1
ATOM 2480 O O . PRO A 1 316 ? 35.320 -4.509 -21.256 1.00 47.75 316 PRO A O 1
ATOM 2483 N N . ARG A 1 317 ? 33.510 -4.023 -20.014 1.00 51.19 317 ARG A N 1
ATOM 2484 C CA . ARG A 1 317 ? 32.652 -3.689 -21.155 1.00 51.19 317 ARG A CA 1
ATOM 2485 C C . ARG A 1 317 ? 33.149 -2.388 -21.802 1.00 51.19 317 ARG A C 1
ATOM 2487 O O . ARG A 1 317 ? 33.500 -1.457 -21.071 1.00 51.19 317 ARG A O 1
ATOM 2494 N N . PRO A 1 318 ? 33.148 -2.279 -23.143 1.00 50.72 318 PRO A N 1
ATOM 2495 C CA . PRO A 1 318 ? 33.460 -1.027 -23.820 1.00 50.72 318 PRO A CA 1
ATOM 2496 C C . PRO A 1 318 ? 32.466 0.058 -23.383 1.00 50.72 318 PRO A C 1
ATOM 2498 O O . PRO A 1 318 ? 31.254 -0.160 -23.358 1.00 50.72 318 PRO A O 1
ATOM 2501 N N . LEU A 1 319 ? 32.995 1.222 -23.000 1.00 48.09 319 LEU A N 1
ATOM 2502 C CA . LEU A 1 319 ? 32.216 2.384 -22.571 1.00 48.09 319 LEU A CA 1
ATOM 2503 C C . LEU A 1 319 ? 31.188 2.755 -23.661 1.00 48.09 319 LEU A C 1
ATOM 2505 O O . LEU A 1 319 ? 31.587 3.020 -24.795 1.00 48.09 319 LEU A O 1
ATOM 2509 N N . PRO A 1 320 ? 29.876 2.787 -23.361 1.00 53.78 320 PRO A N 1
ATOM 2510 C CA . PRO A 1 320 ? 28.867 3.102 -24.363 1.00 53.78 320 PRO A CA 1
ATOM 2511 C C . PRO A 1 320 ? 28.946 4.574 -24.796 1.00 53.78 320 PRO A C 1
ATOM 2513 O O . PRO A 1 320 ? 29.241 5.463 -23.993 1.00 53.78 320 PRO A O 1
ATOM 2516 N N . ASN A 1 321 ? 28.558 4.837 -26.051 1.00 57.56 321 ASN A N 1
ATOM 2517 C CA . ASN A 1 321 ? 28.439 6.155 -26.708 1.00 57.56 321 ASN A CA 1
ATOM 2518 C C . ASN A 1 321 ? 27.639 7.225 -25.922 1.00 57.56 321 ASN A C 1
ATOM 2520 O O . ASN A 1 321 ? 27.618 8.396 -26.300 1.00 57.56 321 ASN A O 1
ATOM 2524 N N . LEU A 1 322 ? 26.998 6.855 -24.810 1.00 53.31 322 LEU A N 1
ATOM 2525 C CA . LEU A 1 322 ? 26.254 7.744 -23.920 1.00 53.31 322 LEU A CA 1
ATOM 2526 C C . LEU A 1 322 ? 27.149 8.773 -23.204 1.00 53.31 322 LEU A C 1
ATOM 2528 O O . LEU A 1 322 ? 26.718 9.901 -22.976 1.00 53.31 322 LEU A O 1
ATOM 2532 N N . LEU A 1 323 ? 28.398 8.407 -22.886 1.00 59.47 323 LEU A N 1
ATOM 2533 C CA . LEU A 1 323 ? 29.381 9.328 -22.294 1.00 59.47 323 LEU A CA 1
ATOM 2534 C C . LEU A 1 323 ? 29.815 10.411 -23.290 1.00 59.47 323 LEU A C 1
ATOM 2536 O O . LEU A 1 323 ? 30.029 11.562 -22.916 1.00 59.47 323 LEU A O 1
ATOM 2540 N N . LEU A 1 324 ? 29.873 10.057 -24.577 1.00 62.75 324 LEU A N 1
ATOM 2541 C CA . LEU A 1 324 ? 30.120 11.014 -25.649 1.00 62.75 324 LEU A CA 1
ATOM 2542 C C . LEU A 1 324 ? 28.938 11.987 -25.782 1.00 62.75 324 LEU A C 1
ATOM 2544 O O . LEU A 1 324 ? 29.135 13.191 -25.912 1.00 62.75 324 LEU A O 1
ATOM 2548 N N . LEU A 1 325 ? 27.704 11.480 -25.681 1.00 63.69 325 LEU A N 1
ATOM 2549 C CA . LEU A 1 325 ? 26.491 12.293 -25.767 1.00 63.69 325 LEU A CA 1
ATOM 2550 C C . LEU A 1 325 ? 26.359 13.272 -24.588 1.00 63.69 325 LEU A C 1
ATOM 2552 O O . LEU A 1 325 ? 26.006 14.432 -24.799 1.00 63.69 325 LEU A O 1
ATOM 2556 N N . SER A 1 326 ? 26.672 12.848 -23.359 1.00 62.72 326 SER A N 1
ATOM 2557 C CA . SER A 1 326 ? 26.637 13.739 -22.190 1.00 62.72 326 SER A CA 1
ATOM 2558 C C . SER A 1 326 ? 27.719 14.822 -22.256 1.00 62.72 326 SER A C 1
ATOM 2560 O O . SER A 1 326 ? 27.436 15.976 -21.929 1.00 62.72 326 SER A O 1
ATOM 2562 N N . LEU A 1 327 ? 28.913 14.497 -22.770 1.00 67.56 327 LEU A N 1
ATOM 2563 C CA . LEU A 1 327 ? 29.963 15.476 -23.074 1.00 67.56 327 LEU A CA 1
ATOM 2564 C C . LEU A 1 327 ? 29.515 16.481 -24.144 1.00 67.56 327 LEU A C 1
ATOM 2566 O O . LEU A 1 327 ? 29.700 17.683 -23.963 1.00 67.56 327 LEU A O 1
ATOM 2570 N N . VAL A 1 328 ? 28.866 16.025 -25.218 1.00 69.62 328 VAL A N 1
ATOM 2571 C CA . VAL A 1 328 ? 28.335 16.905 -26.273 1.00 69.62 328 VAL A CA 1
ATOM 2572 C C . VAL A 1 328 ? 27.249 17.837 -25.724 1.00 69.62 328 VAL A C 1
ATOM 2574 O O . VAL A 1 328 ? 27.283 19.036 -25.997 1.00 69.62 328 VAL A O 1
ATOM 2577 N N . ILE A 1 329 ? 26.327 17.339 -24.894 1.00 69.50 329 ILE A N 1
ATOM 2578 C CA . ILE A 1 329 ? 25.283 18.165 -24.264 1.00 69.50 329 ILE A CA 1
ATOM 2579 C C . ILE A 1 329 ? 25.900 19.190 -23.302 1.00 69.50 329 ILE A C 1
ATOM 2581 O O . ILE A 1 329 ? 25.510 20.359 -23.323 1.00 69.50 329 ILE A O 1
ATOM 2585 N N . ALA A 1 330 ? 26.896 18.796 -22.503 1.00 67.75 330 ALA A N 1
ATOM 2586 C CA . ALA A 1 330 ? 27.611 19.711 -21.619 1.00 67.75 330 ALA A CA 1
ATOM 2587 C C . ALA A 1 330 ? 28.329 20.818 -22.409 1.00 67.75 330 ALA A C 1
ATOM 2589 O O . ALA A 1 330 ? 28.230 21.990 -22.041 1.00 67.75 330 ALA A O 1
ATOM 2590 N N . VAL A 1 331 ? 28.971 20.490 -23.535 1.00 71.69 331 VAL A N 1
ATOM 2591 C CA . VAL A 1 331 ? 29.597 21.475 -24.434 1.00 71.69 331 VAL A CA 1
ATOM 2592 C C . VAL A 1 331 ? 28.551 22.413 -25.045 1.00 71.69 331 VAL A C 1
ATOM 2594 O O . VAL A 1 331 ? 28.752 23.624 -25.016 1.00 71.69 331 VAL A O 1
ATOM 2597 N N . ILE A 1 332 ? 27.406 21.903 -25.513 1.00 67.50 332 ILE A N 1
ATOM 2598 C CA . ILE A 1 332 ? 26.317 22.727 -26.070 1.00 67.50 332 ILE A CA 1
ATOM 2599 C C . ILE A 1 332 ? 25.758 23.700 -25.022 1.00 67.50 332 ILE A C 1
ATOM 2601 O O . ILE A 1 332 ? 25.577 24.879 -25.320 1.00 67.50 332 ILE A O 1
ATOM 2605 N N . ILE A 1 333 ? 25.529 23.247 -23.785 1.00 65.75 333 ILE A N 1
ATOM 2606 C CA . ILE A 1 333 ? 25.057 24.114 -22.692 1.00 65.75 333 ILE A CA 1
ATOM 2607 C C . ILE A 1 333 ? 26.121 25.165 -22.350 1.00 65.75 333 ILE A C 1
ATOM 2609 O O . ILE A 1 333 ? 25.793 26.334 -22.155 1.00 65.75 333 ILE A O 1
ATOM 2613 N N . THR A 1 334 ? 27.400 24.785 -22.338 1.00 62.91 334 THR A N 1
ATOM 2614 C CA . THR A 1 334 ? 28.503 25.721 -22.067 1.00 62.91 334 THR A CA 1
ATOM 2615 C C . THR A 1 334 ? 28.624 26.776 -23.173 1.00 62.91 334 THR A C 1
ATOM 2617 O O . THR A 1 334 ? 28.786 27.960 -22.880 1.00 62.91 334 THR A O 1
ATOM 2620 N N . LEU A 1 335 ? 28.450 26.377 -24.437 1.00 56.41 335 LEU A N 1
ATOM 2621 C CA . LEU A 1 335 ? 28.421 27.271 -25.597 1.00 56.41 335 LEU A CA 1
ATOM 2622 C C . LEU A 1 335 ? 27.182 28.180 -25.617 1.00 56.41 335 LEU A C 1
ATOM 2624 O O . LEU A 1 335 ? 27.292 29.326 -26.039 1.00 56.41 335 LEU A O 1
ATOM 2628 N N . ALA A 1 336 ? 26.034 27.719 -25.111 1.00 55.06 336 ALA A N 1
ATOM 2629 C CA . ALA A 1 336 ? 24.817 28.527 -24.990 1.00 55.06 336 ALA A CA 1
ATOM 2630 C C . ALA A 1 336 ? 24.867 29.550 -23.834 1.00 55.06 336 ALA A C 1
ATOM 2632 O O . ALA A 1 336 ? 24.150 30.550 -23.862 1.00 55.06 336 ALA A O 1
ATOM 2633 N N . VAL A 1 337 ? 25.701 29.316 -22.812 1.00 51.75 337 VAL A N 1
ATOM 2634 C CA . VAL A 1 337 ? 25.902 30.232 -21.670 1.00 51.75 337 VAL A CA 1
ATOM 2635 C C . VAL A 1 337 ? 27.007 31.264 -21.942 1.00 51.75 337 VAL A C 1
ATOM 2637 O O . VAL A 1 337 ? 27.026 32.329 -21.318 1.00 51.75 337 VAL A O 1
ATOM 2640 N N . ILE A 1 338 ? 27.890 31.017 -22.915 1.00 50.00 338 ILE A N 1
ATOM 2641 C CA . ILE A 1 338 ? 28.719 32.078 -23.494 1.00 50.00 338 ILE A CA 1
ATOM 2642 C C . ILE A 1 338 ? 27.761 33.056 -24.192 1.00 50.00 338 ILE A C 1
ATOM 2644 O O . ILE A 1 338 ? 26.970 32.621 -25.024 1.00 50.00 338 ILE A O 1
ATOM 2648 N N . PRO A 1 339 ? 27.773 34.364 -23.865 1.00 46.19 339 PRO A N 1
ATOM 2649 C CA . PRO A 1 339 ? 26.833 35.316 -24.439 1.00 46.19 339 PRO A CA 1
ATOM 2650 C C . PRO A 1 339 ? 26.953 35.300 -25.963 1.00 46.19 339 PRO A C 1
ATOM 2652 O O . PRO A 1 339 ? 27.933 35.791 -26.529 1.00 46.19 339 PRO A O 1
ATOM 2655 N N . SER A 1 340 ? 25.938 34.725 -26.602 1.00 42.19 340 SER A N 1
ATOM 2656 C CA . SER A 1 340 ? 25.769 34.643 -28.042 1.00 42.19 340 SER A CA 1
ATOM 2657 C C . SER A 1 340 ? 25.778 36.052 -28.629 1.00 42.19 340 SER A C 1
ATOM 2659 O O . SER A 1 340 ? 24.776 36.772 -28.626 1.00 42.19 340 SER A O 1
ATOM 2661 N N . ARG A 1 341 ? 26.932 36.459 -29.154 1.00 49.47 341 ARG A N 1
ATOM 2662 C CA . ARG A 1 341 ? 26.955 37.367 -30.293 1.00 49.47 341 ARG A CA 1
ATOM 2663 C C . ARG A 1 341 ? 26.375 36.581 -31.473 1.00 49.47 341 ARG A C 1
ATOM 2665 O O . ARG A 1 341 ? 26.994 35.613 -31.887 1.00 49.47 341 ARG A O 1
ATOM 2672 N N . PHE A 1 342 ? 25.228 37.051 -31.973 1.00 48.66 342 PHE A N 1
ATOM 2673 C CA . PHE A 1 342 ? 24.500 36.608 -33.174 1.00 48.66 342 PHE A CA 1
ATOM 2674 C C . PHE A 1 342 ? 23.859 35.206 -33.117 1.00 48.66 342 PHE A C 1
ATOM 2676 O O . PHE A 1 342 ? 24.571 34.220 -33.043 1.00 48.66 342 PHE A O 1
ATOM 2683 N N . TYR A 1 343 ? 22.517 35.129 -33.156 1.00 36.97 343 TYR A N 1
ATOM 2684 C CA . TYR A 1 343 ? 21.709 34.389 -34.154 1.00 36.97 343 TYR A CA 1
ATOM 2685 C C . TYR A 1 343 ? 20.195 34.604 -33.918 1.00 36.97 343 TYR A C 1
ATOM 2687 O O . TYR A 1 343 ? 19.730 34.674 -32.781 1.00 36.97 343 TYR A O 1
ATOM 2695 N N . ASP A 1 344 ? 19.457 34.750 -35.022 1.00 44.25 344 ASP A N 1
ATOM 2696 C CA . ASP A 1 344 ? 18.010 34.993 -35.135 1.00 44.25 344 ASP A CA 1
ATOM 2697 C C . ASP A 1 344 ? 17.222 33.668 -35.013 1.00 44.25 344 ASP A C 1
ATOM 2699 O O . ASP A 1 344 ? 17.541 32.677 -35.667 1.00 44.25 344 ASP A O 1
ATOM 2703 N N . THR A 1 345 ? 16.211 33.620 -34.143 1.00 40.72 345 THR A N 1
ATOM 2704 C CA . THR A 1 345 ? 15.574 32.391 -33.620 1.00 40.72 345 THR A CA 1
ATOM 2705 C C . THR A 1 345 ? 14.377 31.878 -34.433 1.00 40.72 345 THR A C 1
ATOM 2707 O O . THR A 1 345 ? 13.606 31.047 -33.949 1.00 40.72 345 THR A O 1
ATOM 2710 N N . ARG A 1 346 ? 14.201 32.318 -35.683 1.00 43.16 346 ARG A N 1
ATOM 2711 C CA . ARG A 1 346 ? 13.013 31.966 -36.489 1.00 43.16 346 ARG A CA 1
ATOM 2712 C C . ARG A 1 346 ? 13.007 30.552 -37.094 1.00 43.16 346 ARG A C 1
ATOM 2714 O O . ARG A 1 346 ? 11.929 30.069 -37.422 1.00 43.16 346 ARG A O 1
ATOM 2721 N N . ASP A 1 347 ? 14.139 29.849 -37.187 1.00 41.53 347 ASP A N 1
ATOM 2722 C CA . ASP A 1 347 ? 14.202 28.543 -37.886 1.00 41.53 347 ASP A CA 1
ATOM 2723 C C . ASP A 1 347 ? 13.765 27.330 -37.034 1.00 41.53 347 ASP A C 1
ATOM 2725 O O . ASP A 1 347 ? 13.384 26.286 -37.561 1.00 41.53 347 ASP A O 1
ATOM 2729 N N . LEU A 1 348 ? 13.764 27.442 -35.700 1.00 36.94 348 LEU A N 1
ATOM 2730 C CA . LEU A 1 348 ? 13.523 26.286 -34.821 1.00 36.94 348 LEU A CA 1
ATOM 2731 C C . LEU A 1 348 ? 12.029 26.010 -34.566 1.00 36.94 348 LEU A C 1
ATOM 2733 O O . LEU A 1 348 ? 11.636 24.874 -34.298 1.00 36.94 348 LEU A O 1
ATOM 2737 N N . ALA A 1 349 ? 11.181 27.034 -34.690 1.00 43.97 349 ALA A N 1
ATOM 2738 C CA . ALA A 1 349 ? 9.742 26.922 -34.448 1.00 43.97 349 ALA A CA 1
ATOM 2739 C C . ALA A 1 349 ? 9.006 26.137 -35.552 1.00 43.97 349 ALA A C 1
ATOM 2741 O O . ALA A 1 349 ? 8.015 25.468 -35.273 1.00 43.97 349 ALA A O 1
ATOM 2742 N N . SER A 1 350 ? 9.515 26.154 -36.788 1.00 43.69 350 SER A N 1
ATOM 2743 C CA . SER A 1 350 ? 8.871 25.511 -37.944 1.00 43.69 350 SER A CA 1
ATOM 2744 C C . SER A 1 350 ? 9.026 23.983 -37.968 1.00 43.69 350 SER A C 1
ATOM 2746 O O . SER A 1 350 ? 8.221 23.283 -38.582 1.00 43.69 350 SER A O 1
ATOM 2748 N N . LYS A 1 351 ? 10.035 23.437 -37.275 1.00 37.94 351 LYS A N 1
ATOM 2749 C CA . LYS A 1 351 ? 10.327 21.991 -37.245 1.00 37.94 351 LYS A CA 1
ATOM 2750 C C . LYS A 1 351 ? 9.558 21.236 -36.156 1.00 37.94 351 LYS A C 1
ATOM 2752 O O . LYS A 1 351 ? 9.287 20.049 -36.322 1.00 37.94 351 LYS A O 1
ATOM 2757 N N . LEU A 1 352 ? 9.148 21.916 -35.083 1.00 34.91 352 LEU A N 1
ATOM 2758 C CA . LEU A 1 352 ? 8.392 21.322 -33.969 1.00 34.91 352 LEU A CA 1
ATOM 2759 C C . LEU A 1 352 ? 6.911 21.066 -34.297 1.00 34.91 352 LEU A C 1
ATOM 2761 O O . LEU A 1 352 ? 6.286 20.205 -33.681 1.00 34.91 352 LEU A O 1
ATOM 2765 N N . ASP A 1 353 ? 6.368 21.753 -35.301 1.00 41.56 353 ASP A N 1
ATOM 2766 C CA . ASP A 1 353 ? 4.947 21.667 -35.661 1.00 41.56 353 ASP A CA 1
ATOM 2767 C C . ASP A 1 353 ? 4.598 20.395 -36.464 1.00 41.56 353 ASP A C 1
ATOM 2769 O O . ASP A 1 353 ? 3.446 19.969 -36.532 1.00 41.56 353 ASP A O 1
ATOM 2773 N N . ARG A 1 354 ? 5.607 19.706 -37.021 1.00 38.50 354 ARG A N 1
ATOM 2774 C CA . ARG A 1 354 ? 5.411 18.493 -37.840 1.00 38.50 354 ARG A CA 1
ATOM 2775 C C . ARG A 1 354 ? 5.202 17.196 -37.052 1.00 38.50 354 ARG A C 1
ATOM 2777 O O . ARG A 1 354 ? 4.837 16.196 -37.657 1.00 38.50 354 ARG A O 1
ATOM 2784 N N . ILE A 1 355 ? 5.377 17.187 -35.729 1.00 35.59 355 ILE A N 1
ATOM 2785 C CA . ILE A 1 355 ? 5.318 15.950 -34.920 1.00 35.59 355 ILE A CA 1
ATOM 2786 C C . ILE A 1 355 ? 3.928 15.726 -34.275 1.00 35.59 355 ILE A C 1
ATOM 2788 O O . ILE A 1 355 ? 3.657 14.665 -33.721 1.00 35.59 355 ILE A O 1
ATOM 2792 N N . ARG A 1 356 ? 2.986 16.678 -34.371 1.00 36.22 356 ARG A N 1
ATOM 2793 C CA . ARG A 1 356 ? 1.795 16.712 -33.494 1.00 36.22 356 ARG A CA 1
ATOM 2794 C C . ARG A 1 356 ? 0.443 16.293 -34.103 1.00 36.22 356 ARG A C 1
ATOM 2796 O O . ARG A 1 356 ? -0.590 16.738 -33.608 1.00 36.22 356 ARG A O 1
ATOM 2803 N N . LYS A 1 357 ? 0.381 15.444 -35.134 1.00 40.19 357 LYS A N 1
ATOM 2804 C CA . LYS A 1 357 ? -0.918 14.994 -35.691 1.00 40.19 357 LYS A CA 1
ATOM 2805 C C . LYS A 1 357 ? -1.186 13.500 -35.456 1.00 40.19 357 LYS A C 1
ATOM 2807 O O . LYS A 1 357 ? -0.684 12.661 -36.192 1.00 40.19 357 LYS A O 1
ATOM 2812 N N . SER A 1 358 ? -2.067 13.185 -34.494 1.00 38.81 358 SER A N 1
ATOM 2813 C CA . SER A 1 358 ? -2.857 11.943 -34.498 1.00 38.81 358 SER A CA 1
ATOM 2814 C C . SER A 1 358 ? -4.341 12.162 -34.126 1.00 38.81 358 SER A C 1
ATOM 2816 O O . SER A 1 358 ? -4.694 12.858 -33.179 1.00 38.81 358 SER A O 1
ATOM 2818 N N . SER A 1 359 ? -5.172 11.536 -34.967 1.00 54.72 359 SER A N 1
ATOM 2819 C CA . SER A 1 359 ? -6.585 11.120 -34.920 1.00 54.72 359 SER A CA 1
ATOM 2820 C C . SER A 1 359 ? -7.734 12.076 -34.513 1.00 54.72 359 SER A C 1
ATOM 2822 O O . SER A 1 359 ? -7.849 12.562 -33.393 1.00 54.72 359 SER A O 1
ATOM 2824 N N . ARG A 1 360 ? -8.648 12.230 -35.490 1.00 44.53 360 ARG A N 1
ATOM 2825 C CA . ARG A 1 360 ? -10.085 12.605 -35.513 1.00 44.53 360 ARG A CA 1
ATOM 2826 C C . ARG A 1 360 ? -10.568 13.828 -34.718 1.00 44.53 360 ARG A C 1
ATOM 2828 O O . ARG A 1 360 ? -11.263 14.651 -35.313 1.00 44.53 360 ARG A O 1
ATOM 2835 N N . LEU A 1 361 ? -10.161 14.044 -33.470 1.00 44.81 361 LEU A N 1
ATOM 2836 C CA . LEU A 1 361 ? -10.543 15.241 -32.707 1.00 44.81 361 LEU A CA 1
ATOM 2837 C C . LEU A 1 361 ? -9.845 16.503 -33.239 1.00 44.81 361 LEU A C 1
ATOM 2839 O O . LEU A 1 361 ? -10.455 17.570 -33.306 1.00 44.81 361 LEU A O 1
ATOM 2843 N N . SER A 1 362 ? -8.599 16.368 -33.715 1.00 52.94 362 SER A N 1
ATOM 2844 C CA . SER A 1 362 ? -7.873 17.488 -34.323 1.00 52.94 362 SER A CA 1
ATOM 2845 C C . SER A 1 362 ? -8.580 18.005 -35.573 1.00 52.94 362 SER A C 1
ATOM 2847 O O . SER A 1 362 ? -8.603 19.206 -35.786 1.00 52.94 362 SER A O 1
ATOM 2849 N N . SER A 1 363 ? -9.215 17.127 -36.360 1.00 59.22 363 SER A N 1
ATOM 2850 C CA . SER A 1 363 ? -9.904 17.523 -37.594 1.00 59.22 363 SER A CA 1
ATOM 2851 C C . SER A 1 363 ? -11.158 18.358 -37.321 1.00 59.22 363 SER A C 1
ATOM 2853 O O . SER A 1 363 ? -11.396 19.351 -38.006 1.00 59.22 363 SER A O 1
ATOM 2855 N N . SER A 1 364 ? -11.917 18.024 -36.271 1.00 59.84 364 SER A N 1
ATOM 2856 C CA . SER A 1 364 ? -13.103 18.786 -35.863 1.00 59.84 364 SER A CA 1
ATOM 2857 C C . SER A 1 364 ? -12.726 20.119 -35.212 1.00 59.84 364 SER A C 1
ATOM 2859 O O . SER A 1 364 ? -13.383 21.127 -35.465 1.00 59.84 364 SER A O 1
ATOM 2861 N N . ILE A 1 365 ? -11.634 20.156 -34.439 1.00 57.84 365 ILE A N 1
ATOM 2862 C CA . ILE A 1 365 ? -11.099 21.386 -33.830 1.00 57.84 365 ILE A CA 1
ATOM 2863 C C . ILE A 1 365 ? -10.469 22.305 -34.894 1.00 57.84 365 ILE A C 1
ATOM 2865 O O . ILE A 1 365 ? -10.678 23.515 -34.868 1.00 57.84 365 ILE A O 1
ATOM 2869 N N . GLU A 1 366 ? -9.753 21.750 -35.872 1.00 72.00 366 GLU A N 1
ATOM 2870 C CA . GLU A 1 366 ? -9.165 22.483 -37.004 1.00 72.00 366 GLU A CA 1
ATOM 2871 C C . GLU A 1 366 ? -10.270 23.054 -37.910 1.00 72.00 366 GLU A C 1
ATOM 2873 O O . GLU A 1 366 ? -10.226 24.230 -38.275 1.00 72.00 366 GLU A O 1
ATOM 2878 N N . LYS A 1 367 ? -11.336 22.280 -38.171 1.00 73.81 367 LYS A N 1
ATOM 2879 C CA . LYS A 1 367 ? -12.532 22.755 -38.888 1.00 73.81 367 LYS A CA 1
ATOM 2880 C C . LYS A 1 367 ? -13.267 23.858 -38.115 1.00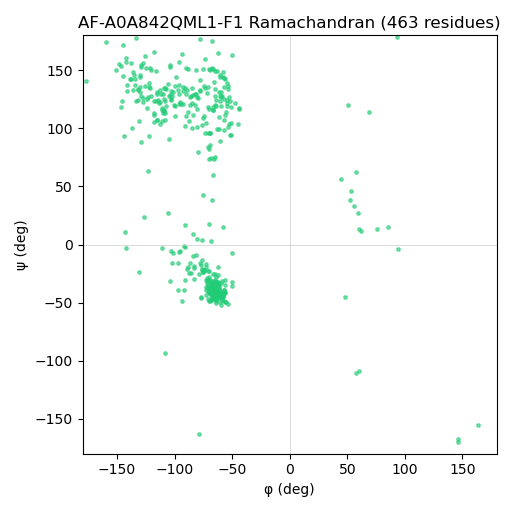 73.81 367 LYS A C 1
ATOM 2882 O O . LYS A 1 367 ? -13.695 24.836 -38.724 1.00 73.81 367 LYS A O 1
ATOM 2887 N N . TYR A 1 368 ? -13.357 23.748 -36.787 1.00 69.12 368 TYR A N 1
ATOM 2888 C CA . TYR A 1 368 ? -13.933 24.779 -35.916 1.00 69.12 368 TYR A CA 1
ATOM 2889 C C . TYR A 1 368 ? -13.120 26.082 -35.938 1.00 69.12 368 TYR A C 1
ATOM 2891 O O . TYR A 1 368 ? -13.690 27.156 -36.130 1.00 69.12 368 TYR A O 1
ATOM 2899 N N . ASN A 1 369 ? -11.794 26.002 -35.805 1.00 73.19 369 ASN A N 1
ATOM 2900 C CA . ASN A 1 369 ? -10.925 27.180 -35.803 1.00 73.19 369 ASN A CA 1
ATOM 2901 C C . ASN A 1 369 ? -10.951 27.902 -37.156 1.00 73.19 369 ASN A C 1
ATOM 2903 O O . ASN A 1 369 ? -11.108 29.120 -37.193 1.00 73.19 369 ASN A O 1
ATOM 2907 N N . LYS A 1 370 ? -10.937 27.151 -38.263 1.00 78.38 370 LYS A N 1
ATOM 2908 C CA . LYS A 1 370 ? -11.057 27.710 -39.616 1.00 78.38 370 LYS A CA 1
ATOM 2909 C C . LYS A 1 370 ? -12.409 28.398 -39.844 1.00 78.38 370 LYS A C 1
ATOM 2911 O O . LYS A 1 370 ? -12.480 29.459 -40.462 1.00 78.38 370 LYS A O 1
ATOM 2916 N N . MET A 1 371 ? -13.490 27.840 -39.298 1.00 71.12 371 MET A N 1
ATOM 2917 C CA . MET A 1 371 ? -14.826 28.439 -39.378 1.00 71.12 371 MET A CA 1
ATOM 2918 C C . MET A 1 371 ? -14.940 29.704 -38.509 1.00 71.12 371 MET A C 1
ATOM 2920 O O . MET A 1 371 ? -15.548 30.683 -38.933 1.00 71.12 371 MET A O 1
ATOM 2924 N N . LYS A 1 372 ? -14.295 29.725 -37.335 1.00 70.38 372 LYS A N 1
ATOM 2925 C CA . LYS A 1 372 ? -14.224 30.887 -36.433 1.00 70.38 372 LYS A CA 1
ATOM 2926 C C . LYS A 1 372 ? -13.423 32.050 -37.027 1.00 70.38 372 LYS A C 1
ATOM 2928 O O . LYS A 1 372 ? -13.838 33.199 -36.898 1.00 70.38 372 LYS A O 1
ATOM 2933 N N . GLU A 1 373 ? -12.308 31.763 -37.694 1.00 74.94 373 GLU A N 1
ATOM 2934 C CA . GLU A 1 373 ? -11.520 32.767 -38.421 1.00 74.94 373 GLU A CA 1
ATOM 2935 C C . GLU A 1 373 ? -12.308 33.368 -39.586 1.00 74.94 373 GLU A C 1
ATOM 2937 O O . GLU A 1 373 ? -12.356 34.588 -39.721 1.00 74.94 373 GLU A O 1
ATOM 2942 N N . THR A 1 374 ? -13.017 32.531 -40.350 1.00 74.19 374 THR A N 1
ATOM 2943 C CA . THR A 1 374 ? -13.907 32.993 -41.431 1.00 74.19 374 THR A CA 1
ATOM 2944 C C . THR A 1 374 ? -15.037 33.884 -40.893 1.00 74.19 374 THR A C 1
ATOM 2946 O O . THR A 1 374 ? -15.371 34.903 -41.494 1.00 74.19 374 THR A O 1
ATOM 2949 N N . LEU A 1 375 ? -15.585 33.558 -39.715 1.00 67.94 375 LEU A N 1
ATOM 2950 C CA . LEU A 1 375 ? -16.621 34.355 -39.047 1.00 67.94 375 LEU A CA 1
ATOM 2951 C C . LEU A 1 375 ? -16.128 35.728 -38.571 1.00 67.94 375 LEU A C 1
ATOM 2953 O O . LEU A 1 375 ? -16.902 36.681 -38.498 1.00 67.94 375 LEU A O 1
ATOM 2957 N N . ASN A 1 376 ? -14.851 35.822 -38.199 1.00 67.50 376 ASN A N 1
ATOM 2958 C CA . ASN A 1 376 ? -14.256 37.055 -37.694 1.00 67.50 376 ASN A CA 1
ATOM 2959 C C . ASN A 1 376 ? -14.009 38.093 -38.795 1.00 67.50 376 ASN A C 1
ATOM 2961 O O . ASN A 1 376 ? -13.912 39.272 -38.464 1.00 67.50 376 ASN A O 1
ATOM 2965 N N . SER A 1 377 ? -13.917 37.679 -40.061 1.00 71.94 377 SER A N 1
ATOM 2966 C CA . SER A 1 377 ? -13.577 38.563 -41.180 1.00 71.94 377 SER A CA 1
ATOM 2967 C C . SER A 1 377 ? -14.767 39.022 -42.031 1.00 71.94 377 SER A C 1
ATOM 2969 O O . SER A 1 377 ? -14.564 39.864 -42.900 1.00 71.94 377 SER A O 1
ATOM 2971 N N . SER A 1 378 ? -15.988 38.508 -41.817 1.00 67.62 378 SER A N 1
ATOM 2972 C CA . SER A 1 378 ? -17.072 38.679 -42.805 1.00 67.62 378 SER A CA 1
ATOM 2973 C C . SER A 1 378 ? -18.499 38.905 -42.274 1.00 67.62 378 SER A C 1
ATOM 2975 O O . SER A 1 378 ? -19.389 39.146 -43.086 1.00 67.62 378 SER A O 1
ATOM 2977 N N . ILE A 1 379 ? -18.753 38.882 -40.956 1.00 72.81 379 ILE A N 1
ATOM 2978 C CA . ILE A 1 379 ? -20.125 38.985 -40.406 1.00 72.81 379 ILE A CA 1
ATOM 2979 C C . ILE A 1 379 ? -20.282 40.194 -39.459 1.00 72.81 379 ILE A C 1
ATOM 2981 O O . ILE A 1 379 ? -19.437 40.381 -38.577 1.00 72.81 379 ILE A O 1
ATOM 2985 N N . PRO A 1 380 ? -21.371 40.988 -39.573 1.00 83.44 380 PRO A N 1
ATOM 2986 C CA . PRO A 1 380 ? -21.704 42.051 -38.625 1.00 83.44 380 PRO A CA 1
ATOM 2987 C C . PRO A 1 380 ? -21.778 41.556 -37.168 1.00 83.44 380 PRO A C 1
ATOM 2989 O O . PRO A 1 380 ? -22.341 40.503 -36.866 1.00 83.44 380 PRO A O 1
ATOM 2992 N N . GLU A 1 381 ? -21.251 42.358 -36.241 1.00 78.50 381 GLU A N 1
ATOM 2993 C CA . GLU A 1 381 ? -21.032 42.040 -34.813 1.00 78.50 381 GLU A CA 1
ATOM 2994 C C . GLU A 1 381 ? -22.280 41.466 -34.099 1.00 78.50 381 GLU A C 1
ATOM 2996 O O . GLU A 1 381 ? -22.204 40.515 -33.315 1.00 78.50 381 GLU A O 1
ATOM 3001 N N . LYS A 1 382 ? -23.470 41.949 -34.476 1.00 77.75 382 LYS A N 1
ATOM 3002 C CA . LYS A 1 382 ? -24.753 41.529 -33.895 1.00 77.75 382 LYS A CA 1
ATOM 3003 C C . LYS A 1 382 ? -25.187 40.111 -34.300 1.00 77.75 382 LYS A C 1
ATOM 3005 O O . LYS A 1 382 ? -25.825 39.425 -33.506 1.00 77.75 382 LYS A O 1
ATOM 3010 N N . GLU A 1 383 ? -24.832 39.639 -35.496 1.00 82.69 383 GLU A N 1
ATOM 3011 C CA . GLU A 1 383 ? -25.113 38.257 -35.928 1.00 82.69 383 GLU A CA 1
ATOM 3012 C C . GLU A 1 383 ? -24.061 37.271 -35.415 1.00 82.69 383 GLU A C 1
ATOM 3014 O O . GLU A 1 383 ? -24.373 36.121 -35.089 1.00 82.69 383 GLU A O 1
ATOM 3019 N N . LYS A 1 384 ? -22.827 37.753 -35.243 1.00 79.38 384 LYS A N 1
ATOM 3020 C CA . LYS A 1 384 ? -21.704 36.997 -34.691 1.00 79.38 384 LYS A CA 1
ATOM 3021 C C . LYS A 1 384 ? -21.989 36.471 -33.281 1.00 79.38 384 LYS A C 1
ATOM 3023 O O . LYS A 1 384 ? -21.729 35.300 -33.007 1.00 79.38 384 LYS A O 1
ATOM 3028 N N . SER A 1 385 ? -22.578 37.289 -32.406 1.00 72.69 385 SER A N 1
ATOM 3029 C CA . SER A 1 385 ? -22.935 36.879 -31.036 1.00 72.69 385 SER A CA 1
ATOM 3030 C C . SER A 1 385 ? -24.004 35.775 -31.006 1.00 72.69 385 SER A C 1
ATOM 3032 O O . SER A 1 385 ? -23.876 34.798 -30.263 1.00 72.69 385 SER A O 1
ATOM 3034 N N . LYS A 1 386 ? -25.019 35.861 -31.877 1.00 79.88 386 LYS A N 1
ATOM 3035 C CA . LYS A 1 386 ? -26.086 34.854 -32.002 1.00 79.88 386 LYS A CA 1
ATOM 3036 C C . LYS A 1 386 ? -25.560 33.524 -32.551 1.00 79.88 386 LYS A C 1
ATOM 3038 O O . LYS A 1 386 ? -26.004 32.459 -32.111 1.00 79.88 386 LYS A O 1
ATOM 3043 N N . LEU A 1 387 ? -24.604 33.572 -33.483 1.00 77.75 387 LEU A N 1
ATOM 3044 C CA . LEU A 1 387 ? -23.971 32.375 -34.038 1.00 77.75 387 LEU A CA 1
ATOM 3045 C C . LEU A 1 387 ? -23.013 31.717 -33.035 1.00 77.75 387 LEU A C 1
ATOM 3047 O O . LEU A 1 387 ? -23.076 30.502 -32.850 1.00 77.75 387 LEU A O 1
ATOM 3051 N N . LEU A 1 388 ? -22.197 32.511 -32.330 1.00 72.25 388 LEU A N 1
ATOM 3052 C CA . LEU A 1 388 ? -21.316 32.029 -31.260 1.00 72.25 388 LEU A CA 1
ATOM 3053 C C . LEU A 1 388 ? -22.112 31.319 -30.161 1.00 72.25 388 LEU A C 1
ATOM 3055 O O . LEU A 1 388 ? -21.752 30.211 -29.773 1.00 72.25 388 LEU A O 1
ATOM 3059 N N . TYR A 1 389 ? -23.246 31.886 -29.743 1.00 78.50 389 TYR A N 1
ATOM 3060 C CA . TYR A 1 389 ? -24.129 31.257 -28.761 1.00 78.50 389 TYR A CA 1
ATOM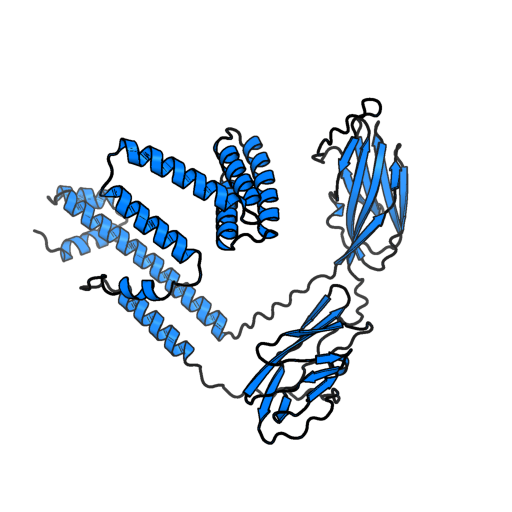 3061 C C . TYR A 1 389 ? -24.676 29.895 -29.234 1.00 78.50 389 TYR A C 1
ATOM 3063 O O . TYR A 1 389 ? -24.657 28.918 -28.481 1.00 78.50 389 TYR A O 1
ATOM 3071 N N . LYS A 1 390 ? -25.125 29.786 -30.496 1.00 76.56 390 LYS A N 1
ATOM 3072 C CA . LYS A 1 390 ? -25.575 28.503 -31.073 1.00 76.56 390 LYS A CA 1
ATOM 3073 C C . LYS A 1 390 ? -24.442 27.473 -31.141 1.00 76.56 390 LYS A C 1
ATOM 3075 O O . LYS A 1 390 ? -24.675 26.303 -30.839 1.00 76.56 390 LYS A O 1
ATOM 3080 N N . MET A 1 391 ? -23.232 27.896 -31.504 1.00 72.62 391 MET A N 1
ATOM 3081 C CA . MET A 1 391 ? -22.064 27.013 -31.587 1.00 72.62 391 MET A CA 1
ATOM 3082 C C . MET A 1 391 ? -21.619 26.522 -30.205 1.00 72.62 391 MET A C 1
ATOM 3084 O O . MET A 1 391 ? -21.382 25.329 -30.031 1.00 72.62 391 MET A O 1
ATOM 3088 N N . GLU A 1 392 ? -21.575 27.398 -29.200 1.00 72.00 392 GLU A N 1
ATOM 3089 C CA . GLU A 1 392 ? -21.273 27.005 -27.819 1.00 72.00 392 GLU A CA 1
ATOM 3090 C C . GLU A 1 392 ? -22.307 26.029 -27.255 1.00 72.00 392 GLU A C 1
ATOM 3092 O O . GLU A 1 392 ? -21.948 25.078 -26.558 1.00 72.00 392 GLU A O 1
ATOM 3097 N N . LYS A 1 393 ? -23.589 26.224 -27.585 1.00 76.81 393 LYS A N 1
ATOM 3098 C CA . LYS A 1 393 ? -24.658 25.296 -27.202 1.00 76.81 393 LYS A CA 1
ATOM 3099 C C . LYS A 1 393 ? -24.461 23.909 -27.834 1.00 76.81 393 LYS A C 1
ATOM 3101 O O . LYS A 1 393 ? -24.654 22.911 -27.146 1.00 76.81 393 LYS A O 1
ATOM 3106 N N . GLY A 1 394 ? -24.025 23.841 -29.095 1.00 71.25 394 GLY A N 1
ATOM 3107 C CA . GLY A 1 394 ? -23.708 22.582 -29.783 1.00 71.25 394 GLY A CA 1
ATOM 3108 C C . GLY A 1 394 ? -22.496 21.853 -29.195 1.00 71.25 394 GLY A C 1
ATOM 3109 O O . GLY A 1 394 ? -22.551 20.646 -28.974 1.00 71.25 394 GLY A O 1
ATOM 3110 N N . ILE A 1 395 ? -21.431 22.584 -28.850 1.00 67.62 395 ILE A N 1
ATOM 3111 C CA . ILE A 1 395 ? -20.243 22.009 -28.195 1.00 67.62 395 ILE A CA 1
ATOM 3112 C C . ILE A 1 395 ? -20.597 21.458 -26.806 1.00 67.62 395 ILE A C 1
ATOM 3114 O O . ILE A 1 395 ? -20.149 20.371 -26.449 1.00 67.62 395 ILE A O 1
ATOM 3118 N N . ARG A 1 396 ? -21.449 22.154 -26.037 1.00 61.28 396 ARG A N 1
ATOM 3119 C CA . ARG A 1 396 ? -21.941 21.647 -24.742 1.00 61.28 396 ARG A CA 1
ATOM 3120 C C . ARG A 1 396 ? -22.800 20.391 -24.885 1.00 61.28 396 ARG A C 1
ATOM 3122 O O . ARG A 1 396 ? -22.736 19.540 -24.008 1.00 61.28 396 ARG A O 1
ATOM 3129 N N . ALA A 1 397 ? -23.587 20.269 -25.954 1.00 67.62 397 ALA A N 1
ATOM 3130 C CA . ALA A 1 397 ? -24.375 19.066 -26.215 1.00 67.62 397 ALA A CA 1
ATOM 3131 C C . ALA A 1 397 ? -23.470 17.864 -26.543 1.00 67.62 397 ALA A C 1
ATOM 3133 O O . ALA A 1 397 ? -23.581 16.834 -25.891 1.00 67.62 397 ALA A O 1
ATOM 3134 N N . LEU A 1 398 ? -22.496 18.036 -27.446 1.00 59.66 398 LEU A N 1
ATOM 3135 C CA . LEU A 1 398 ? -21.526 16.988 -27.806 1.00 59.66 398 LEU A CA 1
ATOM 3136 C C . LEU A 1 398 ? -20.614 16.589 -26.637 1.00 59.66 398 LEU A C 1
ATOM 3138 O O . LEU A 1 398 ? -20.226 15.434 -26.505 1.00 59.66 398 LEU A O 1
ATOM 3142 N N . SER A 1 399 ? -20.288 17.538 -25.757 1.00 52.88 399 SER A N 1
ATOM 3143 C CA . SER A 1 399 ? -19.527 17.263 -24.538 1.00 52.88 399 SER A CA 1
ATOM 3144 C C . SER A 1 399 ? -20.271 16.340 -23.574 1.00 52.88 399 SER A C 1
ATOM 3146 O O . SER A 1 399 ? -19.600 15.604 -22.863 1.00 52.88 399 SER A O 1
ATOM 3148 N N . LYS A 1 400 ? -21.610 16.382 -23.520 1.00 52.34 400 LYS A N 1
ATOM 3149 C CA . LYS A 1 400 ? -22.412 15.541 -22.613 1.00 52.34 400 LYS A CA 1
ATOM 3150 C C . LYS A 1 400 ? -22.461 14.072 -23.037 1.00 52.34 400 LYS A C 1
ATOM 3152 O O . LYS A 1 400 ? -22.740 13.222 -22.203 1.00 52.34 400 LYS A O 1
ATOM 3157 N N . GLU A 1 401 ? -22.166 13.772 -24.299 1.00 60.25 401 GLU A N 1
ATOM 3158 C CA . GLU A 1 401 ? -22.142 12.400 -24.828 1.00 60.25 401 GLU A CA 1
ATOM 3159 C C . GLU A 1 401 ? -20.807 11.681 -24.570 1.00 60.25 401 GLU A C 1
ATOM 3161 O O . GLU A 1 401 ? -20.705 10.471 -24.760 1.00 60.25 401 GLU A O 1
ATOM 3166 N N . LEU A 1 402 ? -19.774 12.398 -24.108 1.00 63.44 402 LEU A N 1
ATOM 3167 C CA . LEU A 1 402 ? -18.496 11.789 -23.751 1.00 63.44 402 LEU A CA 1
ATOM 3168 C C . LEU A 1 402 ? -18.572 11.164 -22.346 1.00 63.44 402 LEU A C 1
ATOM 3170 O O . LEU A 1 402 ? -18.904 11.873 -21.384 1.00 63.44 402 LEU A O 1
ATOM 3174 N N . PRO A 1 403 ? -18.218 9.873 -22.191 1.00 53.25 403 PRO A N 1
ATOM 3175 C CA . PRO A 1 403 ? -18.168 9.232 -20.883 1.00 53.25 403 PRO A CA 1
ATOM 3176 C C . PRO A 1 403 ? -17.168 9.969 -19.977 1.00 53.25 403 PRO A C 1
ATOM 3178 O O . PRO A 1 403 ? -16.023 10.209 -20.357 1.00 53.25 403 PRO A O 1
ATOM 3181 N N . GLY A 1 404 ? -17.621 10.368 -18.784 1.00 69.81 404 GLY A N 1
ATOM 3182 C CA . GLY A 1 404 ? -16.822 11.114 -17.799 1.00 69.81 404 GLY A CA 1
ATOM 3183 C C . GLY A 1 404 ? -16.955 12.644 -17.847 1.00 69.81 404 GLY A C 1
ATOM 3184 O O . GLY A 1 404 ? -16.401 13.323 -16.982 1.00 69.81 404 GLY A O 1
ATOM 3185 N N . SER A 1 405 ? -17.711 13.208 -18.797 1.00 78.75 405 SER A N 1
ATOM 3186 C CA . SER A 1 405 ? -17.942 14.663 -18.884 1.00 78.75 405 SER A CA 1
ATOM 3187 C C . SER A 1 405 ? -18.659 15.252 -17.663 1.00 78.75 405 SER A C 1
ATOM 3189 O O . SER A 1 405 ? -18.339 16.365 -17.241 1.00 78.75 405 SER A O 1
ATOM 3191 N N . ASP A 1 406 ? -19.567 14.488 -17.056 1.00 89.75 406 ASP A N 1
ATOM 3192 C CA . ASP A 1 406 ? -20.273 14.884 -15.836 1.00 89.75 406 ASP A CA 1
ATOM 3193 C C . ASP A 1 406 ? -19.313 15.029 -14.643 1.00 89.75 406 ASP A C 1
ATOM 3195 O O . ASP A 1 406 ? -19.352 16.017 -13.916 1.00 89.75 406 ASP A O 1
ATOM 3199 N N . ILE A 1 407 ? -18.345 14.117 -14.517 1.00 90.50 407 ILE A N 1
ATOM 3200 C CA . ILE A 1 407 ? -17.340 14.146 -13.444 1.00 90.50 407 ILE A CA 1
ATOM 3201 C C . ILE A 1 407 ? -16.423 15.371 -13.597 1.00 90.50 407 ILE A C 1
ATOM 3203 O O . ILE A 1 407 ? -16.123 16.056 -12.619 1.00 90.50 407 ILE A O 1
ATOM 3207 N N . GLN A 1 408 ? -16.017 15.701 -14.828 1.00 92.62 408 GLN A N 1
ATOM 3208 C CA . GLN A 1 408 ? -15.243 16.917 -15.101 1.00 92.62 408 GLN A CA 1
ATOM 3209 C C . GLN A 1 408 ? -16.040 18.186 -14.750 1.00 92.62 408 GLN A C 1
ATOM 3211 O O . GLN A 1 408 ? -15.481 19.121 -14.173 1.00 92.62 408 GLN A O 1
ATOM 3216 N N . HIS A 1 409 ? -17.342 18.218 -15.057 1.00 92.44 409 HIS A N 1
ATOM 3217 C CA . HIS A 1 409 ? -18.214 19.335 -14.697 1.00 92.44 409 HIS A CA 1
ATOM 3218 C C . HIS A 1 409 ? -18.341 19.493 -13.176 1.00 92.44 409 HIS A C 1
ATOM 3220 O O . HIS A 1 409 ? -18.147 20.600 -12.671 1.00 92.44 409 HIS A O 1
ATOM 3226 N N . GLN A 1 410 ? -18.588 18.398 -12.448 1.00 95.69 410 GLN A N 1
ATOM 3227 C CA . GLN A 1 410 ? -18.628 18.385 -10.981 1.00 95.69 410 GLN A CA 1
ATOM 3228 C C . GLN A 1 410 ? -17.310 18.903 -10.379 1.00 95.69 410 GLN A C 1
ATOM 3230 O O . GLN A 1 410 ? -17.318 19.720 -9.456 1.00 95.69 410 GLN A O 1
ATOM 3235 N N . PHE A 1 411 ? -16.163 18.501 -10.942 1.00 96.56 411 PHE A N 1
ATOM 3236 C CA . PHE A 1 411 ? -14.854 18.970 -10.483 1.00 96.56 411 PHE A CA 1
ATOM 3237 C C . PHE A 1 411 ? -14.682 20.483 -10.679 1.00 96.56 411 PHE A C 1
ATOM 3239 O O . PHE A 1 411 ? -14.249 21.197 -9.770 1.00 96.56 411 PHE A O 1
ATOM 3246 N N . ASP A 1 412 ? -15.034 21.004 -11.857 1.00 96.06 412 ASP A N 1
ATOM 3247 C CA . ASP A 1 412 ? -14.916 22.433 -12.149 1.00 96.06 412 ASP A CA 1
ATOM 3248 C C . ASP A 1 412 ? -15.921 23.285 -11.350 1.00 96.06 412 ASP A C 1
ATOM 3250 O O . ASP A 1 412 ? -15.604 24.423 -10.982 1.00 96.06 412 ASP A O 1
ATOM 3254 N N . GLU A 1 413 ? -17.096 22.744 -11.026 1.00 97.31 413 GLU A N 1
ATOM 3255 C CA . GLU A 1 413 ? -18.074 23.366 -10.133 1.00 97.31 413 GLU A CA 1
ATOM 3256 C C . GLU A 1 413 ? -17.529 23.515 -8.712 1.00 97.31 413 GLU A C 1
ATOM 3258 O O . GLU A 1 413 ? -17.454 24.639 -8.205 1.00 97.31 413 GLU A O 1
ATOM 3263 N N . LYS A 1 414 ? -16.991 22.440 -8.130 1.00 97.56 414 LYS A N 1
ATOM 3264 C CA . LYS A 1 414 ? -16.356 22.495 -6.806 1.00 97.56 414 LYS A CA 1
ATOM 3265 C C . LYS A 1 414 ? -15.128 23.409 -6.777 1.00 97.56 414 LYS A C 1
ATOM 3267 O O . LYS A 1 414 ? -14.895 24.126 -5.804 1.00 97.56 414 LYS A O 1
ATOM 3272 N N . CYS A 1 415 ? -14.385 23.514 -7.884 1.00 96.88 415 CYS A N 1
ATOM 3273 C CA . CYS A 1 415 ? -13.304 24.498 -8.021 1.00 96.88 415 CYS A CA 1
ATOM 3274 C C . CYS A 1 415 ? -13.805 25.958 -7.985 1.00 96.88 415 CYS A C 1
ATOM 3276 O O . CYS A 1 415 ? -13.030 26.866 -7.659 1.00 96.88 415 CYS A O 1
ATOM 3278 N N . ARG A 1 416 ? -15.052 26.233 -8.398 1.00 97.75 416 ARG A N 1
ATOM 3279 C CA . ARG A 1 416 ? -15.670 27.569 -8.282 1.00 97.75 416 ARG A CA 1
ATOM 3280 C C . ARG A 1 416 ? -16.111 27.832 -6.848 1.00 97.75 416 ARG A C 1
ATOM 3282 O O . ARG A 1 416 ? -15.775 28.893 -6.324 1.00 97.75 416 ARG A O 1
ATOM 3289 N N . GLU A 1 417 ? -16.755 26.858 -6.208 1.00 97.19 417 GLU A N 1
ATOM 3290 C CA . GLU A 1 417 ? -17.138 26.936 -4.793 1.00 97.19 417 GLU A CA 1
ATOM 3291 C C . GLU A 1 417 ? -15.916 27.234 -3.912 1.00 97.19 417 GLU A C 1
ATOM 3293 O O . GLU A 1 417 ? -15.917 28.223 -3.175 1.00 97.19 417 GLU A O 1
ATOM 3298 N N . PHE A 1 418 ? -14.816 26.488 -4.092 1.00 97.69 418 PHE A N 1
ATOM 3299 C CA . PHE A 1 418 ? -13.571 26.677 -3.336 1.00 97.69 418 PHE A CA 1
ATOM 3300 C C . PHE A 1 418 ? -13.023 28.107 -3.451 1.00 97.69 418 PHE A C 1
ATOM 3302 O O . PHE A 1 418 ? -12.565 28.700 -2.474 1.00 97.69 418 PHE A O 1
ATOM 3309 N N . ARG A 1 419 ? -13.081 28.691 -4.656 1.00 97.56 419 ARG A N 1
ATOM 3310 C CA . ARG A 1 419 ? -12.620 30.066 -4.908 1.00 97.56 419 ARG A CA 1
ATOM 3311 C C . ARG A 1 419 ? -13.521 31.121 -4.272 1.00 97.56 419 ARG A C 1
ATOM 3313 O O . ARG A 1 419 ? -13.023 32.184 -3.915 1.00 97.56 419 ARG A O 1
ATOM 3320 N N . SER A 1 420 ? -14.816 30.841 -4.144 1.00 96.38 420 SER A N 1
ATOM 3321 C CA . SER A 1 420 ? -15.789 31.748 -3.524 1.00 96.38 420 SER A CA 1
ATOM 3322 C C . SER A 1 420 ? -15.831 31.667 -1.993 1.00 96.38 420 SER A C 1
ATOM 3324 O O . SER A 1 420 ? -16.304 32.600 -1.341 1.00 96.38 420 SER A O 1
ATOM 3326 N N . ALA A 1 421 ? -15.314 30.582 -1.408 1.00 96.06 421 ALA A N 1
ATOM 3327 C CA . ALA A 1 421 ? -15.314 30.368 0.031 1.00 96.06 421 ALA A CA 1
ATOM 3328 C C . ALA A 1 421 ? -14.453 31.409 0.769 1.00 96.06 421 ALA A C 1
ATOM 3330 O O . ALA A 1 421 ? -13.278 31.618 0.455 1.00 96.06 421 ALA A O 1
ATOM 3331 N N . LYS A 1 422 ? -15.047 32.057 1.781 1.00 95.50 422 LYS A N 1
ATOM 3332 C CA . LYS A 1 422 ? -14.412 33.151 2.538 1.00 95.50 422 LYS A CA 1
ATOM 3333 C C . LYS A 1 422 ? -13.634 32.685 3.768 1.00 95.50 422 LYS A C 1
ATOM 3335 O O . LYS A 1 422 ? -12.662 33.335 4.137 1.00 95.50 422 LYS A O 1
ATOM 3340 N N . SER A 1 423 ? -14.044 31.586 4.401 1.00 96.31 423 SER A N 1
ATOM 3341 C CA . SER A 1 423 ? -13.388 31.060 5.602 1.00 96.31 423 SER A CA 1
ATOM 3342 C C . SER A 1 423 ? -12.532 29.835 5.287 1.00 96.31 423 SER A C 1
ATOM 3344 O O . SER A 1 423 ? -12.799 29.090 4.341 1.00 96.31 423 SER A O 1
ATOM 3346 N N . ARG A 1 424 ? -11.499 29.620 6.105 1.00 93.88 424 ARG A N 1
ATOM 3347 C CA . ARG A 1 424 ? -10.600 28.466 5.992 1.00 93.88 424 ARG A CA 1
ATOM 3348 C C . ARG A 1 424 ? -11.336 27.135 6.178 1.00 93.88 424 ARG A C 1
ATOM 3350 O O . ARG A 1 424 ? -11.178 26.256 5.343 1.00 93.88 424 ARG A O 1
ATOM 3357 N N . GLY A 1 425 ? -12.202 27.022 7.188 1.00 90.69 425 GLY A N 1
ATOM 3358 C CA . GLY A 1 425 ? -12.956 25.785 7.446 1.00 90.69 425 GLY A CA 1
ATOM 3359 C C . GLY A 1 425 ? -13.880 25.378 6.290 1.00 90.69 425 GLY A C 1
ATOM 3360 O O . GLY A 1 425 ? -13.963 24.203 5.947 1.00 90.69 425 GLY A O 1
ATOM 3361 N N . I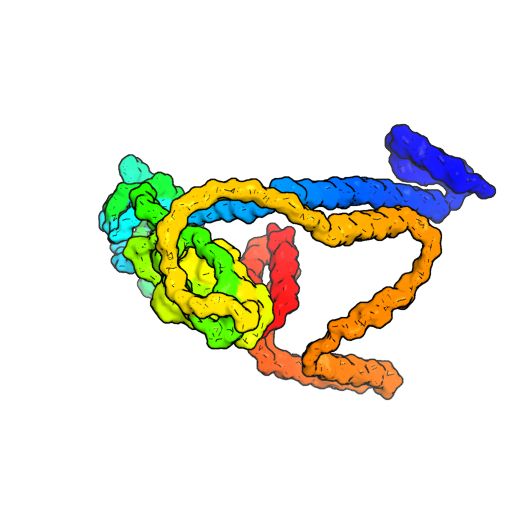LE A 1 426 ? -14.510 26.344 5.607 1.00 89.56 426 ILE A N 1
ATOM 3362 C CA . ILE A 1 426 ? -15.326 26.053 4.415 1.00 89.56 426 ILE A CA 1
ATOM 3363 C C . ILE A 1 426 ? -14.436 25.592 3.250 1.00 89.56 426 ILE A C 1
ATOM 3365 O O . ILE A 1 426 ? -14.800 24.667 2.528 1.00 89.56 426 ILE A O 1
ATOM 3369 N N . LYS A 1 427 ? -13.248 26.191 3.077 1.00 95.69 427 LYS A N 1
ATOM 3370 C CA . LYS A 1 427 ? -12.278 25.743 2.063 1.00 95.69 427 LYS A CA 1
ATOM 3371 C C . LYS A 1 427 ? -11.789 24.319 2.317 1.00 95.69 427 LYS A C 1
ATOM 3373 O O . LYS A 1 427 ? -11.682 23.560 1.360 1.00 95.69 427 LYS A O 1
ATOM 3378 N N . GLU A 1 428 ? -11.524 23.956 3.569 1.00 93.69 428 GLU A N 1
ATOM 3379 C CA . GLU A 1 428 ? -11.142 22.591 3.960 1.00 93.69 428 GLU A CA 1
ATOM 3380 C C . GLU A 1 428 ? -12.240 21.575 3.618 1.00 93.69 428 GLU A C 1
ATOM 3382 O O . GLU A 1 428 ? -11.950 20.550 3.003 1.00 93.69 428 GLU A O 1
ATOM 3387 N N . CYS A 1 429 ? -13.504 21.897 3.911 1.00 92.31 429 CYS A N 1
ATOM 3388 C CA . CYS A 1 429 ? -14.645 21.051 3.552 1.00 92.31 429 CYS A CA 1
ATOM 3389 C C . CYS A 1 429 ? -14.748 20.839 2.027 1.00 92.31 429 CYS A C 1
ATOM 3391 O O . CYS A 1 429 ? -14.718 19.705 1.548 1.00 92.31 429 CYS A O 1
ATOM 3393 N N . ILE A 1 430 ? -14.739 21.929 1.246 1.00 94.94 430 ILE A N 1
ATOM 3394 C CA . ILE A 1 430 ? -14.828 21.864 -0.225 1.00 94.94 430 ILE A CA 1
ATOM 3395 C C . ILE A 1 430 ? -13.610 21.150 -0.833 1.00 94.94 430 ILE A C 1
ATOM 3397 O O . ILE A 1 430 ? -13.722 20.487 -1.864 1.00 94.94 430 ILE A O 1
ATOM 3401 N N . TYR A 1 431 ? -12.429 21.261 -0.220 1.00 97.12 431 TYR A N 1
ATOM 3402 C CA . TYR A 1 431 ? -11.238 20.548 -0.680 1.00 97.12 431 TYR A CA 1
ATOM 3403 C C . TYR A 1 431 ? -11.370 19.028 -0.542 1.00 97.12 431 TYR A C 1
ATOM 3405 O O . TYR A 1 431 ? -10.961 18.303 -1.450 1.00 97.12 431 TYR A O 1
ATOM 3413 N N . ASN A 1 432 ? -11.970 18.541 0.546 1.00 94.06 432 ASN A N 1
ATOM 3414 C CA . ASN A 1 432 ? -12.225 17.111 0.718 1.00 94.06 432 ASN A CA 1
ATOM 3415 C C . ASN A 1 432 ? -13.207 16.589 -0.341 1.00 94.06 432 ASN A C 1
ATOM 3417 O O . ASN A 1 432 ? -12.964 15.538 -0.932 1.00 94.06 432 ASN A O 1
ATOM 3421 N N . GLU A 1 433 ? -14.244 17.360 -0.669 1.00 95.25 433 GLU A N 1
ATOM 3422 C CA . GLU A 1 433 ? -15.157 17.030 -1.771 1.00 95.25 433 GLU A CA 1
ATOM 3423 C C . GLU A 1 433 ? -14.442 17.043 -3.136 1.00 95.25 433 GLU A C 1
ATOM 3425 O O . GLU A 1 433 ? -14.593 16.114 -3.928 1.00 95.25 433 GLU A O 1
ATOM 3430 N N . LEU A 1 434 ? -13.590 18.044 -3.404 1.00 97.19 434 LEU A N 1
ATOM 3431 C CA . LEU A 1 434 ? -12.759 18.098 -4.617 1.00 97.19 434 LEU A CA 1
ATOM 3432 C C . LEU A 1 434 ? -11.860 16.868 -4.764 1.00 97.19 434 LEU A C 1
ATOM 3434 O O . LEU A 1 434 ? -11.666 16.376 -5.878 1.00 97.19 434 LEU A O 1
ATOM 3438 N N . ARG A 1 435 ? -11.298 16.383 -3.654 1.00 96.81 435 ARG A N 1
ATOM 3439 C CA . ARG A 1 435 ? -10.463 15.182 -3.636 1.00 96.81 435 ARG A CA 1
ATOM 3440 C C . ARG A 1 435 ? -11.270 13.938 -4.012 1.00 96.81 435 ARG A C 1
ATOM 3442 O O . ARG A 1 435 ? -10.821 13.195 -4.879 1.00 96.81 435 ARG A O 1
ATOM 3449 N N . GLN A 1 436 ? -12.462 13.758 -3.445 1.00 94.75 436 GLN A N 1
ATOM 3450 C CA . GLN A 1 436 ? -13.341 12.631 -3.783 1.00 94.75 436 GLN A CA 1
ATOM 3451 C C . GLN A 1 436 ? -13.761 12.649 -5.261 1.00 94.75 436 GLN A C 1
ATOM 3453 O O . GLN A 1 436 ? -13.758 11.616 -5.928 1.00 94.75 436 GLN A O 1
ATOM 3458 N N . VAL A 1 437 ? -14.086 13.827 -5.812 1.00 94.94 437 VAL A N 1
ATOM 3459 C CA . VAL A 1 437 ? -14.411 13.952 -7.245 1.00 94.94 437 VAL A CA 1
ATOM 3460 C C . VAL A 1 437 ? -13.196 13.604 -8.110 1.00 94.94 437 VAL A C 1
ATOM 3462 O O . VAL A 1 437 ? -13.341 12.939 -9.132 1.00 94.94 437 VAL A O 1
ATOM 3465 N N . TYR A 1 438 ? -11.988 13.996 -7.702 1.00 96.88 438 TYR A N 1
ATOM 3466 C CA . TYR A 1 438 ? -10.761 13.639 -8.414 1.00 96.88 438 TYR A CA 1
ATOM 3467 C C . TYR A 1 438 ? -10.446 12.138 -8.377 1.00 96.88 438 TYR A C 1
ATOM 3469 O O . TYR A 1 438 ? -9.998 11.595 -9.384 1.00 96.88 438 TYR A O 1
ATOM 3477 N N . GLU A 1 439 ? -10.704 11.451 -7.265 1.00 94.31 439 GLU A N 1
ATOM 3478 C CA . GLU A 1 439 ? -10.561 9.990 -7.179 1.00 94.31 439 GLU A CA 1
ATOM 3479 C C . GLU A 1 439 ? -11.485 9.303 -8.205 1.00 94.31 439 GLU A C 1
ATOM 3481 O O . GLU A 1 439 ? -11.011 8.523 -9.033 1.00 94.31 439 GLU A O 1
ATOM 3486 N N . LYS A 1 440 ? -12.746 9.749 -8.315 1.00 93.94 440 LYS A N 1
ATOM 3487 C CA . LYS A 1 440 ? -13.666 9.312 -9.387 1.00 93.94 440 LYS A CA 1
ATOM 3488 C C . LYS A 1 440 ? -13.157 9.664 -10.792 1.00 93.94 440 LYS A C 1
ATOM 3490 O O . LYS A 1 440 ? -13.355 8.905 -11.740 1.00 93.94 440 LYS A O 1
ATOM 3495 N N . MET A 1 441 ? -12.476 10.803 -10.963 1.00 94.88 441 MET A N 1
ATOM 3496 C CA . MET A 1 441 ? -11.840 11.146 -12.244 1.00 94.88 441 MET A CA 1
ATOM 3497 C C . MET A 1 441 ? -10.709 10.179 -12.600 1.00 94.88 441 MET A C 1
ATOM 3499 O O . MET A 1 441 ? -10.556 9.867 -13.781 1.00 94.88 441 MET A O 1
ATOM 3503 N N . ILE A 1 442 ? -9.916 9.708 -11.631 1.00 93.25 442 ILE A N 1
ATOM 3504 C CA . ILE A 1 442 ? -8.834 8.743 -11.881 1.00 93.25 442 ILE A CA 1
ATOM 3505 C C . ILE A 1 442 ? -9.403 7.435 -12.427 1.00 93.25 442 ILE A C 1
ATOM 3507 O O . ILE A 1 442 ? -8.862 6.917 -13.406 1.00 93.25 442 ILE A O 1
ATOM 3511 N N . GLU A 1 443 ? -10.504 6.963 -11.854 1.00 91.12 443 GLU A N 1
ATOM 3512 C CA . GLU A 1 443 ? -11.186 5.726 -12.251 1.00 91.12 443 GLU A CA 1
ATOM 3513 C C . GLU A 1 443 ? -11.952 5.865 -13.575 1.00 91.12 443 GLU A C 1
ATOM 3515 O O . GLU A 1 443 ? -12.187 4.887 -14.281 1.00 91.12 443 GLU A O 1
ATOM 3520 N N . SER A 1 444 ? -12.302 7.092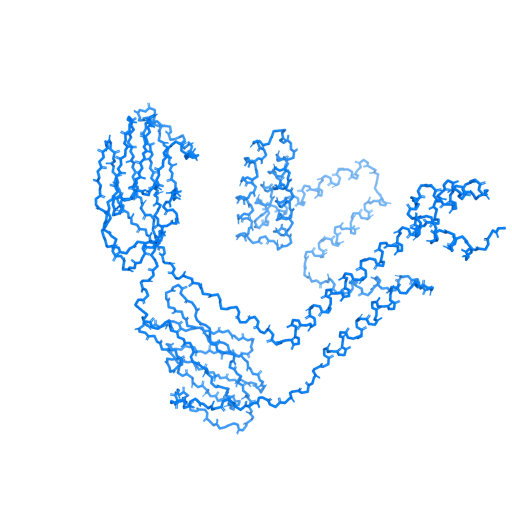 -13.964 1.00 89.94 444 SER A N 1
ATOM 3521 C CA . SER A 1 444 ? -13.007 7.352 -15.219 1.00 89.94 444 SER A CA 1
ATOM 3522 C C . SER A 1 444 ? -12.124 7.203 -16.470 1.00 89.94 444 SER A C 1
ATOM 3524 O O . SER A 1 444 ? -10.901 7.386 -16.441 1.00 89.94 444 SER A O 1
ATOM 3526 N N . GLY A 1 445 ? -12.769 7.001 -17.624 1.00 87.75 445 GLY A N 1
ATOM 3527 C CA . GLY A 1 445 ? -12.143 7.026 -18.954 1.00 87.75 445 GLY A CA 1
ATOM 3528 C C . GLY A 1 445 ? -11.693 8.413 -19.443 1.00 87.75 445 GLY A C 1
ATOM 3529 O O . GLY A 1 445 ? -11.494 8.598 -20.643 1.00 87.75 445 GLY A O 1
ATOM 3530 N N . LEU A 1 446 ? -11.560 9.408 -18.554 1.00 89.56 446 LEU A N 1
ATOM 3531 C CA . LEU A 1 446 ? -11.127 10.756 -18.926 1.00 89.56 446 LEU A CA 1
ATOM 3532 C C . LEU A 1 446 ? -9.694 10.771 -19.496 1.00 89.56 446 LEU A C 1
ATOM 3534 O O . LEU A 1 446 ? -8.837 9.998 -19.057 1.00 89.56 446 LEU A O 1
ATOM 3538 N N . PRO A 1 447 ? -9.382 11.698 -20.422 1.00 91.00 447 PRO A N 1
ATOM 3539 C CA . PRO A 1 447 ? -8.027 11.869 -20.932 1.00 91.00 447 PRO A CA 1
ATOM 3540 C C . PRO A 1 447 ? -7.010 12.163 -19.820 1.00 91.00 447 PRO A C 1
ATOM 3542 O O . PRO A 1 447 ? -7.276 12.931 -18.892 1.00 91.00 447 PRO A O 1
ATOM 3545 N N . GLN A 1 448 ? -5.797 11.621 -19.958 1.00 89.00 448 GLN A N 1
ATOM 3546 C CA . GLN A 1 448 ? -4.732 11.757 -18.956 1.00 89.00 448 GLN A CA 1
ATOM 3547 C C . GLN A 1 448 ? -4.346 13.218 -18.665 1.00 89.00 448 GLN A C 1
ATOM 3549 O O . GLN A 1 448 ? -3.996 13.561 -17.535 1.00 89.00 448 GLN A O 1
ATOM 3554 N N . GLU A 1 449 ? -4.446 14.104 -19.660 1.00 91.00 449 GLU A N 1
ATOM 3555 C CA . GLU A 1 449 ? -4.179 15.536 -19.477 1.00 91.00 449 GLU A CA 1
ATOM 3556 C C . GLU A 1 449 ? -5.211 16.216 -18.565 1.00 91.00 449 GLU A C 1
ATOM 3558 O O . GLU A 1 449 ? -4.828 17.025 -17.719 1.00 91.00 449 GLU A O 1
ATOM 3563 N N . SER A 1 450 ? -6.491 15.836 -18.648 1.00 92.44 450 SER A N 1
ATOM 3564 C CA . SER A 1 450 ? -7.541 16.350 -17.757 1.00 92.44 450 SER A CA 1
ATOM 3565 C C . SER A 1 450 ? -7.285 15.936 -16.306 1.00 92.44 450 SER A C 1
ATOM 3567 O O . SER A 1 450 ? -7.340 16.774 -15.404 1.00 92.44 450 SER A O 1
ATOM 3569 N N . LYS A 1 451 ? -6.895 14.671 -16.082 1.00 94.94 451 LYS A N 1
ATOM 3570 C CA . LYS A 1 451 ? -6.501 14.164 -14.753 1.00 94.94 451 LYS A CA 1
ATOM 3571 C C . LYS A 1 451 ? -5.298 14.942 -14.202 1.00 94.94 451 LYS A C 1
ATOM 3573 O O . LYS A 1 451 ? -5.308 15.411 -13.064 1.00 94.94 451 LYS A O 1
ATOM 3578 N N . LYS A 1 452 ? -4.277 15.177 -15.032 1.00 95.44 452 LYS A N 1
ATOM 3579 C CA . LYS A 1 452 ? -3.074 15.941 -14.659 1.00 95.44 452 LYS A CA 1
ATOM 3580 C C . LYS A 1 452 ? -3.380 17.403 -14.329 1.00 95.44 452 LYS A C 1
ATOM 3582 O O . LYS A 1 452 ? -2.779 17.971 -13.413 1.00 95.44 452 LYS A O 1
ATOM 3587 N N . GLU A 1 453 ? -4.294 18.034 -15.061 1.00 96.88 453 GLU A N 1
ATOM 3588 C CA . GLU A 1 453 ? -4.737 19.396 -14.764 1.00 96.88 453 GLU A CA 1
ATOM 3589 C C . GLU A 1 453 ? -5.504 19.468 -13.437 1.00 96.88 453 GLU A C 1
ATOM 3591 O O . GLU A 1 453 ? -5.209 20.344 -12.616 1.00 96.88 453 GLU A O 1
ATOM 3596 N N . ALA A 1 454 ? -6.429 18.533 -13.196 1.00 96.38 454 ALA A N 1
ATOM 3597 C CA . ALA A 1 454 ? -7.178 18.431 -11.946 1.00 96.38 454 ALA A CA 1
ATOM 3598 C C . ALA A 1 454 ? -6.241 18.273 -10.736 1.00 96.38 454 ALA A C 1
ATOM 3600 O O . ALA A 1 454 ? -6.336 19.037 -9.771 1.00 96.38 454 ALA A O 1
ATOM 3601 N N . TYR A 1 455 ? -5.231 17.403 -10.840 1.00 97.44 455 TYR A N 1
ATOM 3602 C CA . TYR A 1 455 ? -4.209 17.230 -9.804 1.00 97.44 455 TYR A CA 1
ATOM 3603 C C . TYR A 1 455 ? -3.436 18.525 -9.498 1.00 97.44 455 TYR A C 1
ATOM 3605 O O . TYR A 1 455 ? -3.247 18.903 -8.341 1.00 97.44 455 TYR A O 1
ATOM 3613 N N . ARG A 1 456 ? -3.032 19.276 -10.533 1.00 97.38 456 ARG A N 1
ATOM 3614 C CA . ARG A 1 456 ? -2.354 20.577 -10.360 1.00 97.38 456 ARG A CA 1
ATOM 3615 C C . ARG A 1 456 ? -3.250 21.633 -9.710 1.00 97.38 456 ARG A C 1
ATOM 3617 O O . ARG A 1 456 ? -2.736 22.559 -9.079 1.00 97.38 456 ARG A O 1
ATOM 3624 N N . LYS A 1 457 ? -4.570 21.580 -9.922 1.00 97.44 457 LYS A N 1
ATOM 3625 C CA . LYS A 1 457 ? -5.534 22.457 -9.233 1.00 97.44 457 LYS A CA 1
ATOM 3626 C C . LYS A 1 457 ? -5.630 22.063 -7.754 1.00 97.44 457 LYS A C 1
ATOM 3628 O O . LYS A 1 457 ? -5.419 22.933 -6.913 1.00 97.44 457 LYS A O 1
ATOM 3633 N N . LEU A 1 458 ? -5.790 20.773 -7.447 1.00 96.69 458 LEU A N 1
ATOM 3634 C CA . LEU A 1 458 ? -5.787 20.246 -6.074 1.00 96.69 458 LEU A CA 1
ATOM 3635 C C . LEU A 1 458 ? -4.532 20.653 -5.293 1.00 96.69 458 LEU A C 1
ATOM 3637 O O . LEU A 1 458 ? -4.643 21.263 -4.234 1.00 96.69 458 LEU A O 1
ATOM 3641 N N . GLN A 1 459 ? -3.334 20.437 -5.848 1.00 97.06 459 GLN A N 1
ATOM 3642 C CA . GLN A 1 459 ? -2.083 20.836 -5.188 1.00 97.06 459 GLN A CA 1
ATOM 3643 C C . GLN A 1 459 ? -1.995 22.343 -4.904 1.00 97.06 459 GLN A C 1
ATOM 3645 O O . GLN A 1 459 ? -1.369 22.759 -3.929 1.00 97.06 459 GLN A O 1
ATOM 3650 N N . ARG A 1 460 ? -2.585 23.184 -5.764 1.00 97.25 460 ARG A N 1
ATOM 3651 C CA . ARG A 1 460 ? -2.633 24.634 -5.536 1.00 97.25 460 ARG A CA 1
ATOM 3652 C C . ARG A 1 460 ? -3.617 24.999 -4.433 1.00 97.25 460 ARG A C 1
ATOM 3654 O O . ARG A 1 460 ? -3.304 25.892 -3.655 1.00 97.25 460 ARG A O 1
ATOM 3661 N N . TYR A 1 461 ? -4.762 24.329 -4.360 1.00 97.19 461 TYR A N 1
ATOM 3662 C CA . TYR A 1 461 ? -5.772 24.571 -3.329 1.00 97.19 461 TYR A CA 1
ATOM 3663 C C . TYR A 1 461 ? -5.333 24.083 -1.952 1.00 97.19 461 TYR A C 1
ATOM 3665 O O . TYR A 1 461 ? -5.511 24.817 -0.987 1.00 97.19 461 TYR A O 1
ATOM 3673 N N . TYR A 1 462 ? -4.637 22.947 -1.877 1.00 96.00 462 TYR A N 1
ATOM 3674 C CA . TYR A 1 462 ? -4.032 22.465 -0.633 1.00 96.00 462 TYR A CA 1
ATOM 3675 C C . TYR A 1 462 ? -3.071 23.485 -0.007 1.00 96.00 462 TYR A C 1
ATOM 3677 O O . TYR A 1 462 ? -3.016 23.616 1.202 1.00 96.00 462 TYR A O 1
ATOM 3685 N N . LYS A 1 463 ? -2.339 24.252 -0.826 1.00 96.12 463 LYS A N 1
ATOM 3686 C CA . LYS A 1 463 ? -1.428 25.310 -0.349 1.00 96.12 463 LYS A CA 1
ATOM 3687 C C . LYS A 1 463 ? -2.133 26.595 0.103 1.00 96.12 463 LYS A C 1
ATOM 3689 O O . LYS A 1 463 ? -1.466 27.490 0.613 1.00 96.12 463 LYS A O 1
ATOM 3694 N N . GLN A 1 464 ? -3.418 26.755 -0.213 1.00 93.69 464 GLN A N 1
ATOM 3695 C CA . GLN A 1 464 ? -4.218 27.935 0.149 1.00 93.69 464 GLN A CA 1
ATOM 3696 C C . GLN A 1 464 ? -5.055 27.718 1.412 1.00 93.69 464 GLN A C 1
ATOM 3698 O O . GLN A 1 464 ? -5.585 28.693 1.952 1.00 93.69 464 GLN A O 1
ATOM 3703 N N . ILE A 1 465 ? -5.214 26.458 1.810 1.00 93.31 465 ILE A N 1
ATOM 3704 C CA . ILE A 1 465 ? -5.656 26.030 3.135 1.00 93.31 465 ILE A CA 1
ATOM 3705 C C . ILE A 1 465 ? -4.455 26.128 4.073 1.00 93.31 465 ILE A C 1
ATOM 3707 O O . ILE A 1 465 ? -4.646 26.612 5.212 1.00 93.31 465 ILE A O 1
#

Radius of gyration: 34.87 Å; Cα contacts (8 Å, |Δi|>4): 606; chains: 1; bounding box: 73×92×75 Å